Protein AF-A0AAE1QP20-F1 (afdb_monomer)

Sequence (617 aa):
MSCEDEMICDEDNNTLKDSKKNTVIKNDLEDFFNDSDGADDPTGLEGAAFQSRLPYDKMTPLEVQYFPDLGAVVVTGLGGNPMTVIAKQINMQLNKIKAKCPLYESTGHTVPKEKDEMVEREFNRLLEATSYLSTAIDFLDKEGQSVSLGQALEWVIQLQEKNVKEKQIQHLKAIIDLQEKLKENQTKLGQMKIKIEEISLHHKELSEMKNRDVNNEFTFRLKTKELLNACKQWDDLNEQQKEIEEKLENLEINPPNDVYLSSRDRQILDWHFANLEFANSTPLQNLSLKHWDQDDDFEFTGSHLTVGNGYSCVPIAMMETLPSDTVILNRAVKEIKVNPNGVEVVCYDPRQQSSENGNSNSNNNKHNQIYQADAVLCTLPLGVLKQSVKTTEEIPMNIIEFNPPLPEWKTQVIQRLGFGNLNKVILCFDRVFWDSDSNLFGHIGATTGSRGELFLFFNIYKSPVLMALVAGEAATIMENVSDDVIVGRCITVLKNIFGASNVLTPKETLVTRWKTDPWSKGAFSYVGTAASGNDYDVMAIPLNYAAFTNCTTNGSETTSNGNNTSSSTNQQRKLVSRLFFAGEHTIRNYPATVHGALLSGLREASKIADQFIGSPV

Nearest PDB structures (foldseek):
  5l3b-assembly1_A  TM=9.681E-01  e=3.023E-72  Homo sapiens
  6kgq-assembly1_A  TM=9.436E-01  e=3.468E-73  Homo sapiens
  7xw8-assembly1_A  TM=9.573E-01  e=1.206E-70  Homo sapiens
  6w4k-assembly1_A  TM=9.691E-01  e=1.493E-69  Homo sapiens
  6nr5-assembly1_A  TM=9.670E-01  e=1.328E-69  Homo sapiens

Secondary structure (DSSP, 8-state):
----------------------------SS-------------SSTTSTTTTSS--TT--HHHHHH-S-SS--EE--SBS-THHHHHHHTT--EEEPP----EE-TTSPBPPHHHHHHHHHHHHHHHHHHHHHHHHS----TTSPPPBHHHHHHHHHHHHHHHHHHHHHHHHHHHHHHHHHHHHHHHHHHHHHHHHHHHHHHHHHHHT-SS--HHHHHHHHHHHHHHHHHHHHHHHHHHHHHHHHHHHHHHHHSPPPS-SS-HHHHHHHHHHHHHHHHHTTS-GGGBBTTTTTTTGGGPPBS--EEETT-TTHHHHHHHHTS-TTS---S-EEEEEEEETTEEEEEEE-GGGGGG--S--SS-TTSS-EEEEES-EEE---HHHHHHHTS--SS--TT--EEESPPPHHHHHHHHHSEE---EEEEEE-SS--S-TT-SEEEE--SSGGGTTTT-EEE--SSSSEEEEEE-HHHHHHHTTS-HHHHHHHHHHHHHHHH-TTTPPPPSEEEE--TTT-TTTSSS-EE-BTT--HHHHHHHT--EEHHHHHS--------------------------EEEEE-SGGG-TTSTTSHHHHHHHHHHHHHHHHHHHT----

Mean predicted aligned error: 11.77 Å

Structure (mmCIF, N/CA/C/O backbone):
data_AF-A0AAE1QP20-F1
#
_entry.id   AF-A0AAE1QP20-F1
#
loop_
_atom_site.group_PDB
_atom_site.id
_atom_site.type_symbol
_atom_site.label_atom_id
_atom_site.label_alt_id
_atom_site.label_comp_id
_atom_site.label_asym_id
_atom_site.label_entity_id
_atom_site.label_seq_id
_atom_site.pdbx_PDB_ins_code
_atom_site.Cartn_x
_atom_site.Cartn_y
_atom_site.Cartn_z
_atom_site.occupancy
_atom_site.B_iso_or_equiv
_atom_site.auth_seq_id
_atom_site.auth_comp_id
_atom_site.auth_asym_id
_atom_site.auth_atom_id
_atom_site.pdbx_PDB_model_num
ATOM 1 N N . MET A 1 1 ? -38.155 26.315 28.832 1.00 27.88 1 MET A N 1
ATOM 2 C CA . MET A 1 1 ? -38.879 27.533 29.257 1.00 27.88 1 MET A CA 1
ATOM 3 C C . MET A 1 1 ? -38.136 28.702 28.648 1.00 27.88 1 MET A C 1
ATOM 5 O O . MET A 1 1 ? -37.025 28.966 29.078 1.00 27.88 1 MET A O 1
ATOM 9 N N . SER A 1 2 ? -38.549 29.107 27.444 1.00 26.34 2 SER A N 1
ATOM 10 C CA . SER A 1 2 ? -39.407 30.287 27.151 1.00 26.34 2 SER A CA 1
ATOM 11 C C . SER A 1 2 ? -38.480 31.380 26.604 1.00 26.34 2 SER A C 1
ATOM 13 O O . SER A 1 2 ? -37.497 31.673 27.274 1.00 26.34 2 SER A O 1
ATOM 15 N N . CYS A 1 3 ? -38.623 31.977 25.426 1.00 25.08 3 CYS A N 1
ATOM 16 C CA . CYS A 1 3 ? -39.737 32.245 24.503 1.00 25.08 3 CYS A CA 1
ATOM 17 C C . CYS A 1 3 ? -39.076 32.574 23.128 1.00 25.08 3 CYS A C 1
ATOM 19 O O . CYS A 1 3 ? -37.922 33.004 23.136 1.00 25.08 3 CYS A O 1
ATOM 21 N N . GLU A 1 4 ? -39.598 32.149 21.965 1.00 28.03 4 GLU A N 1
ATOM 22 C CA . GLU A 1 4 ? -40.584 32.885 21.117 1.00 28.03 4 GLU A CA 1
ATOM 23 C C . GLU A 1 4 ? -40.020 34.272 20.684 1.00 28.03 4 GLU A C 1
ATOM 25 O O . GLU A 1 4 ? -39.548 35.017 21.535 1.00 28.03 4 GLU A O 1
ATOM 30 N N . ASP A 1 5 ? -39.894 34.675 19.409 1.00 28.08 5 ASP A N 1
ATOM 31 C CA . ASP A 1 5 ? -40.870 34.620 18.311 1.00 28.08 5 ASP A CA 1
ATOM 32 C C . ASP A 1 5 ? -40.291 35.024 16.925 1.00 28.08 5 ASP A C 1
ATOM 34 O O . ASP A 1 5 ? -39.310 35.762 16.838 1.00 28.08 5 ASP A O 1
ATOM 38 N N . GLU A 1 6 ? -40.992 34.540 15.884 1.00 27.22 6 GLU A N 1
ATOM 39 C CA . GLU A 1 6 ? -41.348 35.156 14.575 1.00 27.22 6 GLU A CA 1
ATOM 40 C C . GLU A 1 6 ? -40.236 35.613 13.593 1.00 27.22 6 GLU A C 1
ATOM 42 O O . GLU A 1 6 ? -39.423 36.481 13.878 1.00 27.22 6 GLU A O 1
ATOM 47 N N . MET A 1 7 ? -40.055 35.011 12.406 1.00 26.02 7 MET A N 1
ATOM 48 C CA . MET A 1 7 ? -40.925 34.915 11.209 1.00 26.02 7 MET A CA 1
ATOM 49 C C . MET A 1 7 ? -41.205 36.266 10.515 1.00 26.02 7 MET A C 1
ATOM 51 O O . MET A 1 7 ? -42.151 36.933 10.898 1.00 26.02 7 MET A O 1
ATOM 55 N N . ILE A 1 8 ? -40.465 36.607 9.443 1.00 27.36 8 ILE A N 1
ATOM 56 C CA . ILE A 1 8 ? -40.961 37.395 8.287 1.00 27.36 8 ILE A CA 1
ATOM 57 C C . ILE A 1 8 ? -40.227 36.934 7.014 1.00 27.36 8 ILE A C 1
ATOM 59 O O . ILE A 1 8 ? -39.000 36.999 6.925 1.00 27.36 8 ILE A O 1
ATOM 63 N N . CYS A 1 9 ? -41.009 36.471 6.040 1.00 25.44 9 CYS A N 1
ATOM 64 C CA . CYS A 1 9 ? -40.646 36.329 4.632 1.00 25.44 9 CYS A CA 1
ATOM 65 C C . CYS A 1 9 ? -40.953 37.649 3.913 1.00 25.44 9 CYS A C 1
ATOM 67 O O . CYS A 1 9 ? -41.985 38.234 4.214 1.00 25.44 9 CYS A O 1
ATOM 69 N N . ASP A 1 10 ? -40.155 38.038 2.919 1.00 26.62 10 ASP A N 1
ATOM 70 C CA . ASP A 1 10 ? -40.639 38.865 1.807 1.00 26.62 10 ASP A CA 1
ATOM 71 C C . ASP A 1 10 ? -39.919 38.448 0.516 1.00 26.62 10 ASP A C 1
ATOM 73 O O . ASP A 1 10 ? -38.702 38.579 0.366 1.00 26.62 10 ASP A O 1
ATOM 77 N N . GLU A 1 11 ? -40.708 37.885 -0.397 1.00 29.86 11 GLU A N 1
ATOM 78 C CA . GLU A 1 11 ? -40.436 37.852 -1.829 1.00 29.86 11 GLU A CA 1
ATOM 79 C C . GLU A 1 11 ? -40.696 39.251 -2.393 1.00 29.86 11 GLU A C 1
ATOM 81 O O . GLU A 1 11 ? -41.707 39.859 -2.054 1.00 29.86 11 GLU A O 1
ATOM 86 N N . ASP A 1 12 ? -39.878 39.715 -3.341 1.00 28.59 12 ASP A N 1
ATOM 87 C CA . ASP A 1 12 ? -40.446 40.534 -4.407 1.00 28.59 12 ASP A CA 1
ATOM 88 C C . ASP A 1 12 ? -39.714 40.385 -5.743 1.00 28.59 12 ASP A C 1
ATOM 90 O O . ASP A 1 12 ? -38.486 40.406 -5.862 1.00 28.59 12 ASP A O 1
ATOM 94 N N . ASN A 1 13 ? -40.554 40.195 -6.753 1.00 27.28 13 ASN A N 1
ATOM 95 C CA . ASN A 1 13 ? -40.270 39.929 -8.151 1.00 27.28 13 ASN A CA 1
ATOM 96 C C . ASN A 1 13 ? -39.870 41.202 -8.912 1.00 27.28 13 ASN A C 1
ATOM 98 O O . ASN A 1 13 ? -40.509 42.240 -8.756 1.00 27.28 13 ASN A O 1
ATOM 102 N N . ASN A 1 14 ? -38.971 41.078 -9.900 1.00 26.94 14 ASN A N 1
ATOM 103 C CA . ASN A 1 14 ? -39.272 41.609 -11.239 1.00 26.94 14 ASN A CA 1
ATOM 104 C C . ASN A 1 14 ? -38.397 41.016 -12.367 1.00 26.94 14 ASN A C 1
ATOM 106 O O . ASN A 1 14 ? -37.270 41.431 -12.622 1.00 26.94 14 ASN A O 1
ATOM 110 N N . THR A 1 15 ? -38.974 40.026 -13.052 1.00 28.33 15 THR A N 1
ATOM 111 C CA . THR A 1 15 ? -39.244 39.954 -14.509 1.00 28.33 15 THR A CA 1
ATOM 112 C C . THR A 1 15 ? -38.917 41.208 -15.363 1.00 28.33 15 THR A C 1
ATOM 114 O O . THR A 1 15 ? -39.088 42.322 -14.893 1.00 28.33 15 THR A O 1
ATOM 117 N N . LEU A 1 16 ? -38.578 41.194 -16.665 1.00 28.31 16 LEU A N 1
ATOM 118 C CA . LEU A 1 16 ? -38.695 40.227 -17.772 1.00 28.31 16 LEU A CA 1
ATOM 119 C C . LEU A 1 16 ? -38.063 40.839 -19.060 1.00 28.31 16 LEU A C 1
ATOM 121 O O . LEU A 1 16 ? -38.012 42.062 -19.189 1.00 28.31 16 LEU A O 1
ATOM 125 N N . LYS A 1 17 ? -37.801 39.964 -20.050 1.00 27.02 17 LYS A N 1
ATOM 126 C CA . LYS A 1 17 ? -37.722 40.126 -21.534 1.00 27.02 17 LYS A CA 1
ATOM 127 C C . LYS A 1 17 ? -36.329 39.947 -22.153 1.00 27.02 17 LYS A C 1
ATOM 129 O O . LYS A 1 17 ? -35.487 40.829 -22.095 1.00 27.02 17 LYS A O 1
ATOM 134 N N . ASP A 1 18 ? -36.006 38.744 -22.632 1.00 29.39 18 ASP A N 1
ATOM 135 C CA . ASP A 1 18 ? -36.400 38.101 -23.911 1.00 29.39 18 ASP A CA 1
ATOM 136 C C . ASP A 1 18 ? -35.713 38.676 -25.161 1.00 29.39 18 ASP A C 1
ATOM 138 O O . ASP A 1 18 ? -36.083 39.734 -25.662 1.00 29.39 18 ASP A O 1
ATOM 142 N N . SER A 1 19 ? -34.849 37.867 -25.786 1.00 28.00 19 SER A N 1
ATOM 143 C CA . SER A 1 19 ? -35.087 37.460 -27.177 1.00 28.00 19 SER A CA 1
ATOM 144 C C . SER A 1 19 ? -34.389 36.133 -27.510 1.00 28.00 19 SER A C 1
ATOM 146 O O . SER A 1 19 ? -33.190 35.945 -27.334 1.00 28.00 19 SER A O 1
ATOM 148 N N . LYS A 1 20 ? -35.216 35.196 -27.979 1.00 30.52 20 LYS A N 1
ATOM 149 C CA . LYS A 1 20 ? -34.902 33.854 -28.474 1.00 30.52 20 LYS A CA 1
ATOM 150 C C . LYS A 1 20 ? -34.123 33.894 -29.794 1.00 30.52 20 LYS A C 1
ATOM 152 O O . LYS A 1 20 ? -34.479 34.674 -30.676 1.00 30.52 20 LYS A O 1
ATOM 157 N N . LYS A 1 21 ? -33.272 32.885 -30.018 1.00 27.06 21 LYS A N 1
ATOM 158 C CA . LYS A 1 21 ? -33.364 32.018 -31.212 1.00 27.06 21 LYS A CA 1
ATOM 159 C C . LYS A 1 21 ? -32.703 30.648 -30.980 1.00 27.06 21 LYS A C 1
ATOM 161 O O . LYS A 1 21 ? -31.527 30.560 -30.659 1.00 27.06 21 LYS A O 1
ATOM 166 N N . ASN A 1 22 ? -33.535 29.618 -31.156 1.00 27.62 22 ASN A N 1
ATOM 167 C CA . ASN A 1 22 ? -33.268 28.175 -31.253 1.00 27.62 22 ASN A CA 1
ATOM 168 C C . ASN A 1 22 ? -32.115 27.854 -32.235 1.00 27.62 22 ASN A C 1
ATOM 170 O O . ASN A 1 22 ? -31.873 28.633 -33.155 1.00 27.62 22 ASN A O 1
ATOM 174 N N . THR A 1 23 ? -31.425 26.705 -32.161 1.00 26.78 23 THR A N 1
ATOM 175 C CA . THR A 1 23 ? -31.911 25.411 -32.699 1.00 26.78 23 THR A CA 1
ATOM 176 C C . THR A 1 23 ? -31.031 24.226 -32.239 1.00 26.78 23 THR A C 1
ATOM 178 O O . THR A 1 23 ? -29.823 24.268 -32.433 1.00 26.78 23 THR A O 1
ATOM 181 N N . VAL A 1 24 ? -31.672 23.227 -31.599 1.00 30.86 24 VAL A N 1
ATOM 182 C CA . VAL A 1 24 ? -31.610 21.740 -31.762 1.00 30.86 24 VAL A CA 1
ATOM 183 C C . VAL A 1 24 ? -30.348 21.194 -32.459 1.00 30.86 24 VAL A C 1
ATOM 185 O O . VAL A 1 24 ? -30.069 21.649 -33.557 1.00 30.86 24 VAL A O 1
ATOM 188 N N . ILE A 1 25 ? -29.570 20.255 -31.883 1.00 29.08 25 ILE A N 1
ATOM 189 C CA . ILE A 1 25 ? -29.768 18.784 -31.978 1.00 29.08 25 ILE A CA 1
ATOM 190 C C . ILE A 1 25 ? -29.301 18.045 -30.701 1.00 29.08 25 ILE A C 1
ATOM 192 O O . ILE A 1 25 ? -28.198 18.258 -30.205 1.00 29.08 25 ILE A O 1
ATOM 196 N N . LYS A 1 26 ? -30.174 17.160 -30.199 1.00 29.75 26 LYS A N 1
ATOM 197 C CA . LYS A 1 26 ? -29.919 16.065 -29.249 1.00 29.75 26 LYS A CA 1
ATOM 198 C C . LYS A 1 26 ? -29.779 14.757 -30.045 1.00 29.75 26 LYS A C 1
ATOM 200 O O . LYS A 1 26 ? -30.463 14.631 -31.059 1.00 29.75 26 LYS A O 1
ATOM 205 N N . ASN A 1 27 ? -29.051 13.806 -29.454 1.00 29.41 27 ASN A N 1
ATOM 206 C CA . ASN A 1 27 ? -28.884 12.380 -29.793 1.00 29.41 27 ASN A CA 1
ATOM 207 C C . ASN A 1 27 ? -27.607 12.081 -30.584 1.00 29.41 27 ASN A C 1
ATOM 209 O O . ASN A 1 27 ? -27.470 12.587 -31.685 1.00 29.41 27 ASN A O 1
ATOM 213 N N . ASP A 1 28 ? -26.698 11.322 -29.953 1.00 28.78 28 ASP A N 1
ATOM 214 C CA . ASP A 1 28 ? -25.798 10.305 -30.543 1.00 28.78 28 ASP A CA 1
ATOM 215 C C . ASP A 1 28 ? -24.800 9.828 -29.464 1.00 28.78 28 ASP A C 1
ATOM 217 O O . ASP A 1 28 ? -23.612 10.142 -29.495 1.00 28.78 28 ASP A O 1
ATOM 221 N N . LEU A 1 29 ? -25.292 9.122 -28.437 1.00 30.83 29 LEU A N 1
ATOM 222 C CA . LEU A 1 29 ? -24.448 8.505 -27.393 1.00 30.83 29 LEU A CA 1
ATOM 223 C C . LEU A 1 29 ? -24.922 7.098 -26.972 1.00 30.83 29 LEU A C 1
ATOM 225 O O . LEU A 1 29 ? -24.463 6.586 -25.956 1.00 30.83 29 LEU A O 1
ATOM 229 N N . GLU A 1 30 ? -25.799 6.452 -27.748 1.00 28.45 30 GLU A N 1
ATOM 230 C CA . GLU A 1 30 ? -26.380 5.141 -27.390 1.00 28.45 30 GLU A CA 1
ATOM 231 C C . GLU A 1 30 ? -26.102 3.984 -28.371 1.00 28.45 30 GLU A C 1
ATOM 233 O O . GLU A 1 30 ? -26.537 2.872 -28.103 1.00 28.45 30 GLU A O 1
ATOM 238 N N . ASP A 1 31 ? -25.276 4.161 -29.408 1.00 27.08 31 ASP A N 1
ATOM 239 C CA . ASP A 1 31 ? -24.991 3.098 -30.398 1.00 27.08 31 ASP A CA 1
ATOM 240 C C . ASP A 1 31 ? -23.555 2.530 -30.319 1.00 27.08 31 ASP A C 1
ATOM 242 O O . ASP A 1 31 ? -22.857 2.429 -31.325 1.00 27.08 31 ASP A O 1
ATOM 246 N N . PHE A 1 32 ? -23.083 2.138 -29.128 1.00 29.97 32 PHE A N 1
ATOM 247 C CA . PHE A 1 32 ? -21.778 1.451 -28.977 1.00 29.97 32 PHE A CA 1
ATOM 248 C C . PHE A 1 32 ? -21.853 -0.007 -28.496 1.00 29.97 32 PHE A C 1
ATOM 250 O O . PHE A 1 32 ? -20.819 -0.621 -28.240 1.00 29.97 32 PHE A O 1
ATOM 257 N N . PHE A 1 33 ? -23.047 -0.598 -28.436 1.00 29.47 33 PHE A N 1
ATOM 258 C CA . PHE A 1 33 ? -23.215 -2.025 -28.158 1.00 29.47 33 PHE A CA 1
ATOM 259 C C . PHE A 1 33 ? -23.972 -2.697 -29.301 1.00 29.47 33 PHE A C 1
ATOM 261 O O . PHE A 1 33 ? -25.196 -2.649 -29.325 1.00 29.47 33 PHE A O 1
ATOM 268 N N . ASN A 1 34 ? -23.245 -3.301 -30.246 1.00 26.03 34 ASN A N 1
ATOM 269 C CA . ASN A 1 34 ? -23.668 -4.519 -30.943 1.00 26.03 34 ASN A CA 1
ATOM 270 C C . ASN A 1 34 ? -22.492 -5.179 -31.685 1.00 26.03 34 ASN A C 1
ATOM 272 O O . ASN A 1 34 ? -21.609 -4.510 -32.218 1.00 26.03 34 ASN A O 1
ATOM 276 N N . ASP A 1 35 ? -22.521 -6.509 -31.649 1.00 29.25 35 ASP A N 1
ATOM 277 C CA . ASP A 1 35 ? -21.485 -7.489 -31.977 1.00 29.25 35 ASP A CA 1
ATOM 278 C C . ASP A 1 35 ? -20.904 -7.446 -33.400 1.00 29.25 35 ASP A C 1
ATOM 280 O O . ASP A 1 35 ? -21.587 -7.121 -34.370 1.00 29.25 35 ASP A O 1
ATOM 284 N N . SER A 1 36 ? -19.680 -7.971 -33.543 1.00 27.86 36 SER A N 1
ATOM 285 C CA . SER A 1 36 ? -19.425 -9.016 -34.548 1.00 27.86 36 SER A CA 1
ATOM 286 C C . SER A 1 36 ? -18.202 -9.870 -34.196 1.00 27.86 36 SER A C 1
ATOM 288 O O . SER A 1 36 ? -17.108 -9.363 -33.952 1.00 27.86 36 SER A O 1
ATOM 290 N N . ASP A 1 37 ? -18.438 -11.182 -34.177 1.00 31.25 37 ASP A N 1
ATOM 291 C CA . ASP A 1 37 ? -17.445 -12.250 -34.192 1.00 31.25 37 ASP A CA 1
ATOM 292 C C . ASP A 1 37 ? -16.593 -12.191 -35.467 1.00 31.25 37 ASP A C 1
ATOM 294 O O . ASP A 1 37 ? -17.114 -12.116 -36.583 1.00 31.25 37 ASP A O 1
ATOM 298 N N . GLY A 1 38 ? -15.281 -12.319 -35.297 1.00 25.95 38 GLY A N 1
ATOM 299 C CA . GLY A 1 38 ? -14.317 -12.540 -36.368 1.00 25.95 38 GLY A CA 1
ATOM 300 C C . GLY A 1 38 ? -13.139 -13.321 -35.808 1.00 25.95 38 GLY A C 1
ATOM 301 O O . GLY A 1 38 ? -12.283 -12.763 -35.130 1.00 25.95 38 GLY A O 1
ATOM 302 N N . ALA A 1 39 ? -13.145 -14.633 -36.029 1.00 32.56 39 ALA A N 1
ATOM 303 C CA . ALA A 1 39 ? -12.024 -15.504 -35.724 1.00 32.56 39 ALA A CA 1
ATOM 304 C C . ALA A 1 39 ? -10.944 -15.309 -36.794 1.00 32.56 39 ALA A C 1
ATOM 306 O O . ALA A 1 39 ? -11.147 -15.741 -37.926 1.00 32.56 39 ALA A O 1
ATOM 307 N N . ASP A 1 40 ? -9.819 -14.700 -36.423 1.00 28.89 40 ASP A N 1
ATOM 308 C CA . ASP A 1 40 ? -8.597 -14.704 -37.225 1.00 28.89 40 ASP A CA 1
ATOM 309 C C . ASP A 1 40 ? -7.457 -15.376 -36.444 1.00 28.89 40 ASP A C 1
ATOM 311 O O . ASP A 1 40 ? -7.208 -15.117 -35.266 1.00 28.89 40 ASP A O 1
ATOM 315 N N . ASP A 1 41 ? -6.829 -16.316 -37.140 1.00 27.84 41 ASP A N 1
ATOM 316 C CA . ASP A 1 41 ? -5.768 -17.239 -36.745 1.00 27.84 41 ASP A CA 1
ATOM 317 C C . ASP A 1 41 ? -4.418 -16.516 -36.520 1.00 27.84 41 ASP A C 1
ATOM 319 O O . ASP A 1 41 ? -3.912 -15.891 -37.457 1.00 27.84 41 ASP A O 1
ATOM 323 N N . PRO A 1 42 ? -3.782 -16.582 -35.329 1.00 30.36 42 PRO A N 1
ATOM 324 C CA . PRO A 1 42 ? -2.509 -15.921 -35.085 1.00 30.36 42 PRO A CA 1
ATOM 325 C C . PRO A 1 42 ? -1.344 -16.893 -35.314 1.00 30.36 42 PRO A C 1
ATOM 327 O O . PRO A 1 42 ? -0.734 -17.412 -34.378 1.00 30.36 42 PRO A O 1
ATOM 330 N N . THR A 1 43 ? -0.962 -17.107 -36.572 1.00 34.53 43 THR A N 1
ATOM 331 C CA . THR A 1 43 ? 0.388 -17.599 -36.891 1.00 34.53 43 THR A CA 1
ATOM 332 C C . THR A 1 43 ? 1.157 -16.534 -37.658 1.00 34.53 43 THR A C 1
ATOM 334 O O . THR A 1 43 ? 1.192 -16.529 -38.887 1.00 34.53 43 THR A O 1
ATOM 337 N N . GLY A 1 44 ? 1.794 -15.620 -36.926 1.00 25.47 44 GLY A N 1
ATOM 338 C CA . GLY A 1 44 ? 2.667 -14.613 -37.520 1.00 25.47 44 GLY A CA 1
ATOM 339 C C . GLY A 1 44 ? 3.372 -13.731 -36.494 1.00 25.47 44 GLY A C 1
ATOM 340 O O . GLY A 1 44 ? 2.792 -12.791 -35.981 1.00 25.47 44 GLY A O 1
ATOM 341 N N . LEU A 1 45 ? 4.658 -14.003 -36.256 1.00 27.69 45 LEU A N 1
ATOM 342 C CA . LEU A 1 45 ? 5.676 -13.038 -35.795 1.00 27.69 45 LEU A CA 1
ATOM 343 C C . LEU A 1 45 ? 5.571 -12.360 -34.407 1.00 27.69 45 LEU A C 1
ATOM 345 O O . LEU A 1 45 ? 6.506 -11.646 -34.053 1.00 27.69 45 LEU A O 1
ATOM 349 N N . GLU A 1 46 ? 4.592 -12.659 -33.552 1.00 31.33 46 GLU A N 1
ATOM 350 C CA . GLU A 1 46 ? 4.497 -12.064 -32.194 1.00 31.33 46 GLU A CA 1
ATOM 351 C C . GLU A 1 46 ? 5.520 -12.585 -31.150 1.00 31.33 46 GLU A C 1
ATOM 353 O O . GLU A 1 46 ? 5.564 -12.129 -30.010 1.00 31.33 46 GLU A O 1
ATOM 358 N N . GLY A 1 47 ? 6.402 -13.521 -31.503 1.00 29.25 47 GLY A N 1
ATOM 359 C CA . GLY A 1 47 ? 7.210 -14.253 -30.515 1.00 29.25 47 GLY A CA 1
ATOM 360 C C . GLY A 1 47 ? 8.619 -13.730 -30.208 1.00 29.25 47 GLY A C 1
ATOM 361 O O . GLY A 1 47 ? 9.274 -14.301 -29.339 1.00 29.25 47 GLY A O 1
ATOM 362 N N . ALA A 1 48 ? 9.149 -12.726 -30.916 1.00 26.61 48 ALA A N 1
ATOM 363 C CA . ALA A 1 48 ? 10.589 -12.408 -30.852 1.00 26.61 48 ALA A CA 1
ATOM 364 C C . ALA A 1 48 ? 10.949 -11.246 -29.907 1.00 26.61 48 ALA A C 1
ATOM 366 O O . ALA A 1 48 ? 12.038 -11.231 -29.333 1.00 26.61 48 ALA A O 1
ATOM 367 N N . ALA A 1 49 ? 10.033 -10.297 -29.699 1.00 25.94 49 ALA A N 1
ATOM 368 C CA . ALA A 1 49 ? 10.299 -9.054 -28.970 1.00 25.94 49 ALA A CA 1
ATOM 369 C C . ALA A 1 49 ? 10.189 -9.169 -27.431 1.00 25.94 49 ALA A C 1
ATOM 371 O O . ALA A 1 49 ? 10.530 -8.236 -26.703 1.00 25.94 49 ALA A O 1
ATOM 372 N N . PHE A 1 50 ? 9.737 -10.318 -26.918 1.00 35.38 50 PHE A N 1
ATOM 373 C CA . PHE A 1 50 ? 9.486 -10.533 -25.485 1.00 35.38 50 PHE A CA 1
ATOM 374 C C . PHE A 1 50 ? 10.334 -11.646 -24.849 1.00 35.38 50 PHE A C 1
ATOM 376 O O . PHE A 1 50 ? 10.213 -11.918 -23.657 1.00 35.38 50 PHE A O 1
ATOM 383 N N . GLN A 1 51 ? 11.277 -12.220 -25.602 1.00 33.62 51 GLN A N 1
ATOM 384 C CA . GLN A 1 51 ? 12.174 -13.301 -25.163 1.00 33.62 51 GLN A CA 1
ATOM 385 C C . GLN A 1 51 ? 13.279 -12.857 -24.175 1.00 33.62 51 GLN A C 1
ATOM 387 O O . GLN A 1 51 ? 14.337 -13.482 -24.128 1.00 33.62 51 GLN A O 1
ATOM 392 N N . SER A 1 52 ? 13.111 -11.759 -23.422 1.00 29.64 52 SER A N 1
ATOM 393 C CA . SER A 1 52 ? 14.163 -11.274 -22.506 1.00 29.64 52 SER A CA 1
ATOM 394 C C . SER A 1 52 ? 13.690 -10.655 -21.185 1.00 29.64 52 SER A C 1
ATOM 396 O O . SER A 1 52 ? 14.420 -9.850 -20.604 1.00 29.64 52 SER A O 1
ATOM 398 N N . ARG A 1 53 ? 12.493 -10.983 -20.689 1.00 35.62 53 ARG A N 1
ATOM 399 C CA . ARG A 1 53 ? 12.023 -10.511 -19.373 1.00 35.62 53 ARG A CA 1
ATOM 400 C C . ARG A 1 53 ? 11.726 -11.712 -18.479 1.00 35.62 53 ARG A C 1
ATOM 402 O O . ARG A 1 53 ? 10.820 -12.473 -18.798 1.00 35.62 53 ARG A O 1
ATOM 409 N N . LEU A 1 54 ? 12.484 -11.843 -17.377 1.00 35.25 54 LEU A N 1
ATOM 410 C CA . LEU A 1 54 ? 12.435 -12.957 -16.407 1.00 35.25 54 LEU A CA 1
ATOM 411 C C . LEU A 1 54 ? 12.779 -14.327 -17.039 1.00 35.25 54 LEU A C 1
ATOM 413 O O . LEU A 1 54 ? 12.882 -14.392 -18.261 1.00 35.25 54 LEU A O 1
ATOM 417 N N . PRO A 1 55 ? 13.099 -15.404 -16.284 1.00 35.06 55 PRO A N 1
ATOM 418 C CA . PRO A 1 55 ? 13.534 -16.660 -16.896 1.00 35.06 55 PRO A CA 1
ATOM 419 C C . PRO A 1 55 ? 12.366 -17.264 -17.684 1.00 35.06 55 PRO A C 1
ATOM 421 O O . PRO A 1 55 ? 11.537 -17.991 -17.146 1.00 35.06 55 PRO A O 1
ATOM 424 N N . TYR A 1 56 ? 12.306 -16.929 -18.972 1.00 37.31 56 TYR A N 1
ATOM 425 C CA . TYR A 1 56 ? 11.301 -17.363 -19.939 1.00 37.31 56 TYR A CA 1
ATOM 426 C C . TYR A 1 56 ? 11.439 -18.853 -20.288 1.00 37.31 56 TYR A C 1
ATOM 428 O O . TYR A 1 56 ? 10.722 -19.368 -21.135 1.00 37.31 56 TYR A O 1
ATOM 436 N N . ASP A 1 57 ? 12.271 -19.605 -19.569 1.00 41.81 57 ASP A N 1
ATOM 437 C CA . ASP A 1 57 ? 12.317 -21.064 -19.671 1.00 41.81 57 ASP A CA 1
ATOM 438 C C . ASP A 1 57 ? 11.023 -21.747 -19.164 1.00 41.81 57 ASP A C 1
ATOM 440 O O . ASP A 1 57 ? 10.993 -22.970 -19.037 1.00 41.81 57 ASP A O 1
ATOM 444 N N . LYS A 1 58 ? 9.953 -20.994 -18.846 1.00 43.94 58 LYS A N 1
ATOM 445 C CA . LYS A 1 58 ? 8.738 -21.527 -18.208 1.00 43.94 58 LYS A CA 1
ATOM 446 C C . LYS A 1 58 ? 7.378 -21.113 -18.783 1.00 43.94 58 LYS A C 1
ATOM 448 O O . LYS A 1 58 ? 6.418 -21.732 -18.360 1.00 43.94 58 LYS A O 1
ATOM 453 N N . MET A 1 59 ? 7.253 -20.137 -19.691 1.00 45.59 59 MET A N 1
ATOM 454 C CA . MET A 1 59 ? 5.929 -19.745 -20.217 1.00 45.59 59 MET A CA 1
ATOM 455 C C . MET A 1 59 ? 5.668 -20.275 -21.627 1.00 45.59 59 MET A C 1
ATOM 457 O O . MET A 1 59 ? 6.342 -19.921 -22.595 1.00 45.59 59 MET A O 1
ATOM 461 N N . THR A 1 60 ? 4.631 -21.085 -21.748 1.00 56.16 60 THR A N 1
ATOM 462 C CA . THR A 1 60 ? 4.036 -21.537 -22.999 1.00 56.16 60 THR A CA 1
ATOM 463 C C . THR A 1 60 ? 3.204 -20.417 -23.652 1.00 56.16 60 THR A C 1
ATOM 465 O O . THR A 1 60 ? 2.718 -19.512 -22.973 1.00 56.16 60 THR A O 1
ATOM 468 N N . PRO A 1 61 ? 2.976 -20.455 -24.978 1.00 53.84 61 PRO A N 1
ATOM 469 C CA . PRO A 1 61 ? 2.099 -19.495 -25.663 1.00 53.84 61 PRO A CA 1
ATOM 470 C C . PRO A 1 61 ? 0.677 -19.433 -25.084 1.00 53.84 61 PRO A C 1
ATOM 472 O O . PRO A 1 61 ? 0.042 -18.382 -25.085 1.00 53.84 61 PRO A O 1
ATOM 475 N N . LEU A 1 62 ? 0.198 -20.560 -24.552 1.00 57.12 62 LEU A N 1
ATOM 476 C CA . LEU A 1 62 ? -1.097 -20.670 -23.892 1.00 57.12 62 LEU A CA 1
ATOM 477 C C . LEU A 1 62 ? -1.125 -19.871 -22.579 1.00 57.12 62 LEU A C 1
ATOM 479 O O . LEU A 1 62 ? -2.085 -19.162 -22.294 1.00 57.12 62 LEU A O 1
ATOM 483 N N . GLU A 1 63 ? -0.043 -19.931 -21.808 1.00 60.62 63 GLU A N 1
ATOM 484 C CA . GLU A 1 63 ? 0.124 -19.153 -20.584 1.00 60.62 63 GLU A CA 1
ATOM 485 C C . GLU A 1 63 ? 0.175 -17.648 -20.871 1.00 60.62 63 GLU A C 1
ATOM 487 O O . GLU A 1 63 ? -0.490 -16.884 -20.184 1.00 60.62 63 GLU A O 1
ATOM 492 N N . VAL A 1 64 ? 0.843 -17.199 -21.938 1.00 60.19 64 VAL A N 1
ATOM 493 C CA . VAL A 1 64 ? 0.838 -15.773 -22.337 1.00 60.19 64 VAL A CA 1
ATOM 494 C C . VAL A 1 64 ? -0.577 -15.279 -22.670 1.00 60.19 64 VAL A C 1
ATOM 496 O O . VAL A 1 64 ? -0.944 -14.162 -22.306 1.00 60.19 64 VAL A O 1
ATOM 499 N N . GLN A 1 65 ? -1.399 -16.125 -23.297 1.00 60.03 65 GLN A N 1
ATOM 500 C CA . GLN A 1 65 ? -2.799 -15.813 -23.598 1.00 60.03 65 GLN A CA 1
ATOM 501 C C . GLN A 1 65 ? -3.675 -15.731 -22.332 1.00 60.03 65 GLN A C 1
ATOM 503 O O . GLN A 1 65 ? -4.645 -14.971 -22.297 1.00 60.03 65 GLN A O 1
ATOM 508 N N . TYR A 1 66 ? -3.341 -16.490 -21.283 1.00 62.47 66 TYR A N 1
ATOM 509 C CA . TYR A 1 66 ? -4.051 -16.470 -20.000 1.00 62.47 66 TYR A CA 1
ATOM 510 C C . TYR A 1 66 ? -3.498 -15.450 -18.991 1.00 62.47 66 TYR A C 1
ATOM 512 O O . TYR A 1 66 ? -4.230 -15.044 -18.084 1.00 62.47 66 TYR A O 1
ATOM 520 N N . PHE A 1 67 ? -2.242 -15.020 -19.141 1.00 66.06 67 PHE A N 1
ATOM 521 C CA . PHE A 1 67 ? -1.498 -14.197 -18.182 1.00 66.06 67 PHE A CA 1
ATOM 522 C C . PHE A 1 67 ? -1.024 -12.881 -18.792 1.00 66.06 67 PHE A C 1
ATOM 524 O O . PHE A 1 67 ? 0.181 -12.616 -18.861 1.00 66.06 67 PHE A O 1
ATOM 531 N N . PRO A 1 68 ? -1.943 -12.009 -19.216 1.00 61.28 68 PRO A N 1
ATOM 532 C CA . PRO A 1 68 ? -1.524 -10.843 -19.962 1.00 61.28 68 PRO A CA 1
ATOM 533 C C . PRO A 1 68 ? -0.764 -9.825 -19.081 1.00 61.28 68 PRO A C 1
ATOM 535 O O . PRO A 1 68 ? 0.020 -9.048 -19.623 1.00 61.28 68 PRO A O 1
ATOM 538 N N . ASP A 1 69 ? -0.908 -9.878 -17.739 1.00 70.44 69 ASP A N 1
ATOM 539 C CA . ASP A 1 69 ? -0.258 -8.948 -16.801 1.00 70.44 69 ASP A CA 1
ATOM 540 C C . ASP A 1 69 ? 0.263 -9.563 -15.492 1.00 70.44 69 ASP A C 1
ATOM 542 O O . ASP A 1 69 ? -0.482 -9.826 -14.545 1.00 70.44 69 ASP A O 1
ATOM 546 N N . LEU A 1 70 ? 1.589 -9.655 -15.371 1.00 80.06 70 LEU A N 1
ATOM 547 C CA . LEU A 1 70 ? 2.265 -10.012 -14.115 1.00 80.06 70 LEU A CA 1
ATOM 548 C C . LEU A 1 70 ? 2.723 -8.797 -13.293 1.00 80.06 70 LEU A C 1
ATOM 550 O O . LEU A 1 70 ? 2.909 -8.899 -12.082 1.00 80.06 70 LEU A O 1
ATOM 554 N N . GLY A 1 71 ? 2.900 -7.645 -13.945 1.00 85.88 71 GLY A N 1
ATOM 555 C CA . GLY A 1 71 ? 3.384 -6.394 -13.352 1.00 85.88 71 GLY A CA 1
ATOM 556 C C . GLY A 1 71 ? 2.255 -5.396 -13.099 1.00 85.88 71 GLY A C 1
ATOM 557 O O . GLY A 1 71 ? 1.348 -5.658 -12.311 1.00 85.88 71 GLY A O 1
ATOM 558 N N . ALA A 1 72 ? 2.291 -4.240 -13.759 1.00 86.38 72 ALA A N 1
ATOM 559 C CA . ALA A 1 72 ? 1.206 -3.263 -13.682 1.00 86.38 72 ALA A CA 1
ATOM 560 C C . ALA A 1 72 ? -0.104 -3.836 -14.251 1.00 86.38 72 ALA A C 1
ATOM 562 O O . ALA A 1 72 ? -0.090 -4.525 -15.263 1.00 86.38 72 ALA A O 1
ATOM 563 N N . VAL A 1 73 ? -1.229 -3.547 -13.592 1.00 87.56 73 VAL A N 1
ATOM 564 C CA . VAL A 1 73 ? -2.578 -4.010 -13.995 1.00 87.56 73 VAL A CA 1
ATOM 565 C C . VAL A 1 73 ? -3.598 -2.872 -14.012 1.00 87.56 73 VAL A C 1
ATOM 567 O O . VAL A 1 73 ? -4.582 -2.935 -14.746 1.00 87.56 73 VAL A O 1
ATOM 570 N N . VAL A 1 74 ? -3.372 -1.830 -13.208 1.00 92.62 74 VAL A N 1
ATOM 571 C CA . VAL A 1 74 ? -4.343 -0.761 -12.963 1.00 92.62 74 VAL A CA 1
ATOM 572 C C . VAL A 1 74 ? -3.923 0.528 -13.669 1.00 92.62 74 VAL A C 1
ATOM 574 O O . VAL A 1 74 ? -2.767 0.947 -13.597 1.00 92.62 74 VAL A O 1
ATOM 577 N N . VAL A 1 75 ? -4.879 1.174 -14.331 1.00 95.56 75 VAL A N 1
ATOM 578 C CA . VAL A 1 75 ? -4.814 2.567 -14.783 1.00 95.56 75 VAL A CA 1
ATOM 579 C C . VAL A 1 75 ? -5.565 3.418 -13.760 1.00 95.56 75 VAL A C 1
ATOM 581 O O . VAL A 1 75 ? -6.758 3.208 -13.531 1.00 95.56 75 VAL A O 1
ATOM 584 N N . THR A 1 76 ? -4.868 4.350 -13.110 1.00 93.69 76 THR A N 1
ATOM 585 C CA . THR A 1 76 ? -5.422 5.186 -12.038 1.00 93.69 76 THR A CA 1
ATOM 586 C C . THR A 1 76 ? -6.063 6.449 -12.599 1.00 93.69 76 THR A C 1
ATOM 588 O O . THR A 1 76 ? -5.361 7.383 -12.972 1.00 93.69 76 THR A O 1
ATOM 591 N N . GLY A 1 77 ? -7.394 6.454 -12.714 1.00 94.12 77 GLY A N 1
ATOM 592 C CA . GLY A 1 77 ? -8.141 7.568 -13.299 1.00 94.12 77 GLY A CA 1
ATOM 593 C C . GLY A 1 77 ? -7.796 7.837 -14.773 1.00 94.12 77 GLY A C 1
ATOM 594 O O . GLY A 1 77 ? -6.774 7.405 -15.307 1.00 94.12 77 GLY A O 1
ATOM 595 N N . LEU A 1 78 ? -8.670 8.562 -15.470 1.00 95.06 78 LEU A N 1
ATOM 596 C CA . LEU A 1 78 ? -8.425 8.977 -16.863 1.00 95.06 78 LEU A CA 1
ATOM 597 C C . LEU A 1 78 ? -8.328 10.496 -17.014 1.00 95.06 78 LEU A C 1
ATOM 599 O O . LEU A 1 78 ? -7.742 10.980 -17.986 1.00 95.06 78 LEU A O 1
ATOM 603 N N . GLY A 1 79 ? -8.883 11.261 -16.073 1.00 96.00 79 GLY A N 1
ATOM 604 C CA . GLY A 1 79 ? -8.842 12.716 -16.115 1.00 96.00 79 GLY A CA 1
ATOM 605 C C . GLY A 1 79 ? -7.455 13.234 -15.750 1.00 96.00 79 GLY A C 1
ATOM 606 O O . GLY A 1 79 ? -7.067 13.184 -14.589 1.00 96.00 79 GLY A O 1
ATOM 607 N N . GLY A 1 80 ? -6.722 13.729 -16.751 1.00 95.44 80 GLY A N 1
ATOM 608 C CA . GLY A 1 80 ? -5.337 14.203 -16.618 1.00 95.44 80 GLY A CA 1
ATOM 609 C C . GLY A 1 80 ? -4.272 13.129 -16.875 1.00 95.44 80 GLY A C 1
ATOM 610 O O . GLY A 1 80 ? -3.109 13.469 -17.078 1.00 95.44 80 GLY A O 1
ATOM 611 N N . ASN A 1 81 ? -4.661 11.852 -16.947 1.00 97.81 81 ASN A N 1
ATOM 612 C CA . ASN A 1 81 ? -3.728 10.739 -17.101 1.00 97.81 81 ASN A CA 1
ATOM 613 C C . ASN A 1 81 ? -3.231 10.605 -18.560 1.00 97.81 81 ASN A C 1
ATOM 615 O O . ASN A 1 81 ? -4.058 10.436 -19.465 1.00 97.81 81 ASN A O 1
ATOM 619 N N . PRO A 1 82 ? -1.909 10.607 -18.837 1.00 97.75 82 PRO A N 1
ATOM 620 C CA . PRO A 1 82 ? -1.385 10.427 -20.196 1.00 97.75 82 PRO A CA 1
ATOM 621 C C . PRO A 1 82 ? -1.711 9.049 -20.791 1.00 97.75 82 PRO A C 1
ATOM 623 O O . PRO A 1 82 ? -1.773 8.909 -22.015 1.00 97.75 82 PRO A O 1
ATOM 626 N N . MET A 1 83 ? -2.004 8.044 -19.957 1.00 97.19 83 MET A N 1
ATOM 627 C CA . MET A 1 83 ? -2.459 6.735 -20.430 1.00 97.19 83 MET A CA 1
ATOM 628 C C . MET A 1 83 ? -3.783 6.815 -21.188 1.00 97.19 83 MET A C 1
ATOM 630 O O . MET A 1 83 ? -4.026 5.978 -22.048 1.00 97.19 83 MET A O 1
ATOM 634 N N . THR A 1 84 ? -4.603 7.844 -20.958 1.00 97.38 84 THR A N 1
ATOM 635 C CA . THR A 1 84 ? -5.823 8.096 -21.738 1.00 97.38 84 THR A CA 1
ATOM 636 C C . THR A 1 84 ? -5.515 8.341 -23.216 1.00 97.38 84 THR A C 1
ATOM 638 O O . THR A 1 84 ? -6.283 7.931 -24.086 1.00 97.38 84 THR A O 1
ATOM 641 N N . VAL A 1 85 ? -4.396 9.006 -23.521 1.00 97.44 85 VAL A N 1
ATOM 642 C CA . VAL A 1 85 ? -3.965 9.253 -24.904 1.00 97.44 85 VAL A CA 1
ATOM 643 C C . VAL A 1 85 ? -3.459 7.958 -25.530 1.00 97.44 85 VAL A C 1
ATOM 645 O O . VAL A 1 85 ? -3.915 7.592 -26.611 1.00 97.44 85 VAL A O 1
ATOM 648 N N . ILE A 1 86 ? -2.591 7.233 -24.819 1.00 96.19 86 ILE A N 1
ATOM 649 C CA . ILE A 1 86 ? -2.053 5.944 -25.274 1.00 96.19 86 ILE A CA 1
ATOM 650 C C . ILE A 1 86 ? -3.180 4.940 -25.527 1.00 96.19 86 ILE A C 1
ATOM 652 O O . ILE A 1 86 ? -3.224 4.319 -26.584 1.00 96.19 86 ILE A O 1
ATOM 656 N N . ALA A 1 87 ? -4.142 4.838 -24.607 1.00 95.81 87 ALA A N 1
ATOM 657 C CA . ALA A 1 87 ? -5.264 3.916 -24.719 1.00 95.81 87 ALA A CA 1
ATOM 658 C C . ALA A 1 87 ? -6.078 4.136 -26.002 1.00 95.81 87 ALA A C 1
ATOM 660 O O . ALA A 1 87 ? -6.483 3.170 -26.645 1.00 95.81 87 ALA A O 1
ATOM 661 N N . LYS A 1 88 ? -6.262 5.399 -26.412 1.00 96.06 88 LYS A N 1
ATOM 662 C CA . LYS A 1 88 ? -6.925 5.748 -27.678 1.00 96.06 88 LYS A CA 1
ATOM 663 C C . LYS A 1 88 ? -6.081 5.400 -28.902 1.00 96.06 88 LYS A C 1
ATOM 665 O O . LYS A 1 88 ? -6.642 4.997 -29.912 1.00 96.06 88 LYS A O 1
ATOM 670 N N . GLN A 1 89 ? -4.762 5.571 -28.827 1.00 96.31 89 GLN A N 1
ATOM 671 C CA . GLN A 1 89 ? -3.855 5.301 -29.948 1.00 96.31 89 GLN A CA 1
ATOM 672 C C . GLN A 1 89 ? -3.772 3.810 -30.286 1.00 96.31 89 GLN A C 1
ATOM 674 O O . GLN A 1 89 ? -3.682 3.468 -31.460 1.00 96.31 89 GLN A O 1
ATOM 679 N N . ILE A 1 90 ? -3.822 2.941 -29.272 1.00 94.81 90 ILE A N 1
ATOM 680 C CA . ILE A 1 90 ? -3.603 1.493 -29.435 1.00 94.81 90 ILE A CA 1
ATOM 681 C C . ILE A 1 90 ? -4.878 0.657 -29.259 1.00 94.81 90 ILE A C 1
ATOM 683 O O . ILE A 1 90 ? -4.805 -0.566 -29.205 1.00 94.81 90 ILE A O 1
ATOM 687 N N . ASN A 1 91 ? -6.042 1.304 -29.133 1.00 92.44 91 ASN A N 1
ATOM 688 C CA . ASN A 1 91 ? -7.326 0.652 -28.848 1.00 92.44 91 ASN A CA 1
ATOM 689 C C . ASN A 1 91 ? -7.275 -0.277 -27.612 1.00 92.44 91 ASN A C 1
ATOM 691 O O . ASN A 1 91 ? -7.698 -1.433 -27.637 1.00 92.44 91 ASN A O 1
ATOM 695 N N . MET A 1 92 ? -6.712 0.239 -26.520 1.00 93.00 92 MET A N 1
ATOM 696 C CA . MET A 1 92 ? -6.528 -0.488 -25.263 1.00 93.00 92 MET A CA 1
ATOM 697 C C . MET A 1 92 ? -7.879 -0.777 -24.593 1.00 93.00 92 MET A C 1
ATOM 699 O O . MET A 1 92 ? -8.682 0.137 -24.388 1.00 93.00 92 MET A O 1
ATOM 703 N N . GLN A 1 93 ? -8.130 -2.031 -24.202 1.00 92.19 93 GLN A N 1
ATOM 704 C CA . GLN A 1 93 ? -9.394 -2.414 -23.566 1.00 92.19 93 GLN A CA 1
ATOM 705 C C . GLN A 1 93 ? -9.371 -2.057 -22.080 1.00 92.19 93 GLN A C 1
ATOM 707 O O . GLN A 1 93 ? -8.742 -2.750 -21.283 1.00 92.19 93 GLN A O 1
ATOM 712 N N . LEU A 1 94 ? -10.070 -0.990 -21.696 1.00 93.69 94 LEU A N 1
ATOM 713 C CA . LEU A 1 94 ? -10.135 -0.534 -20.309 1.00 93.69 94 LEU A CA 1
ATOM 714 C C . LEU A 1 94 ? -11.463 -0.914 -19.648 1.00 93.69 94 LEU A C 1
ATOM 716 O O . LEU A 1 94 ? -12.530 -0.507 -20.105 1.00 93.69 94 LEU A O 1
ATOM 720 N N . ASN A 1 95 ? -11.393 -1.633 -18.527 1.00 93.06 95 ASN A N 1
ATOM 721 C CA . ASN A 1 95 ? -12.560 -2.068 -17.760 1.00 93.06 95 ASN A CA 1
ATOM 722 C C . ASN A 1 95 ? -12.584 -1.384 -16.394 1.00 93.06 95 ASN A C 1
ATOM 724 O O . ASN A 1 95 ? -11.606 -1.450 -15.655 1.00 93.06 95 ASN A O 1
ATOM 728 N N . LYS A 1 96 ? -13.696 -0.741 -16.026 1.00 94.38 96 LYS A N 1
ATOM 729 C CA . LYS A 1 96 ? -13.835 -0.125 -14.696 1.00 94.38 96 LYS A CA 1
ATOM 730 C C . LYS A 1 96 ? -13.788 -1.187 -13.599 1.00 94.38 96 LYS A C 1
ATOM 732 O O . LYS A 1 96 ? -14.455 -2.214 -13.709 1.00 94.38 96 LYS A O 1
ATOM 737 N N . ILE A 1 97 ? -13.074 -0.889 -12.518 1.00 91.38 97 ILE A N 1
ATOM 738 C CA . ILE A 1 97 ? -13.063 -1.724 -11.315 1.00 91.38 97 ILE A CA 1
ATOM 739 C C . ILE A 1 97 ? -14.266 -1.343 -10.450 1.00 91.38 97 ILE A C 1
ATOM 741 O O . ILE A 1 97 ? -14.411 -0.191 -10.039 1.00 91.38 97 ILE A O 1
ATOM 745 N N . LYS A 1 98 ? -15.150 -2.303 -10.175 1.00 90.62 98 LYS A N 1
ATOM 746 C CA . LYS A 1 98 ? -16.251 -2.129 -9.221 1.00 90.62 98 LYS A CA 1
ATOM 747 C C . LYS A 1 98 ? -15.685 -2.050 -7.800 1.00 90.62 98 LYS A C 1
ATOM 749 O O . LYS A 1 98 ? -14.895 -2.899 -7.407 1.00 90.62 98 LYS A O 1
ATOM 754 N N . ALA A 1 99 ? -16.150 -1.077 -7.015 1.00 82.00 99 ALA A N 1
ATOM 755 C CA . ALA A 1 99 ? -15.656 -0.833 -5.655 1.00 82.00 99 ALA A CA 1
ATOM 756 C C . ALA A 1 99 ? -16.070 -1.901 -4.621 1.00 82.00 99 ALA A C 1
ATOM 758 O O . ALA A 1 99 ? -15.498 -1.965 -3.540 1.00 82.00 99 ALA A O 1
ATOM 759 N N . LYS A 1 100 ? -17.072 -2.738 -4.925 1.00 90.12 100 LYS A N 1
ATOM 760 C CA . LYS A 1 100 ? -17.549 -3.777 -4.002 1.00 90.12 100 LYS A CA 1
ATOM 761 C C . LYS A 1 100 ? -16.432 -4.799 -3.734 1.00 90.12 100 LYS A C 1
ATOM 763 O O . LYS A 1 100 ? -16.034 -5.513 -4.650 1.00 90.12 100 LYS A O 1
ATOM 768 N N . CYS A 1 101 ? -16.009 -4.903 -2.473 1.00 94.62 101 CYS A N 1
ATOM 769 C CA . CYS A 1 101 ? -15.022 -5.864 -1.980 1.00 94.62 101 CYS A CA 1
ATOM 770 C C . CYS A 1 101 ? -15.587 -6.620 -0.767 1.00 94.62 101 CYS A C 1
ATOM 772 O O . CYS A 1 101 ? -15.476 -6.130 0.352 1.00 94.62 101 CYS A O 1
ATOM 774 N N . PRO A 1 102 ? -16.228 -7.788 -0.931 1.00 95.94 102 PRO A N 1
ATOM 775 C CA . PRO A 1 102 ? -16.606 -8.586 0.227 1.00 95.94 102 PRO A CA 1
ATOM 776 C C . PRO A 1 102 ? -15.353 -9.125 0.930 1.00 95.94 102 PRO A C 1
ATOM 778 O O . PRO A 1 102 ? -14.467 -9.686 0.278 1.00 95.94 102 PRO A O 1
ATOM 781 N N . LEU A 1 103 ? -15.304 -8.988 2.255 1.00 97.62 103 LEU A N 1
ATOM 782 C CA . LEU A 1 103 ? -14.251 -9.555 3.094 1.00 97.62 103 LEU A CA 1
ATOM 783 C C . LEU A 1 103 ? -14.676 -10.909 3.661 1.00 97.62 103 LEU A C 1
ATOM 785 O O . LEU A 1 103 ? -15.787 -11.055 4.177 1.00 97.62 103 LEU A O 1
ATOM 789 N N . TYR A 1 104 ? -13.774 -11.884 3.600 1.00 97.62 104 TYR A N 1
ATOM 790 C CA . TYR A 1 104 ? -13.964 -13.224 4.138 1.00 97.62 104 TYR A CA 1
ATOM 791 C C . TYR A 1 104 ? -12.979 -13.502 5.266 1.00 97.62 104 TYR A C 1
ATOM 793 O O . TYR A 1 104 ? -11.777 -13.267 5.146 1.00 97.62 104 TYR A O 1
ATOM 801 N N . GLU A 1 105 ? -13.487 -14.057 6.357 1.00 93.88 105 GLU A N 1
ATOM 802 C CA . GLU A 1 105 ? -12.664 -14.552 7.454 1.00 93.88 105 GLU A CA 1
ATOM 803 C C . GLU A 1 105 ? -11.961 -15.856 7.078 1.00 93.88 105 GLU A C 1
ATOM 805 O O . GLU A 1 105 ? -12.352 -16.556 6.144 1.00 93.88 105 GLU A O 1
ATOM 810 N N . SER A 1 106 ? -10.972 -16.253 7.878 1.00 86.12 106 SER A N 1
ATOM 811 C CA . SER A 1 106 ? -10.270 -17.536 7.725 1.00 86.12 106 SER A CA 1
ATOM 812 C C . SER A 1 106 ? -11.200 -18.760 7.759 1.00 86.12 106 SER A C 1
ATOM 814 O O . SER A 1 106 ? -10.874 -19.805 7.192 1.00 86.12 106 SER A O 1
ATOM 816 N N . THR A 1 107 ? -12.379 -18.625 8.380 1.00 87.19 107 THR A N 1
ATOM 817 C CA . THR A 1 107 ? -13.435 -19.651 8.419 1.00 87.19 107 THR A CA 1
ATOM 818 C C . THR A 1 107 ? -14.271 -19.731 7.137 1.00 87.19 107 THR A C 1
ATOM 820 O O . THR A 1 107 ? -15.072 -20.653 7.011 1.00 87.19 107 THR A O 1
ATOM 823 N N . GLY A 1 108 ? -14.110 -18.785 6.205 1.00 88.44 108 GLY A N 1
ATOM 824 C CA . GLY A 1 108 ? -14.887 -18.685 4.967 1.00 88.44 108 GLY A CA 1
ATOM 825 C C . GLY A 1 108 ? -16.173 -17.863 5.072 1.00 88.44 108 GLY A C 1
ATOM 826 O O . GLY A 1 108 ? -16.832 -17.641 4.060 1.00 88.44 108 GLY A O 1
ATOM 827 N N . HIS A 1 109 ? -16.542 -17.381 6.263 1.00 93.81 109 HIS A N 1
ATOM 828 C CA . HIS A 1 109 ? -17.715 -16.522 6.434 1.00 93.81 109 HIS A CA 1
ATOM 829 C C . HIS A 1 109 ? -17.423 -15.081 6.011 1.00 93.81 109 HIS A C 1
ATOM 831 O O . HIS A 1 109 ? -16.336 -14.557 6.253 1.00 93.81 109 HIS A O 1
ATOM 837 N N . THR A 1 110 ? -18.421 -14.423 5.423 1.00 96.38 110 THR A N 1
ATOM 838 C CA . THR A 1 110 ? -18.351 -12.999 5.080 1.00 96.38 110 THR A CA 1
ATOM 839 C C . THR A 1 110 ? -18.416 -12.123 6.327 1.00 96.38 110 THR A C 1
ATOM 841 O O . THR A 1 110 ? -19.244 -12.365 7.214 1.00 96.38 110 THR A O 1
ATOM 844 N N . VAL A 1 111 ? -17.624 -11.054 6.362 1.00 97.25 111 VAL A N 1
ATOM 845 C CA . VA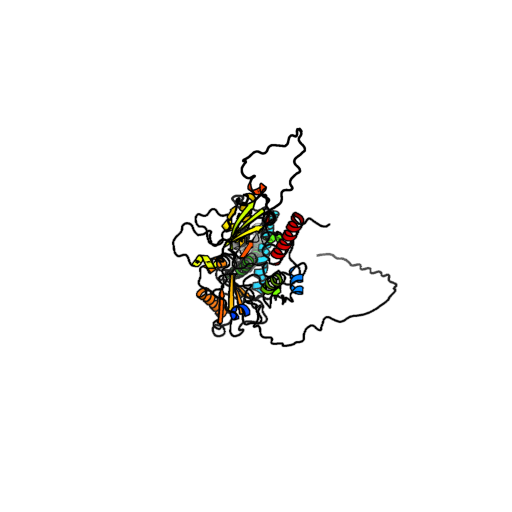L A 1 111 ? -17.747 -10.005 7.379 1.00 97.25 111 VAL A CA 1
ATOM 846 C C . VAL A 1 111 ? -19.089 -9.279 7.206 1.00 97.25 111 VAL A C 1
ATOM 848 O O . VAL A 1 111 ? -19.441 -8.901 6.086 1.00 97.25 111 VAL A O 1
ATOM 851 N N . PRO A 1 112 ? -19.874 -9.079 8.283 1.00 97.00 112 PRO A N 1
ATOM 852 C CA . PRO A 1 112 ? -21.098 -8.291 8.210 1.00 97.00 112 PRO A CA 1
ATOM 853 C C . PRO A 1 112 ? -20.813 -6.857 7.759 1.00 97.00 112 PRO A C 1
ATOM 855 O O . PRO A 1 112 ? -19.897 -6.221 8.274 1.00 97.00 112 PRO A O 1
ATOM 858 N N . LYS A 1 113 ? -21.651 -6.320 6.869 1.00 94.62 113 LYS A N 1
ATOM 859 C CA . LYS A 1 113 ? -21.479 -4.977 6.294 1.00 94.62 113 LYS A CA 1
ATOM 860 C C . LYS A 1 113 ? -21.282 -3.876 7.347 1.00 94.62 113 LYS A C 1
ATOM 862 O O . LYS A 1 113 ? -20.401 -3.045 7.203 1.00 94.62 113 LYS A O 1
ATOM 867 N N . GLU A 1 114 ? -22.055 -3.900 8.432 1.00 96.44 114 GLU A N 1
ATOM 868 C CA . GLU A 1 114 ? -21.927 -2.914 9.518 1.00 96.44 114 GLU A CA 1
ATOM 869 C C . GLU A 1 114 ? -20.555 -2.965 10.206 1.00 96.44 114 GLU A C 1
ATOM 871 O O . GLU A 1 114 ? -20.038 -1.939 10.642 1.00 96.44 114 GLU A O 1
ATOM 876 N N . LYS A 1 115 ? -19.959 -4.161 10.309 1.00 96.62 115 LYS A N 1
ATOM 877 C CA . LYS A 1 115 ? -18.625 -4.354 10.887 1.00 96.62 115 LYS A CA 1
ATOM 878 C C . LYS A 1 115 ? -17.530 -3.894 9.934 1.00 96.62 115 LYS A C 1
ATOM 880 O O . LYS A 1 115 ? -16.603 -3.240 10.397 1.00 96.62 115 LYS A O 1
ATOM 885 N N . ASP A 1 116 ? -17.674 -4.197 8.650 1.00 95.06 116 ASP A N 1
ATOM 886 C CA . ASP A 1 116 ? -16.787 -3.720 7.585 1.00 95.06 116 ASP A CA 1
ATOM 887 C C . ASP A 1 116 ? -16.722 -2.179 7.590 1.00 95.06 116 ASP A C 1
ATOM 889 O O . ASP A 1 116 ? -15.682 -1.593 7.880 1.00 95.06 116 ASP A O 1
ATOM 893 N N . GLU A 1 117 ? -17.878 -1.511 7.493 1.00 95.88 117 GLU A N 1
ATOM 894 C CA . GLU A 1 117 ? -17.983 -0.042 7.515 1.00 95.88 117 GLU A CA 1
ATOM 895 C C . GLU A 1 117 ? -17.533 0.590 8.848 1.00 95.88 117 GLU A C 1
ATOM 897 O O . GLU A 1 117 ? -17.079 1.737 8.895 1.00 95.88 117 GLU A O 1
ATOM 902 N N . MET A 1 118 ? -17.701 -0.105 9.977 1.00 97.88 118 MET A N 1
ATOM 903 C CA . MET A 1 118 ? -17.215 0.370 11.276 1.00 97.88 118 MET A CA 1
ATOM 904 C C . MET A 1 118 ? -15.684 0.362 11.328 1.00 97.88 118 MET A C 1
ATOM 906 O O . MET A 1 118 ? -15.093 1.352 11.759 1.00 97.88 118 MET A O 1
ATOM 910 N N . VAL A 1 119 ? -15.051 -0.737 10.911 1.00 98.06 119 VAL A N 1
ATOM 911 C CA . VAL A 1 119 ? -13.591 -0.876 10.957 1.00 98.06 119 VAL A CA 1
ATOM 912 C C . VAL A 1 119 ? -12.923 -0.009 9.895 1.00 98.06 119 VAL A C 1
ATOM 914 O O . VAL A 1 119 ? -11.912 0.616 10.201 1.00 98.06 119 VAL A O 1
ATOM 917 N N . GLU A 1 120 ? -13.509 0.122 8.706 1.00 96.88 120 GLU A N 1
ATOM 918 C CA . GLU A 1 120 ? -13.016 1.031 7.666 1.00 96.88 120 GLU A CA 1
ATOM 919 C C . GLU A 1 120 ? -13.024 2.494 8.141 1.00 96.88 120 GLU A C 1
ATOM 921 O O . GLU A 1 120 ? -12.038 3.216 7.984 1.00 96.88 120 GLU A O 1
ATOM 926 N N . ARG A 1 121 ? -14.104 2.940 8.801 1.00 98.00 121 ARG A N 1
ATOM 927 C CA . ARG A 1 121 ? -14.147 4.286 9.399 1.00 98.00 121 ARG A CA 1
ATOM 928 C C . ARG A 1 121 ? -13.077 4.480 10.465 1.00 98.00 121 ARG A C 1
ATOM 930 O O . ARG A 1 121 ? -12.492 5.557 10.545 1.00 98.00 121 ARG A O 1
ATOM 937 N N . GLU A 1 122 ? -12.820 3.462 11.280 1.00 98.12 122 GLU A N 1
ATOM 938 C CA . GLU A 1 122 ? -11.770 3.533 12.292 1.00 98.12 122 GLU A CA 1
ATOM 939 C C . GLU A 1 122 ? -10.370 3.540 11.662 1.00 98.12 122 GLU A C 1
ATOM 941 O O . GLU A 1 122 ? -9.529 4.334 12.066 1.00 98.12 122 GLU A O 1
ATOM 946 N N . PHE A 1 123 ? -10.132 2.748 10.616 1.00 98.44 123 PHE A N 1
ATOM 947 C CA . PHE A 1 123 ? -8.903 2.796 9.822 1.00 98.44 123 PHE A CA 1
ATOM 948 C C . PHE A 1 123 ? -8.626 4.212 9.288 1.00 98.44 123 PHE A C 1
ATOM 950 O O . PHE A 1 123 ? -7.536 4.745 9.504 1.00 98.44 123 PHE A O 1
ATOM 957 N N . ASN A 1 124 ? -9.626 4.858 8.683 1.00 96.44 124 ASN A N 1
ATOM 958 C CA . ASN A 1 124 ? -9.491 6.228 8.178 1.00 96.44 124 ASN A CA 1
ATOM 959 C C . ASN A 1 124 ? -9.236 7.235 9.312 1.00 96.44 124 ASN A C 1
ATOM 961 O O . ASN A 1 124 ? -8.351 8.081 9.201 1.00 96.44 124 ASN A O 1
ATOM 965 N N . ARG A 1 125 ? -9.927 7.096 10.452 1.00 97.94 125 ARG A N 1
ATOM 966 C CA . ARG A 1 125 ? -9.705 7.946 11.634 1.00 97.94 125 ARG A CA 1
ATOM 967 C C . ARG A 1 125 ? -8.291 7.796 12.206 1.00 97.94 125 ARG A C 1
ATOM 969 O O . ARG A 1 125 ? -7.716 8.771 12.692 1.00 97.94 125 ARG A O 1
ATOM 976 N N . LEU A 1 126 ? -7.720 6.589 12.167 1.00 98.06 126 LEU A N 1
ATOM 977 C CA . LEU A 1 126 ? -6.331 6.351 12.562 1.00 98.06 126 LEU A CA 1
ATOM 978 C C . LEU A 1 126 ? -5.356 7.066 11.618 1.00 98.06 126 LEU A C 1
ATOM 980 O O . LEU A 1 126 ? -4.424 7.705 12.107 1.00 98.06 126 LEU A O 1
ATOM 984 N N . LEU A 1 127 ? -5.587 7.022 10.302 1.00 95.25 127 LEU A N 1
ATOM 985 C CA . LEU A 1 127 ? -4.763 7.747 9.328 1.00 95.25 127 LEU A CA 1
ATOM 986 C C . LEU A 1 127 ? -4.835 9.268 9.532 1.00 95.25 127 LEU A C 1
ATOM 988 O O . LEU A 1 127 ? -3.793 9.917 9.639 1.00 95.25 127 LEU A O 1
ATOM 992 N N . GLU A 1 128 ? -6.034 9.829 9.706 1.00 94.69 128 GLU A N 1
ATOM 993 C CA . GLU A 1 128 ? -6.224 11.253 10.025 1.00 94.69 128 GLU A CA 1
ATOM 994 C C . GLU A 1 128 ? -5.472 11.659 11.303 1.00 94.69 128 GLU A C 1
ATOM 996 O O . GLU A 1 128 ? -4.791 12.687 11.342 1.00 94.69 128 GLU A O 1
ATOM 1001 N N . ALA A 1 129 ? -5.530 10.825 12.346 1.00 95.56 129 ALA A N 1
ATOM 1002 C CA . ALA A 1 129 ? -4.795 11.065 13.582 1.00 95.56 129 ALA A CA 1
ATOM 1003 C C . ALA A 1 129 ? -3.272 11.047 13.363 1.00 95.56 129 ALA A C 1
ATOM 1005 O O . ALA A 1 129 ? -2.568 11.884 13.929 1.00 95.56 129 ALA A O 1
ATOM 1006 N N . THR A 1 130 ? -2.748 10.141 12.531 1.00 94.06 130 THR A N 1
ATOM 1007 C CA . THR A 1 130 ? -1.315 10.133 12.189 1.00 94.06 130 THR A CA 1
ATOM 1008 C C . THR A 1 130 ? -0.897 11.345 11.355 1.00 94.06 130 THR A C 1
ATOM 1010 O O . THR A 1 130 ? 0.162 11.916 11.615 1.00 94.06 130 THR A O 1
ATOM 1013 N N . SER A 1 131 ? -1.754 11.817 10.446 1.00 90.88 131 SER A N 1
ATOM 1014 C CA . SER A 1 131 ? -1.530 13.061 9.701 1.00 90.88 131 SER A CA 1
ATOM 1015 C C . SER A 1 131 ? -1.480 14.273 10.640 1.00 90.88 131 SER A C 1
ATOM 1017 O O . SER A 1 131 ? -0.570 15.105 10.551 1.00 90.88 131 SER A O 1
ATOM 1019 N N . TYR A 1 132 ? -2.372 14.328 11.637 1.00 90.69 132 TYR A N 1
ATOM 1020 C CA . TYR A 1 132 ? -2.327 15.344 12.691 1.00 90.69 132 TYR A CA 1
ATOM 1021 C C . TYR A 1 132 ? -1.025 15.279 13.509 1.00 90.69 132 TYR A C 1
ATOM 1023 O O . TYR A 1 132 ? -0.397 16.313 13.740 1.00 90.69 132 TYR A O 1
ATOM 1031 N N . LEU A 1 133 ? -0.575 14.081 13.911 1.00 88.00 133 LEU A N 1
ATOM 1032 C CA . LEU A 1 133 ? 0.710 13.911 14.608 1.00 88.00 133 LEU A CA 1
ATOM 1033 C C . LEU A 1 133 ? 1.884 14.449 13.776 1.00 88.00 133 LEU A C 1
ATOM 1035 O O . LEU A 1 133 ? 2.763 15.122 14.313 1.00 88.00 133 LEU A O 1
ATOM 1039 N N . SER A 1 134 ? 1.882 14.188 12.469 1.00 87.06 134 SER A N 1
ATOM 1040 C CA . SER A 1 134 ? 2.949 14.631 11.574 1.00 87.06 134 SER A CA 1
ATOM 1041 C C . SER A 1 134 ? 2.970 16.148 11.369 1.00 87.06 134 SER A C 1
ATOM 1043 O O . SER A 1 134 ? 4.036 16.760 11.371 1.00 87.06 134 SER A O 1
ATOM 1045 N N . THR A 1 135 ? 1.806 16.763 11.156 1.00 83.44 135 THR A N 1
ATOM 1046 C CA . THR A 1 135 ? 1.702 18.164 10.712 1.00 83.44 135 THR A CA 1
ATOM 1047 C C . THR A 1 135 ? 1.632 19.161 11.865 1.00 83.44 135 THR A C 1
ATOM 1049 O O . THR A 1 135 ? 2.232 20.230 11.780 1.00 83.44 135 THR A O 1
ATOM 1052 N N . ALA A 1 136 ? 0.928 18.826 12.949 1.00 78.75 136 ALA A N 1
ATOM 1053 C CA . ALA A 1 136 ? 0.693 19.752 14.056 1.00 78.75 136 ALA A CA 1
ATOM 1054 C C . ALA A 1 136 ? 1.773 19.688 15.146 1.00 78.75 136 ALA A C 1
ATOM 1056 O O . ALA A 1 136 ? 1.990 20.677 15.845 1.00 78.75 136 ALA A O 1
ATOM 1057 N N . ILE A 1 137 ? 2.425 18.532 15.319 1.00 75.19 137 ILE A N 1
ATOM 1058 C CA . ILE A 1 137 ? 3.347 18.280 16.441 1.00 75.19 137 ILE A CA 1
ATOM 1059 C C . ILE A 1 137 ? 4.813 18.161 15.973 1.00 75.19 137 ILE A C 1
ATOM 1061 O O . ILE A 1 137 ? 5.708 18.257 16.808 1.00 75.19 137 ILE A O 1
ATOM 1065 N N . ASP A 1 138 ? 5.065 18.009 14.662 1.00 75.69 138 ASP A N 1
ATOM 1066 C CA . ASP A 1 138 ? 6.376 17.652 14.071 1.00 75.69 138 ASP A CA 1
ATOM 1067 C C . ASP A 1 138 ? 7.003 16.467 14.823 1.00 75.69 138 ASP A C 1
ATOM 1069 O O . ASP A 1 138 ? 8.106 16.518 15.366 1.00 75.69 138 ASP A O 1
ATOM 1073 N N . PHE A 1 139 ? 6.199 15.409 14.948 1.00 76.81 139 PHE A N 1
ATOM 1074 C CA . PHE A 1 139 ? 6.465 14.296 15.842 1.00 76.81 139 PHE A CA 1
ATOM 1075 C C . PHE A 1 139 ? 7.706 13.497 15.396 1.00 76.81 139 PHE A C 1
ATOM 1077 O O . PHE A 1 139 ? 7.691 12.822 14.366 1.00 76.81 139 PHE A O 1
ATOM 1084 N N . LEU A 1 140 ? 8.761 13.538 16.213 1.00 79.69 140 LEU A N 1
ATOM 1085 C CA . LEU A 1 140 ? 9.965 12.711 16.088 1.00 79.69 140 LEU A CA 1
ATOM 1086 C C . LEU A 1 140 ? 9.943 11.578 17.116 1.00 79.69 140 LEU A C 1
ATOM 1088 O O . LEU A 1 140 ? 9.236 11.646 18.126 1.00 79.69 140 LEU A O 1
ATOM 1092 N N . ASP A 1 141 ? 10.729 10.529 16.882 1.00 76.38 141 ASP A N 1
ATOM 1093 C CA . ASP A 1 141 ? 10.883 9.479 17.883 1.00 76.38 141 ASP A CA 1
ATOM 1094 C C . ASP A 1 141 ? 11.695 9.961 19.105 1.00 76.38 141 ASP A C 1
ATOM 1096 O O . ASP A 1 141 ? 12.158 11.102 19.193 1.00 76.38 141 ASP A O 1
ATOM 1100 N N . LYS A 1 142 ? 11.878 9.070 20.086 1.00 70.38 142 LYS A N 1
ATOM 1101 C CA . LYS A 1 142 ? 12.600 9.380 21.333 1.00 70.38 142 LYS A CA 1
ATOM 1102 C C . LYS A 1 142 ? 14.075 9.745 21.115 1.00 70.38 142 LYS A C 1
ATOM 1104 O O . LYS A 1 142 ? 14.683 10.313 22.018 1.00 70.38 142 LYS A O 1
ATOM 1109 N N . GLU A 1 143 ? 14.637 9.404 19.960 1.00 78.06 143 GLU A N 1
ATOM 1110 C CA . GLU A 1 143 ? 16.026 9.643 19.566 1.00 78.06 143 GLU A CA 1
ATOM 1111 C C . GLU A 1 143 ? 16.148 10.824 18.583 1.00 78.06 143 GLU A C 1
ATOM 1113 O O . GLU A 1 143 ? 17.243 11.125 18.106 1.00 78.06 143 GLU A O 1
ATOM 1118 N N . GLY A 1 144 ? 15.039 11.521 18.299 1.00 76.75 144 GLY A N 1
ATOM 1119 C CA . GLY A 1 144 ? 14.984 12.635 17.354 1.00 76.75 144 GLY A CA 1
ATOM 1120 C C . GLY A 1 144 ? 15.019 12.202 15.886 1.00 76.75 144 GLY A C 1
ATOM 1121 O O . GLY A 1 144 ? 15.332 13.022 15.024 1.00 76.75 144 GLY A O 1
ATOM 1122 N N . GLN A 1 145 ? 14.735 10.932 15.590 1.00 81.50 145 GLN A N 1
ATOM 1123 C CA . GLN A 1 145 ? 14.703 10.390 14.235 1.00 81.50 145 GLN A CA 1
ATOM 1124 C C . GLN A 1 145 ? 13.309 10.493 13.612 1.00 81.50 145 GLN A C 1
ATOM 1126 O O . GLN A 1 145 ? 12.287 10.645 14.290 1.00 81.50 145 GLN A O 1
ATOM 1131 N N . SER A 1 146 ? 13.285 10.402 12.281 1.00 86.62 146 SER A N 1
ATOM 1132 C CA . SER A 1 146 ? 12.047 10.362 11.503 1.00 86.62 146 SER A CA 1
ATOM 1133 C C . SER A 1 146 ? 11.235 9.110 11.831 1.00 86.62 146 SER A C 1
ATOM 1135 O O . SER A 1 146 ? 11.759 7.997 11.844 1.00 86.62 146 SER A O 1
ATOM 1137 N N . VAL A 1 147 ? 9.941 9.307 12.070 1.00 92.94 147 VAL A N 1
ATOM 1138 C CA . VAL A 1 147 ? 8.995 8.259 12.464 1.00 92.94 147 VAL A CA 1
ATOM 1139 C C . VAL A 1 147 ? 8.381 7.599 11.236 1.00 92.94 147 VAL A C 1
ATOM 1141 O O . VAL A 1 147 ? 8.121 8.259 10.226 1.00 92.94 147 VAL A O 1
ATOM 1144 N N . SER A 1 148 ? 8.118 6.294 11.325 1.00 96.19 148 SER A N 1
ATOM 1145 C CA . SER A 1 148 ? 7.357 5.596 10.292 1.00 96.19 148 SER A CA 1
ATOM 1146 C C . SER A 1 148 ? 5.848 5.665 10.497 1.00 96.19 148 SER A C 1
ATOM 1148 O O . SER A 1 148 ? 5.358 5.740 11.626 1.00 96.19 148 SER A O 1
ATOM 1150 N N . LEU A 1 149 ? 5.089 5.559 9.404 1.00 97.06 149 LEU A N 1
ATOM 1151 C CA . LEU A 1 149 ? 3.627 5.487 9.465 1.00 97.06 149 LEU A CA 1
ATOM 1152 C C . LEU A 1 149 ? 3.157 4.344 10.381 1.00 97.06 149 LEU A C 1
ATOM 1154 O O . LEU A 1 149 ? 2.279 4.534 11.221 1.00 97.06 149 LEU A O 1
ATOM 1158 N N . GLY A 1 150 ? 3.794 3.172 10.286 1.00 97.12 150 GLY A N 1
ATOM 1159 C CA . GLY A 1 150 ? 3.486 2.022 11.137 1.00 97.12 150 GLY A CA 1
ATOM 1160 C C . GLY A 1 150 ? 3.714 2.282 12.632 1.00 97.12 150 GLY A C 1
ATOM 1161 O O . GLY A 1 150 ? 2.895 1.871 13.451 1.00 97.12 150 GLY A O 1
ATOM 1162 N N . GLN A 1 151 ? 4.788 2.988 13.003 1.00 95.31 151 GLN A N 1
ATOM 1163 C CA . GLN A 1 151 ? 5.035 3.371 14.401 1.00 95.31 151 GLN A CA 1
ATOM 1164 C C . GLN A 1 151 ? 3.968 4.340 14.918 1.00 95.31 151 GLN A C 1
ATOM 1166 O O . GLN A 1 151 ? 3.450 4.152 16.019 1.00 95.31 151 GLN A O 1
ATOM 1171 N N . ALA A 1 152 ? 3.615 5.347 14.116 1.00 95.94 152 ALA A N 1
ATOM 1172 C CA . ALA A 1 152 ? 2.598 6.323 14.481 1.00 95.94 152 ALA A CA 1
ATOM 1173 C C . ALA A 1 152 ? 1.223 5.668 14.677 1.00 95.94 152 ALA A C 1
ATOM 1175 O O . ALA A 1 152 ? 0.562 5.932 15.680 1.00 95.94 152 ALA A O 1
ATOM 1176 N N . LEU A 1 153 ? 0.822 4.766 13.773 1.00 97.62 153 LEU A N 1
ATOM 1177 C CA . LEU A 1 153 ? -0.431 4.013 13.879 1.00 97.62 153 LEU A CA 1
ATOM 1178 C C . LEU A 1 153 ? -0.503 3.201 15.178 1.00 97.62 153 LEU A C 1
ATOM 1180 O O . LEU A 1 153 ? -1.498 3.287 15.897 1.00 97.62 153 LEU A O 1
ATOM 1184 N N . GLU A 1 154 ? 0.556 2.466 15.524 1.00 96.44 154 GLU A N 1
ATOM 1185 C CA . GLU A 1 154 ? 0.593 1.685 16.767 1.00 96.44 154 GLU A CA 1
ATOM 1186 C C . GLU A 1 154 ? 0.523 2.584 18.014 1.00 96.44 154 GLU A C 1
ATOM 1188 O O . GLU A 1 154 ? -0.180 2.259 18.972 1.00 96.44 154 GLU A O 1
ATOM 1193 N N . TRP A 1 155 ? 1.167 3.756 18.012 1.00 94.94 155 TRP A N 1
ATOM 1194 C CA . TRP A 1 155 ? 1.023 4.711 19.116 1.00 94.94 155 TRP A CA 1
ATOM 1195 C C . TRP A 1 155 ? -0.389 5.281 19.229 1.00 94.94 155 TRP A C 1
ATOM 1197 O O . TRP A 1 155 ? -0.915 5.368 20.339 1.00 94.94 155 TRP A O 1
ATOM 1207 N N . VAL A 1 156 ? -1.028 5.645 18.113 1.00 96.56 156 VAL A N 1
ATOM 1208 C CA . VAL A 1 156 ? -2.417 6.125 18.129 1.00 96.56 156 VAL A CA 1
ATOM 1209 C C . VAL A 1 156 ? -3.344 5.037 18.674 1.00 96.56 156 VAL A C 1
ATOM 1211 O O . VAL A 1 156 ? -4.163 5.334 19.542 1.00 96.56 156 VAL A O 1
ATOM 1214 N N . ILE A 1 157 ? -3.182 3.780 18.247 1.00 97.94 157 ILE A N 1
ATOM 1215 C CA . ILE A 1 157 ? -3.957 2.640 18.765 1.00 97.94 157 ILE A CA 1
ATOM 1216 C C . ILE A 1 157 ? -3.753 2.490 20.279 1.00 97.94 157 ILE A C 1
ATOM 1218 O O . ILE A 1 157 ? -4.733 2.437 21.024 1.00 97.94 157 ILE A O 1
ATOM 1222 N N . GLN A 1 158 ? -2.507 2.517 20.761 1.00 97.31 158 GLN A N 1
ATOM 1223 C CA . GLN A 1 158 ? -2.202 2.441 22.197 1.00 97.31 158 GLN A CA 1
ATOM 1224 C C . GLN A 1 158 ? -2.826 3.596 22.996 1.00 97.31 158 GLN A C 1
ATOM 1226 O O . GLN A 1 158 ? -3.280 3.399 24.126 1.00 97.31 158 GLN A O 1
ATOM 1231 N N . LEU A 1 159 ? -2.888 4.803 22.425 1.00 96.25 159 LEU A N 1
ATOM 1232 C CA . LEU A 1 159 ? -3.568 5.942 23.044 1.00 96.25 159 LEU A CA 1
ATOM 1233 C C . LEU A 1 159 ? -5.086 5.731 23.126 1.00 96.25 159 LEU A C 1
ATOM 1235 O O . LEU A 1 159 ? -5.687 6.088 24.141 1.00 96.25 159 LEU A O 1
ATOM 1239 N N . GLN A 1 160 ? -5.709 5.117 22.116 1.00 97.62 160 GLN A N 1
ATOM 1240 C CA . GLN A 1 160 ? -7.135 4.777 22.171 1.00 97.62 160 GLN A CA 1
ATOM 1241 C C . GLN A 1 160 ? -7.423 3.682 23.205 1.00 97.62 160 GLN A C 1
ATOM 1243 O O . GLN A 1 160 ? -8.350 3.820 24.004 1.00 97.62 160 GLN A O 1
ATOM 1248 N N . GLU A 1 161 ? -6.594 2.638 23.271 1.00 97.12 161 GLU A N 1
ATOM 1249 C CA . GLU A 1 161 ? -6.695 1.600 24.305 1.00 97.12 161 GLU A CA 1
ATOM 1250 C C . GLU A 1 161 ? -6.545 2.182 25.714 1.00 97.12 161 GLU A C 1
ATOM 1252 O O . GLU A 1 161 ? -7.303 1.841 26.628 1.00 97.12 161 GLU A O 1
ATOM 1257 N N . LYS A 1 162 ? -5.594 3.106 25.894 1.00 97.56 162 LYS A N 1
ATOM 1258 C CA . LYS A 1 162 ? -5.419 3.840 27.147 1.00 97.56 162 LYS A CA 1
ATOM 1259 C C . LYS A 1 162 ? -6.672 4.649 27.499 1.00 97.56 162 LYS A C 1
ATOM 1261 O O . LYS A 1 162 ? -7.127 4.564 28.637 1.00 97.56 162 LYS A O 1
ATOM 1266 N N . ASN A 1 163 ? -7.248 5.383 26.548 1.00 97.19 163 ASN A N 1
ATOM 1267 C CA . ASN A 1 163 ? -8.459 6.184 26.758 1.00 97.19 163 ASN A CA 1
ATOM 1268 C C . ASN A 1 163 ? -9.659 5.318 27.191 1.00 97.19 163 ASN A C 1
ATOM 1270 O O . ASN A 1 163 ? -10.414 5.703 28.083 1.00 97.19 163 ASN A O 1
ATOM 1274 N N . VAL A 1 164 ? -9.815 4.116 26.623 1.00 97.62 164 VAL A N 1
ATOM 1275 C CA . VAL A 1 164 ? -10.844 3.154 27.065 1.00 97.62 164 VAL A CA 1
ATOM 1276 C C . VAL A 1 164 ? -10.639 2.770 28.533 1.00 97.62 164 VAL A C 1
ATOM 1278 O O . VAL A 1 164 ? -11.575 2.866 29.329 1.00 97.62 164 VAL A O 1
ATOM 1281 N N . LYS A 1 165 ? -9.406 2.428 28.930 1.00 97.06 165 LYS A N 1
ATOM 1282 C CA . LYS A 1 165 ? -9.088 2.104 30.332 1.00 97.06 165 LYS A CA 1
ATOM 1283 C C . LYS A 1 165 ? -9.301 3.289 31.273 1.00 97.06 165 LYS A C 1
ATOM 1285 O O . LYS A 1 165 ? -9.787 3.109 32.386 1.00 97.06 165 LYS A O 1
ATOM 1290 N N . GLU A 1 166 ? -8.969 4.504 30.848 1.00 98.06 166 GLU A N 1
ATOM 1291 C CA . GLU A 1 166 ? -9.204 5.712 31.646 1.00 98.06 166 GLU A CA 1
ATOM 1292 C C . GLU A 1 166 ? -10.699 5.946 31.891 1.00 98.06 166 GLU A C 1
ATOM 1294 O O . GLU A 1 166 ? -11.086 6.222 33.028 1.00 98.06 166 GLU A O 1
ATOM 1299 N N . LYS A 1 167 ? -11.551 5.748 30.876 1.00 97.75 167 LYS A N 1
ATOM 1300 C CA . LYS A 1 167 ? -13.014 5.823 31.025 1.00 97.75 167 LYS A CA 1
ATOM 1301 C C . LYS A 1 167 ? -13.559 4.749 31.967 1.00 97.75 167 LYS A C 1
ATOM 1303 O O . LYS A 1 167 ? -14.399 5.059 32.806 1.00 97.75 167 LYS A O 1
ATOM 1308 N N . GLN A 1 168 ? -13.053 3.517 31.886 1.00 97.44 168 GLN A N 1
ATOM 1309 C CA . GLN A 1 168 ? -13.408 2.443 32.825 1.00 97.44 168 GLN A CA 1
ATOM 1310 C C . GLN A 1 168 ? -13.035 2.802 34.267 1.00 97.44 168 GLN A C 1
ATOM 1312 O O . GLN A 1 168 ? -13.851 2.664 35.175 1.00 97.44 168 GLN A O 1
ATOM 1317 N N . ILE A 1 169 ? -11.826 3.328 34.483 1.00 97.62 169 ILE A N 1
ATOM 1318 C CA . ILE A 1 169 ? -11.379 3.773 35.809 1.00 97.62 169 ILE A CA 1
ATOM 1319 C C . ILE A 1 169 ? -12.269 4.909 36.327 1.00 97.62 169 ILE A C 1
ATOM 1321 O O . ILE A 1 169 ? -12.649 4.894 37.495 1.00 97.62 169 ILE A O 1
ATOM 1325 N N . GLN A 1 170 ? -12.601 5.894 35.489 1.00 97.62 170 GLN A N 1
ATOM 1326 C CA . GLN A 1 170 ? -13.489 6.998 35.867 1.00 97.62 170 GLN A CA 1
ATOM 1327 C C . GLN A 1 170 ? -14.892 6.501 36.234 1.00 97.62 170 GLN A C 1
ATOM 1329 O O . GLN A 1 170 ? -15.446 6.935 37.241 1.00 97.62 170 GLN A O 1
ATOM 1334 N N . HIS A 1 171 ? -15.432 5.555 35.466 1.00 97.50 171 HIS A N 1
ATOM 1335 C CA . HIS A 1 171 ? -16.729 4.942 35.725 1.00 97.50 171 HIS A CA 1
ATOM 1336 C C . HIS A 1 171 ? -16.755 4.179 37.059 1.00 97.50 171 HIS A C 1
ATOM 1338 O O . HIS A 1 171 ? -17.620 4.424 37.897 1.00 97.50 171 HIS A O 1
ATOM 1344 N N . LEU A 1 172 ? -15.758 3.323 37.309 1.00 97.31 172 LEU A N 1
ATOM 1345 C CA . LEU A 1 172 ? -15.648 2.581 38.569 1.00 97.31 172 LEU A CA 1
ATOM 1346 C C . LEU A 1 172 ? -15.449 3.509 39.772 1.00 97.31 172 LEU A C 1
ATOM 1348 O O . LEU A 1 172 ? -16.018 3.264 40.831 1.00 97.31 172 LEU A O 1
ATOM 1352 N N . LYS A 1 173 ? -14.684 4.596 39.616 1.00 97.88 173 LYS A N 1
ATOM 1353 C CA . LYS A 1 173 ? -14.555 5.622 40.661 1.00 97.88 173 LYS A CA 1
ATOM 1354 C C . LYS A 1 173 ? -15.897 6.276 40.980 1.00 97.88 173 LYS A C 1
ATOM 1356 O O . LYS A 1 173 ? -16.224 6.400 42.151 1.00 97.88 173 LYS A O 1
ATOM 1361 N N . ALA A 1 174 ? -16.696 6.619 39.969 1.00 97.75 174 ALA A N 1
ATOM 1362 C CA . ALA A 1 174 ? -18.024 7.195 40.186 1.00 97.75 174 ALA A CA 1
ATOM 1363 C C . ALA A 1 174 ? -18.965 6.235 40.940 1.00 97.75 174 ALA A C 1
ATOM 1365 O O . ALA A 1 174 ? -19.711 6.671 41.818 1.00 97.75 174 ALA A O 1
ATOM 1366 N N . ILE A 1 175 ? -18.895 4.932 40.641 1.00 97.62 175 ILE A N 1
ATOM 1367 C CA . ILE A 1 175 ? -19.618 3.885 41.380 1.00 97.62 175 ILE A CA 1
ATOM 1368 C C . ILE A 1 175 ? -19.154 3.832 42.840 1.00 97.62 175 ILE A C 1
ATOM 1370 O O . ILE A 1 175 ? -19.990 3.884 43.740 1.00 97.62 175 ILE A O 1
ATOM 1374 N N . ILE A 1 176 ? -17.840 3.777 43.087 1.00 97.94 176 ILE A N 1
ATOM 1375 C CA . ILE A 1 176 ? -17.275 3.749 44.447 1.00 97.94 176 ILE A CA 1
ATOM 1376 C C . ILE A 1 176 ? -17.710 4.990 45.234 1.00 97.94 176 ILE A C 1
ATOM 1378 O O . ILE A 1 176 ? -18.200 4.854 46.351 1.00 97.94 176 ILE A O 1
ATOM 1382 N N . ASP A 1 177 ? -17.621 6.180 44.638 1.00 97.88 177 ASP A N 1
ATOM 1383 C CA . ASP A 1 177 ? -18.020 7.437 45.277 1.00 97.88 177 ASP A CA 1
ATOM 1384 C C . ASP A 1 177 ? -19.509 7.430 45.680 1.00 97.88 177 ASP A C 1
ATOM 1386 O O . ASP A 1 177 ? -19.882 7.943 46.739 1.00 97.88 177 ASP A O 1
ATOM 1390 N N . LEU A 1 178 ? -20.389 6.853 44.852 1.00 97.75 178 LEU A N 1
ATOM 1391 C CA . LEU A 1 178 ? -21.811 6.700 45.180 1.00 97.75 178 LEU A CA 1
ATOM 1392 C C . LEU A 1 178 ? -22.050 5.626 46.244 1.00 97.75 178 LEU A C 1
ATOM 1394 O O . LEU A 1 178 ? -22.853 5.848 47.147 1.00 97.75 178 LEU A O 1
ATOM 1398 N N . GLN A 1 179 ? -21.338 4.500 46.190 1.00 97.75 179 GLN A N 1
ATOM 1399 C CA . GLN A 1 179 ? -21.420 3.448 47.206 1.00 97.75 179 GLN A CA 1
ATOM 1400 C C . GLN A 1 179 ? -20.924 3.937 48.575 1.00 97.75 179 GLN A C 1
ATOM 1402 O O . GLN A 1 179 ? -21.518 3.604 49.603 1.00 97.75 179 GLN A O 1
ATOM 1407 N N . GLU A 1 180 ? -19.884 4.772 48.616 1.00 98.06 180 GLU A N 1
ATOM 1408 C CA . GLU A 1 180 ? -19.414 5.417 49.844 1.00 98.06 180 GLU A CA 1
ATOM 1409 C C . GLU A 1 180 ? -20.464 6.379 50.411 1.00 98.06 180 GLU A C 1
ATOM 1411 O O . GLU A 1 180 ? -20.774 6.308 51.605 1.00 98.06 180 GLU A O 1
ATOM 1416 N N . LYS A 1 181 ? -21.088 7.208 49.561 1.00 97.62 181 LYS A N 1
ATOM 1417 C CA . LYS A 1 181 ? -22.215 8.070 49.962 1.00 97.62 181 LYS A CA 1
ATOM 1418 C C . LYS A 1 181 ? -23.403 7.259 50.476 1.00 97.62 181 LYS A C 1
ATOM 1420 O O . LYS A 1 181 ? -23.993 7.625 51.491 1.00 97.62 181 LYS A O 1
ATOM 1425 N N . LEU A 1 182 ? -23.734 6.147 49.817 1.00 97.88 182 LEU A N 1
ATOM 1426 C CA . LEU A 1 182 ? -24.809 5.248 50.234 1.00 97.88 182 LEU A CA 1
ATOM 1427 C C . LEU A 1 182 ? -24.521 4.656 51.615 1.00 97.88 182 LEU A C 1
ATOM 1429 O O . LEU A 1 182 ? -25.376 4.688 52.497 1.00 97.88 182 LEU A O 1
ATOM 1433 N N . LYS A 1 183 ? -23.294 4.173 51.830 1.00 97.81 183 LYS A N 1
ATOM 1434 C CA . LYS A 1 183 ? -22.841 3.634 53.115 1.00 97.81 183 LYS A CA 1
ATOM 1435 C C . LYS A 1 183 ? -22.906 4.682 54.228 1.00 97.81 183 LYS A C 1
ATOM 1437 O O . LYS A 1 183 ? -23.354 4.374 55.336 1.00 97.81 183 LYS A O 1
ATOM 1442 N N . GLU A 1 184 ? -22.474 5.913 53.960 1.00 97.88 184 GLU A N 1
ATOM 1443 C CA . GLU A 1 184 ? -22.583 7.016 54.920 1.00 97.88 184 GLU A CA 1
ATOM 1444 C C . GLU A 1 184 ? -24.054 7.317 55.247 1.00 97.88 184 GLU A C 1
ATOM 1446 O O . GLU A 1 184 ? -24.418 7.445 56.419 1.00 97.88 184 GLU A O 1
ATOM 1451 N N . ASN A 1 185 ? -24.918 7.359 54.230 1.00 97.75 185 ASN A N 1
ATOM 1452 C CA . ASN A 1 185 ? -26.350 7.592 54.392 1.00 97.75 185 ASN A CA 1
ATOM 1453 C C . ASN A 1 185 ? -27.032 6.487 55.218 1.00 97.75 185 ASN A C 1
ATOM 1455 O O . ASN A 1 185 ? -27.739 6.775 56.182 1.00 97.75 185 ASN A O 1
ATOM 1459 N N . GLN A 1 186 ? -26.741 5.218 54.923 1.00 97.06 186 GLN A N 1
ATOM 1460 C CA . GLN A 1 186 ? -27.234 4.065 55.685 1.00 97.06 186 GLN A CA 1
ATOM 1461 C C . GLN A 1 186 ? -26.739 4.075 57.138 1.00 97.06 186 GLN A C 1
ATOM 1463 O O . GLN A 1 186 ? -27.478 3.708 58.053 1.00 97.06 186 GLN A O 1
ATOM 1468 N N . THR A 1 187 ? -25.514 4.553 57.376 1.00 97.62 187 THR A N 1
ATOM 1469 C CA . THR A 1 187 ? -24.984 4.745 58.735 1.00 97.62 187 THR A CA 1
ATOM 1470 C C . THR A 1 187 ? -25.790 5.808 59.492 1.00 97.62 187 THR A C 1
ATOM 1472 O O . THR A 1 187 ? -26.172 5.582 60.644 1.00 97.62 187 THR A O 1
ATOM 1475 N N . LYS A 1 188 ? -26.104 6.943 58.848 1.00 97.06 188 LYS A N 1
ATOM 1476 C CA . LYS A 1 188 ? -26.948 8.009 59.422 1.00 97.06 188 LYS A CA 1
ATOM 1477 C C . LYS A 1 188 ? -28.372 7.529 59.691 1.00 97.06 188 LYS A C 1
ATOM 1479 O O . LYS A 1 188 ? -28.903 7.818 60.762 1.00 97.06 188 LYS A O 1
ATOM 1484 N N . LEU A 1 189 ? -28.963 6.756 58.776 1.00 96.81 189 LEU A N 1
ATOM 1485 C CA . LEU A 1 189 ? -30.251 6.096 58.997 1.00 96.81 189 LEU A CA 1
ATOM 1486 C C . LEU A 1 189 ? -30.176 5.207 60.239 1.00 96.81 189 LEU A C 1
ATOM 1488 O O . LEU A 1 189 ? -30.929 5.423 61.181 1.00 96.81 189 LEU A O 1
ATOM 1492 N N . GLY A 1 190 ? -29.208 4.290 60.324 1.00 95.62 190 GLY A N 1
ATOM 1493 C CA . GLY A 1 190 ? -29.027 3.430 61.499 1.00 95.62 190 GLY A CA 1
ATOM 1494 C C . GLY A 1 190 ? -28.989 4.203 62.827 1.00 95.62 190 GLY A C 1
ATOM 1495 O O . GLY A 1 190 ? -29.693 3.842 63.770 1.00 95.62 190 GLY A O 1
ATOM 1496 N N . GLN A 1 191 ? -28.245 5.312 62.884 1.00 96.19 191 GLN A N 1
ATOM 1497 C CA . GLN A 1 191 ? -28.198 6.198 64.058 1.00 96.19 191 GLN A CA 1
ATOM 1498 C C . GLN A 1 191 ? -29.542 6.887 64.339 1.00 96.19 191 GLN A C 1
ATOM 1500 O O . GLN A 1 191 ? -29.970 6.973 65.492 1.00 96.19 191 GLN A O 1
ATOM 1505 N N . MET A 1 192 ? -30.226 7.370 63.300 1.00 95.62 192 MET A N 1
ATOM 1506 C CA . MET A 1 192 ? -31.523 8.031 63.432 1.00 95.62 192 MET A CA 1
ATOM 1507 C C . MET A 1 192 ? -32.607 7.067 63.922 1.00 95.62 192 MET A C 1
ATOM 1509 O O . MET A 1 192 ? -33.432 7.454 64.747 1.00 95.62 192 MET A O 1
ATOM 1513 N N . LYS A 1 193 ? -32.568 5.801 63.491 1.00 95.75 193 LYS A N 1
ATOM 1514 C CA . LYS A 1 193 ? -33.480 4.753 63.966 1.00 95.75 193 LYS A CA 1
ATOM 1515 C C . LYS A 1 193 ? -33.396 4.584 65.480 1.00 95.75 193 LYS A C 1
ATOM 1517 O O . LYS A 1 193 ? -34.419 4.656 66.154 1.00 95.75 193 LYS A O 1
ATOM 1522 N N . ILE A 1 194 ? -32.176 4.428 66.001 1.00 95.88 194 ILE A N 1
ATOM 1523 C CA . ILE A 1 194 ? -31.918 4.286 67.441 1.00 95.88 194 ILE A CA 1
ATOM 1524 C C . ILE A 1 194 ? -32.467 5.507 68.191 1.00 95.88 194 ILE A C 1
ATOM 1526 O O . ILE A 1 194 ? -33.201 5.370 69.166 1.00 95.88 194 ILE A O 1
ATOM 1530 N N . LYS A 1 195 ? -32.199 6.716 67.685 1.00 94.69 195 LYS A N 1
ATOM 1531 C CA . LYS A 1 195 ? -32.691 7.967 68.279 1.00 94.69 195 LYS A CA 1
ATOM 1532 C C . LYS A 1 195 ? -34.224 8.065 68.290 1.00 94.69 195 LYS A C 1
ATOM 1534 O O . LYS A 1 195 ? -34.802 8.523 69.274 1.00 94.69 195 LYS A O 1
ATOM 1539 N N . ILE A 1 196 ? -34.890 7.661 67.207 1.00 94.81 196 ILE A N 1
ATOM 1540 C CA . ILE A 1 196 ? -36.359 7.630 67.123 1.00 94.81 196 ILE A CA 1
ATOM 1541 C C . ILE A 1 196 ? -36.926 6.635 68.140 1.00 94.81 196 ILE A C 1
ATOM 1543 O O . ILE A 1 196 ? -37.885 6.971 68.833 1.00 94.81 196 ILE A O 1
ATOM 1547 N N . GLU A 1 197 ? -36.330 5.447 68.268 1.00 94.50 197 GLU A N 1
ATOM 1548 C CA . GLU A 1 197 ? -36.737 4.429 69.246 1.00 94.50 197 GLU A CA 1
ATOM 1549 C C . GLU A 1 197 ? -36.626 4.954 70.690 1.00 94.50 197 GLU A C 1
ATOM 1551 O O . GLU A 1 197 ? -37.585 4.845 71.458 1.00 94.50 197 GLU A O 1
ATOM 1556 N N . GLU A 1 198 ? -35.517 5.617 71.039 1.00 94.31 198 GLU A N 1
ATOM 1557 C CA . GLU A 1 198 ? -35.303 6.227 72.360 1.00 94.31 198 GLU A CA 1
ATOM 1558 C C . GLU A 1 198 ? -36.315 7.342 72.680 1.00 94.31 198 GLU A C 1
ATOM 1560 O O . GLU A 1 198 ? -36.891 7.373 73.775 1.00 94.31 198 GLU A O 1
ATOM 1565 N N . ILE A 1 199 ? -36.555 8.265 71.737 1.00 93.69 199 ILE A N 1
ATOM 1566 C CA . ILE A 1 199 ? -37.516 9.369 71.912 1.00 93.69 199 ILE A CA 1
ATOM 1567 C C . ILE A 1 199 ? -38.947 8.825 71.992 1.00 93.69 199 ILE A C 1
ATOM 1569 O O . ILE A 1 199 ? -39.731 9.290 72.821 1.00 93.69 199 ILE A O 1
ATOM 1573 N N . SER A 1 200 ? -39.287 7.840 71.156 1.00 93.62 200 SER A N 1
ATOM 1574 C CA . SER A 1 200 ? -40.601 7.189 71.121 1.00 93.62 200 SER A CA 1
ATOM 1575 C C . SER A 1 200 ? -40.931 6.508 72.449 1.00 93.62 200 SER A C 1
ATOM 1577 O O . SER A 1 200 ? -42.043 6.671 72.954 1.00 93.62 200 SER A O 1
ATOM 1579 N N . LEU A 1 201 ? -39.958 5.822 73.063 1.00 93.62 201 LEU A N 1
ATOM 1580 C CA . LEU A 1 201 ? -40.125 5.194 74.374 1.00 93.62 201 LEU A CA 1
ATOM 1581 C C . LEU A 1 201 ? -40.492 6.229 75.451 1.00 93.62 201 LEU A C 1
ATOM 1583 O O . LEU A 1 201 ? -41.534 6.101 76.092 1.00 93.62 201 LEU A O 1
ATOM 1587 N N . HIS A 1 202 ? -39.706 7.304 75.572 1.00 89.38 202 HIS A N 1
ATOM 1588 C CA . HIS A 1 202 ? -39.966 8.382 76.538 1.00 89.38 202 HIS A CA 1
ATOM 1589 C C . HIS A 1 202 ? -41.291 9.104 76.263 1.00 89.38 202 HIS A C 1
ATOM 1591 O O . HIS A 1 202 ? -42.036 9.449 77.180 1.00 89.38 202 HIS A O 1
ATOM 1597 N N . HIS A 1 203 ? -41.607 9.343 74.988 1.00 92.50 203 HIS A N 1
ATOM 1598 C CA . HIS A 1 203 ? -42.877 9.941 74.591 1.00 92.50 203 HIS A CA 1
ATOM 1599 C C . HIS A 1 203 ? -44.061 9.052 74.995 1.00 92.50 203 HIS A C 1
ATOM 1601 O O . HIS A 1 203 ? -45.067 9.565 75.487 1.00 92.50 203 HIS A O 1
ATOM 1607 N N . LYS A 1 204 ? -43.945 7.729 74.825 1.00 91.38 204 LYS A N 1
ATOM 1608 C CA . LYS A 1 204 ? -44.977 6.758 75.204 1.00 91.38 204 LYS A CA 1
ATOM 1609 C C . LYS A 1 204 ? -45.199 6.731 76.715 1.00 91.38 204 LYS A C 1
ATOM 1611 O O . LYS A 1 204 ? -46.348 6.855 77.139 1.00 91.38 204 LYS A O 1
ATOM 1616 N N . GLU A 1 205 ? -44.130 6.665 77.506 1.00 90.00 205 GLU A N 1
ATOM 1617 C CA . GLU A 1 205 ? -44.194 6.722 78.975 1.00 90.00 205 GLU A CA 1
ATOM 1618 C C . GLU A 1 205 ? -44.919 7.986 79.466 1.00 90.00 205 GLU A C 1
ATOM 1620 O O . GLU A 1 205 ? -45.826 7.909 80.294 1.00 90.00 205 GLU A O 1
ATOM 1625 N N . LEU A 1 206 ? -44.587 9.151 78.896 1.00 87.00 206 LEU A N 1
ATOM 1626 C CA . LEU A 1 206 ? -45.259 10.421 79.200 1.00 87.00 206 LEU A CA 1
ATOM 1627 C C . LEU A 1 206 ? -46.715 10.452 78.702 1.00 87.00 206 LEU A C 1
ATOM 1629 O O . LEU A 1 206 ? -47.568 11.101 79.315 1.00 87.00 206 LEU A O 1
ATOM 1633 N N . SER A 1 207 ? -47.022 9.750 77.606 1.00 87.69 207 SER A N 1
ATOM 1634 C CA . SER A 1 207 ? -48.370 9.704 77.035 1.00 87.69 207 SER A CA 1
ATOM 1635 C C . SER A 1 207 ? -49.372 8.986 77.947 1.00 87.69 207 SER A C 1
ATOM 1637 O O . SER A 1 207 ? -50.506 9.448 78.085 1.00 87.69 207 SER A O 1
ATOM 1639 N N . GLU A 1 208 ? -48.930 7.917 78.617 1.00 88.81 208 GLU A N 1
ATOM 1640 C CA . GLU A 1 208 ? -49.750 7.020 79.443 1.00 88.81 208 GLU A CA 1
ATOM 1641 C C . GLU A 1 208 ? -49.999 7.559 80.871 1.00 88.81 208 GLU A C 1
ATOM 1643 O O . GLU A 1 208 ? -50.816 7.014 81.621 1.00 88.81 208 GLU A O 1
ATOM 1648 N N . MET A 1 209 ? -49.352 8.666 81.257 1.00 85.69 209 MET A N 1
ATOM 1649 C CA . MET A 1 209 ? -49.566 9.321 82.552 1.00 85.69 209 MET A CA 1
ATOM 1650 C C . MET A 1 209 ? -50.968 9.949 82.662 1.00 85.69 209 MET A C 1
ATOM 1652 O O . MET A 1 209 ? -51.309 10.872 81.923 1.00 85.69 209 MET A O 1
ATOM 1656 N N . LYS A 1 210 ? -51.764 9.500 83.649 1.00 75.81 210 LYS A N 1
ATOM 1657 C CA . LYS A 1 210 ? -53.157 9.947 83.880 1.00 75.81 210 LYS A CA 1
ATOM 1658 C C . LYS A 1 210 ? -53.310 11.386 84.399 1.00 75.81 210 LYS A C 1
ATOM 1660 O O . LYS A 1 210 ? -54.334 11.996 84.126 1.00 75.81 210 LYS A O 1
ATOM 1665 N N . ASN A 1 211 ? -52.329 11.916 85.136 1.00 76.81 211 ASN A N 1
ATOM 1666 C CA . ASN A 1 211 ? -52.321 13.286 85.667 1.00 76.81 211 ASN A CA 1
ATOM 1667 C C . ASN A 1 211 ? -50.951 13.916 85.391 1.00 76.81 211 ASN A C 1
ATOM 1669 O O . ASN A 1 211 ? -49.968 13.534 86.024 1.00 76.81 211 ASN A O 1
ATOM 1673 N N . ARG A 1 212 ? -50.879 14.867 84.454 1.00 76.00 212 ARG A N 1
ATOM 1674 C CA . ARG A 1 212 ? -49.640 15.591 84.132 1.00 76.00 212 ARG A CA 1
ATOM 1675 C C . ARG A 1 212 ? -49.639 16.951 84.816 1.00 76.00 212 ARG A C 1
ATOM 1677 O O . ARG A 1 212 ? -50.612 17.694 84.713 1.00 76.00 212 ARG A O 1
ATOM 1684 N N . ASP A 1 213 ? -48.548 17.274 85.501 1.00 84.50 213 ASP A N 1
ATOM 1685 C CA . ASP A 1 213 ? -48.269 18.650 85.903 1.00 84.50 213 ASP A CA 1
ATOM 1686 C C . ASP A 1 213 ? -47.771 19.473 84.696 1.00 84.50 213 ASP A C 1
ATOM 1688 O O . ASP A 1 213 ? -47.583 18.953 83.591 1.00 84.50 213 ASP A O 1
ATOM 1692 N N . VAL A 1 214 ? -47.569 20.778 84.892 1.00 85.06 214 VAL A N 1
ATOM 1693 C CA . VAL A 1 214 ? -47.149 21.698 83.820 1.00 85.06 214 VAL A CA 1
ATOM 1694 C C . VAL A 1 214 ? -45.805 21.285 83.198 1.00 85.06 214 VAL A C 1
ATOM 1696 O O . VAL A 1 214 ? -45.628 21.420 81.987 1.00 85.06 214 VAL A O 1
ATOM 1699 N N . ASN A 1 215 ? -44.877 20.739 83.990 1.00 86.44 215 ASN A N 1
ATOM 1700 C CA . ASN A 1 215 ? -43.565 20.301 83.506 1.00 86.44 215 ASN A CA 1
ATOM 1701 C C . ASN A 1 215 ? -43.659 19.025 82.661 1.00 86.44 215 ASN A C 1
ATOM 1703 O O . ASN A 1 215 ? -43.015 18.931 81.612 1.00 86.44 215 ASN A O 1
ATOM 1707 N N . ASN A 1 216 ? -44.475 18.060 83.079 1.00 85.31 216 ASN A N 1
ATOM 1708 C CA . ASN A 1 216 ? -44.697 16.814 82.351 1.00 85.31 216 ASN A CA 1
ATOM 1709 C C . ASN A 1 216 ? -45.446 17.065 81.036 1.00 85.31 216 ASN A C 1
ATOM 1711 O O . ASN A 1 216 ? -45.103 16.472 80.015 1.00 85.31 216 ASN A O 1
ATOM 1715 N N . GLU A 1 217 ? -46.409 17.991 81.022 1.00 86.56 217 GLU A N 1
ATOM 1716 C CA . GLU A 1 217 ? -47.096 18.403 79.792 1.00 86.56 217 GLU A CA 1
ATOM 1717 C C . GLU A 1 217 ? -46.160 19.155 78.828 1.00 86.56 217 GLU A C 1
ATOM 1719 O O . GLU A 1 217 ? -46.177 18.897 77.623 1.00 86.56 217 GLU A O 1
ATOM 1724 N N . PHE A 1 218 ? -45.286 20.033 79.335 1.00 90.31 218 PHE A N 1
ATOM 1725 C CA . PHE A 1 218 ? -44.254 20.679 78.515 1.00 90.31 218 PHE A CA 1
ATOM 1726 C C . PHE A 1 218 ? -43.281 19.656 77.911 1.00 90.31 218 PHE A C 1
ATOM 1728 O O . PHE A 1 218 ? -43.022 19.683 76.707 1.00 90.31 218 PHE A O 1
ATOM 1735 N N . THR A 1 219 ? -42.783 18.723 78.727 1.00 89.62 219 THR A N 1
ATOM 1736 C CA . THR A 1 219 ? -41.838 17.680 78.297 1.00 89.62 219 THR A CA 1
ATOM 1737 C C . THR A 1 219 ? -42.469 16.747 77.268 1.00 89.62 219 THR A C 1
ATOM 1739 O O . THR A 1 219 ? -41.827 16.416 76.272 1.00 89.62 219 THR A O 1
ATOM 1742 N N . PHE A 1 220 ? -43.741 16.383 77.449 1.00 89.88 220 PHE A N 1
ATOM 1743 C CA . PHE A 1 220 ? -44.497 15.614 76.465 1.00 89.88 220 PHE A CA 1
ATOM 1744 C C . PHE A 1 220 ? -44.537 16.332 75.111 1.00 89.88 220 PHE A C 1
ATOM 1746 O O . PHE A 1 220 ? -44.102 15.765 74.111 1.00 89.88 220 PHE A O 1
ATOM 1753 N N . ARG A 1 221 ? -44.956 17.607 75.076 1.00 90.44 221 ARG A N 1
ATOM 1754 C CA . ARG A 1 221 ? -45.015 18.396 73.830 1.00 90.44 221 ARG A CA 1
ATOM 1755 C C . ARG A 1 221 ? -43.647 18.589 73.181 1.00 90.44 221 ARG A C 1
ATOM 1757 O O . ARG A 1 221 ? -43.544 18.561 71.953 1.00 90.44 221 ARG A O 1
ATOM 1764 N N . LEU A 1 222 ? -42.601 18.775 73.986 1.00 92.56 222 LEU A N 1
ATOM 1765 C CA . LEU A 1 222 ? -41.226 18.846 73.500 1.00 92.56 222 LEU A CA 1
ATOM 1766 C C . LEU A 1 222 ? -40.825 17.531 72.821 1.00 92.56 222 LEU A C 1
ATOM 1768 O O . LEU A 1 222 ? -40.363 17.563 71.682 1.00 92.56 222 LEU A O 1
ATOM 1772 N N . LYS A 1 223 ? -41.068 16.383 73.466 1.00 91.81 223 LYS A N 1
ATOM 1773 C CA . LYS A 1 223 ? -40.770 15.059 72.901 1.00 91.81 223 LYS A CA 1
ATOM 1774 C C . LYS A 1 223 ? -41.595 14.758 71.654 1.00 91.81 223 LYS A C 1
ATOM 1776 O O . LYS A 1 223 ? -41.051 14.198 70.711 1.00 91.81 223 LYS A O 1
ATOM 1781 N N . THR A 1 224 ? -42.854 15.194 71.584 1.00 92.56 224 THR A N 1
ATOM 1782 C CA . THR A 1 224 ? -43.663 15.107 70.357 1.00 92.56 224 THR A CA 1
ATOM 1783 C C . THR A 1 224 ? -43.008 15.874 69.204 1.00 92.56 224 THR A C 1
ATOM 1785 O O . THR A 1 224 ? -42.904 15.355 68.094 1.00 92.56 224 THR A O 1
ATOM 1788 N N . LYS A 1 225 ? -42.520 17.097 69.455 1.00 94.19 225 LYS A N 1
ATOM 1789 C CA . LYS A 1 225 ? -41.814 17.901 68.444 1.00 94.19 225 LYS A CA 1
ATOM 1790 C C . LYS A 1 225 ? -40.477 17.274 68.036 1.00 94.19 225 LYS A C 1
ATOM 1792 O O . LYS A 1 225 ? -40.155 17.252 66.851 1.00 94.19 225 LYS A O 1
ATOM 1797 N N . GLU A 1 226 ? -39.698 16.777 68.994 1.00 94.56 226 GLU A N 1
ATOM 1798 C CA . GLU A 1 226 ? -38.431 16.084 68.724 1.00 94.56 226 GLU A CA 1
ATOM 1799 C C . GLU A 1 226 ? -38.643 14.820 67.887 1.00 94.56 226 GLU A C 1
ATOM 1801 O O . GLU A 1 226 ? -37.894 14.597 66.938 1.00 94.56 226 GLU A O 1
ATOM 1806 N N . LEU A 1 227 ? -39.690 14.044 68.190 1.00 93.62 227 LEU A N 1
ATOM 1807 C CA . LEU A 1 227 ? -40.062 12.851 67.436 1.00 93.62 227 LEU A CA 1
ATOM 1808 C C . LEU A 1 227 ? -40.446 13.201 65.995 1.00 93.62 227 LEU A C 1
ATOM 1810 O O . LEU A 1 227 ? -39.914 12.603 65.068 1.00 93.62 227 LEU A O 1
ATOM 1814 N N . LEU A 1 228 ? -41.301 14.211 65.793 1.00 94.38 228 LEU A N 1
ATOM 1815 C CA . LEU A 1 228 ? -41.679 14.684 64.454 1.00 94.38 228 LEU A CA 1
ATOM 1816 C C . LEU A 1 228 ? -40.464 15.137 63.634 1.00 94.38 228 LEU A C 1
ATOM 1818 O O . LEU A 1 228 ? -40.344 14.787 62.463 1.00 94.38 228 LEU A O 1
ATOM 1822 N N . ASN A 1 229 ? -39.546 15.887 64.248 1.00 95.25 229 ASN A N 1
ATOM 1823 C CA . ASN A 1 229 ? -38.325 16.330 63.578 1.00 95.25 229 ASN A CA 1
ATOM 1824 C C . ASN A 1 229 ? -37.404 15.155 63.216 1.00 95.25 229 ASN A C 1
ATOM 1826 O O . ASN A 1 229 ? -36.818 15.163 62.136 1.00 95.25 229 ASN A O 1
ATOM 1830 N N . ALA A 1 230 ? -37.272 14.160 64.098 1.00 94.31 230 ALA A N 1
ATOM 1831 C CA . ALA A 1 230 ? -36.468 12.969 63.836 1.00 94.31 230 ALA A CA 1
ATOM 1832 C C . ALA A 1 230 ? -37.076 12.108 62.715 1.00 94.31 230 ALA A C 1
ATOM 1834 O O . ALA A 1 230 ? -36.346 11.687 61.823 1.00 94.31 230 ALA A O 1
ATOM 1835 N N . CYS A 1 231 ? -38.402 11.922 62.703 1.00 94.44 231 CYS A N 1
ATOM 1836 C CA . CYS A 1 231 ? -39.102 11.243 61.609 1.00 94.44 231 CYS A CA 1
ATOM 1837 C C . CYS A 1 231 ? -38.919 11.977 60.275 1.00 94.44 231 CYS A C 1
ATOM 1839 O O . CYS A 1 231 ? -38.611 11.341 59.277 1.00 94.44 231 CYS A O 1
ATOM 1841 N N . LYS A 1 232 ? -39.005 13.315 60.259 1.00 96.06 232 LYS A N 1
ATOM 1842 C CA . LYS A 1 232 ? -38.738 14.086 59.038 1.00 96.06 232 LYS A CA 1
ATOM 1843 C C . LYS A 1 232 ? -37.309 13.869 58.521 1.00 96.06 232 LYS A C 1
ATOM 1845 O O . LYS A 1 232 ? -37.121 13.622 57.341 1.00 96.06 232 LYS A O 1
ATOM 1850 N N . GLN A 1 233 ? -36.307 13.923 59.402 1.00 95.62 233 GLN A N 1
ATOM 1851 C CA . GLN A 1 233 ? -34.914 13.659 59.013 1.00 95.62 233 GLN A CA 1
ATOM 1852 C C . GLN A 1 233 ? -34.714 12.230 58.493 1.00 95.62 233 GLN A C 1
ATOM 1854 O O . GLN A 1 233 ? -33.905 12.012 57.599 1.00 95.62 233 GLN A O 1
ATOM 1859 N N . TRP A 1 234 ? -35.435 11.257 59.051 1.00 96.75 234 TRP A N 1
ATOM 1860 C CA . TRP A 1 234 ? -35.451 9.883 58.554 1.00 96.75 234 TRP A CA 1
ATOM 1861 C C . TRP A 1 234 ? -36.045 9.785 57.144 1.00 96.75 234 TRP A C 1
ATOM 1863 O O . TRP A 1 234 ? -35.476 9.102 56.294 1.00 96.75 234 TRP A O 1
ATOM 1873 N N . ASP A 1 235 ? -37.148 10.486 56.881 1.00 96.50 235 ASP A N 1
ATOM 1874 C CA . ASP A 1 235 ? -37.770 10.534 55.556 1.00 96.50 235 ASP A CA 1
ATOM 1875 C C . ASP A 1 235 ? -36.835 11.187 54.524 1.00 96.50 235 ASP A C 1
ATOM 1877 O O . ASP A 1 235 ? -36.606 10.597 53.468 1.00 96.50 235 ASP A O 1
ATOM 1881 N N . ASP A 1 236 ? -36.204 12.318 54.871 1.00 97.00 236 ASP A N 1
ATOM 1882 C CA . ASP A 1 236 ? -35.215 13.000 54.021 1.00 97.00 236 ASP A CA 1
ATOM 1883 C C . ASP A 1 236 ? -34.025 12.066 53.683 1.00 97.00 236 ASP A C 1
ATOM 1885 O O . ASP A 1 236 ? -33.569 12.001 52.541 1.00 97.00 236 ASP A O 1
ATOM 1889 N N . LEU A 1 237 ? -33.520 11.300 54.663 1.00 97.62 237 LEU A N 1
ATOM 1890 C CA . LEU A 1 237 ? -32.431 10.332 54.451 1.00 97.62 237 LEU A CA 1
ATOM 1891 C C . LEU A 1 237 ? -32.862 9.133 53.586 1.00 97.62 237 LEU A C 1
ATOM 1893 O O . LEU A 1 237 ? -32.049 8.615 52.819 1.00 97.62 237 LEU A O 1
ATOM 1897 N N . ASN A 1 238 ? -34.115 8.678 53.684 1.00 97.56 238 ASN A N 1
ATOM 1898 C CA . ASN A 1 238 ? -34.641 7.623 52.810 1.00 97.56 238 ASN A CA 1
ATOM 1899 C C . ASN A 1 238 ? -34.826 8.106 51.370 1.00 97.56 238 ASN A C 1
ATOM 1901 O O . ASN A 1 238 ? -34.610 7.334 50.438 1.00 97.56 238 ASN A O 1
ATOM 1905 N N . GLU A 1 239 ? -35.230 9.361 51.170 1.00 97.44 239 GLU A N 1
ATOM 1906 C CA . GLU A 1 239 ? -35.302 9.964 49.837 1.00 97.44 239 GLU A CA 1
ATOM 1907 C C . GLU A 1 239 ? -33.902 10.059 49.216 1.00 97.44 239 GLU A C 1
ATOM 1909 O O . GLU A 1 239 ? -33.688 9.565 48.110 1.00 97.44 239 GLU A O 1
ATOM 1914 N N . GLN A 1 240 ? -32.914 10.539 49.981 1.00 96.88 240 GLN A N 1
ATOM 1915 C CA . GLN A 1 240 ? -31.507 10.527 49.561 1.00 96.88 240 GLN A CA 1
ATOM 1916 C C . GLN A 1 240 ? -30.996 9.115 49.251 1.00 96.88 240 GLN A C 1
ATOM 1918 O O . GLN A 1 240 ? -30.243 8.937 48.295 1.00 96.88 240 GLN A O 1
ATOM 1923 N N . GLN A 1 241 ? -31.401 8.104 50.031 1.00 97.62 241 GLN A N 1
ATOM 1924 C CA . GLN A 1 241 ? -31.035 6.714 49.756 1.00 97.62 241 GLN A CA 1
ATOM 1925 C C . GLN A 1 241 ? -31.527 6.283 48.373 1.00 97.62 241 GLN A C 1
ATOM 1927 O O . GLN A 1 241 ? -30.729 5.785 47.583 1.00 97.62 241 GLN A O 1
ATOM 1932 N N . LYS A 1 242 ? -32.808 6.529 48.071 1.00 97.56 242 LYS A N 1
ATOM 1933 C CA . LYS A 1 242 ? -33.407 6.183 46.777 1.00 97.56 242 LYS A CA 1
ATOM 1934 C C . LYS A 1 242 ? -32.707 6.883 45.618 1.00 97.56 242 LYS A C 1
ATOM 1936 O O . LYS A 1 242 ? -32.406 6.235 44.625 1.00 97.56 242 LYS A O 1
ATOM 1941 N N . GLU A 1 243 ? -32.397 8.173 45.752 1.00 97.69 243 GLU A N 1
ATOM 1942 C CA . GLU A 1 243 ? -31.676 8.907 44.705 1.00 97.69 243 GLU A CA 1
ATOM 1943 C C . GLU A 1 243 ? -30.277 8.336 44.436 1.00 97.69 243 GLU A C 1
ATOM 1945 O O . GLU A 1 243 ? -29.811 8.326 43.295 1.00 97.69 243 GLU A O 1
ATOM 1950 N N . ILE A 1 244 ? -29.563 7.915 45.486 1.00 97.56 244 ILE A N 1
ATOM 1951 C CA . ILE A 1 244 ? -28.233 7.317 45.337 1.00 97.56 244 ILE A CA 1
ATOM 1952 C C . ILE A 1 244 ? -28.348 5.937 44.682 1.00 97.56 244 ILE A C 1
ATOM 1954 O O . ILE A 1 244 ? -27.572 5.647 43.774 1.00 97.56 244 ILE A O 1
ATOM 1958 N N . GLU A 1 245 ? -29.311 5.117 45.107 1.00 97.56 245 GLU A N 1
ATOM 1959 C CA . GLU A 1 245 ? -29.580 3.792 44.533 1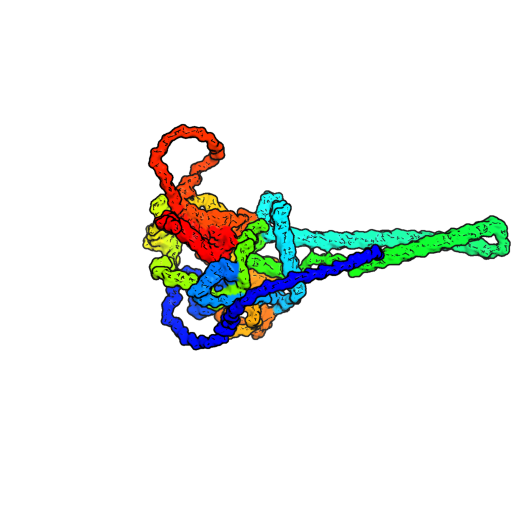.00 97.56 245 GLU A CA 1
ATOM 1960 C C . GLU A 1 245 ? -29.959 3.886 43.046 1.00 97.56 245 GLU A C 1
ATOM 1962 O O . GLU A 1 245 ? -29.383 3.171 42.232 1.00 97.56 245 GLU A O 1
ATOM 1967 N N . GLU A 1 246 ? -30.821 4.833 42.662 1.00 97.75 246 GLU A N 1
ATOM 1968 C CA . GLU A 1 246 ? -31.198 5.064 41.260 1.00 97.75 246 GLU A CA 1
ATOM 1969 C C . GLU A 1 246 ? -29.997 5.513 40.409 1.00 97.75 246 GLU A C 1
ATOM 1971 O O . GLU A 1 246 ? -29.806 5.060 39.279 1.00 97.75 246 GLU A O 1
ATOM 1976 N N . LYS A 1 247 ? -29.137 6.393 40.938 1.00 97.44 247 LYS A N 1
ATOM 1977 C CA . LYS A 1 247 ? -27.900 6.796 40.244 1.00 97.44 247 LYS A CA 1
ATOM 1978 C C . LYS A 1 247 ? -26.928 5.629 40.089 1.00 97.44 247 LYS A C 1
ATOM 1980 O O . LYS A 1 247 ? -26.249 5.550 39.068 1.00 97.44 247 LYS A O 1
ATOM 1985 N N . LEU A 1 248 ? -26.853 4.751 41.086 1.00 97.12 248 LEU A N 1
ATOM 1986 C CA . LEU A 1 248 ? -25.997 3.572 41.055 1.00 97.12 248 LEU A CA 1
ATOM 1987 C C . LEU A 1 248 ? -26.483 2.572 39.998 1.00 97.12 248 LEU A C 1
ATOM 1989 O O . LEU A 1 248 ? -25.692 2.173 39.149 1.00 97.12 248 LEU A O 1
ATOM 1993 N N . GLU A 1 249 ? -27.782 2.264 39.979 1.00 96.94 249 GLU A N 1
ATOM 1994 C CA . GLU A 1 249 ? -28.404 1.384 38.981 1.00 96.94 249 GLU A CA 1
ATOM 1995 C C . GLU A 1 249 ? -28.187 1.912 37.553 1.00 96.94 249 GLU A C 1
ATOM 1997 O O . GLU A 1 249 ? -27.786 1.171 36.654 1.00 96.94 249 GLU A O 1
ATOM 2002 N N . ASN A 1 250 ? -28.351 3.223 37.350 1.00 96.44 250 ASN A N 1
ATOM 2003 C CA . ASN A 1 250 ? -28.095 3.857 36.057 1.00 96.44 250 ASN A CA 1
ATOM 2004 C C . ASN A 1 250 ? -26.638 3.713 35.589 1.00 96.44 250 ASN A C 1
ATOM 2006 O O . ASN A 1 250 ? -26.402 3.560 34.387 1.00 96.44 250 ASN A O 1
ATOM 2010 N N . LEU A 1 251 ? -25.660 3.772 36.500 1.00 95.88 251 LEU A N 1
ATOM 2011 C CA . LEU A 1 251 ? -24.259 3.530 36.149 1.00 95.88 251 LEU A CA 1
ATOM 2012 C C . LEU A 1 251 ? -24.012 2.049 35.847 1.00 95.88 251 LEU A C 1
ATOM 2014 O O . LEU A 1 251 ? -23.380 1.745 34.843 1.00 95.88 251 LEU A O 1
ATOM 2018 N N . GLU A 1 252 ? -24.547 1.130 36.648 1.00 93.56 252 GLU A N 1
ATOM 2019 C CA . GLU A 1 252 ? -24.345 -0.314 36.461 1.00 93.56 252 GLU A CA 1
ATOM 2020 C C . GLU A 1 252 ? -24.897 -0.832 35.121 1.00 93.56 252 GLU A C 1
ATOM 2022 O O . GLU A 1 252 ? -24.309 -1.732 34.521 1.00 93.56 252 GLU A O 1
ATOM 2027 N N . ILE A 1 253 ? -25.984 -0.241 34.613 1.00 96.00 253 ILE A N 1
ATOM 2028 C CA . ILE A 1 253 ? -26.591 -0.616 33.323 1.00 96.00 253 ILE A CA 1
ATOM 2029 C C . ILE A 1 253 ? -25.835 -0.018 32.122 1.00 96.00 253 ILE A C 1
ATOM 2031 O O . ILE A 1 253 ? -25.930 -0.545 31.014 1.00 96.00 253 ILE A O 1
ATOM 2035 N N . ASN A 1 254 ? -25.059 1.055 32.321 1.00 94.88 254 ASN A N 1
ATOM 2036 C CA . ASN A 1 254 ? -24.371 1.782 31.248 1.00 94.88 254 ASN A CA 1
ATOM 2037 C C . ASN A 1 254 ? -22.841 1.798 31.437 1.00 94.88 254 ASN A C 1
ATOM 2039 O O . ASN A 1 254 ? -22.251 2.874 31.617 1.00 94.88 254 ASN A O 1
ATOM 2043 N N . PRO A 1 255 ? -22.169 0.632 31.389 1.00 95.19 255 PRO A N 1
ATOM 2044 C CA . PRO A 1 255 ? -20.719 0.585 31.445 1.00 95.19 255 PRO A CA 1
ATOM 2045 C C . PRO A 1 255 ? -20.096 1.183 30.168 1.00 95.19 255 PRO A C 1
ATOM 2047 O O . PRO A 1 255 ? -20.678 1.103 29.081 1.00 95.19 255 PRO A O 1
ATOM 2050 N N . PRO A 1 256 ? -18.894 1.779 30.260 1.00 95.38 256 PRO A N 1
ATOM 2051 C CA . PRO A 1 256 ? -18.116 2.133 29.078 1.00 95.38 256 PRO A CA 1
ATOM 2052 C C . PRO A 1 256 ? -17.666 0.872 28.321 1.00 95.38 256 PRO A C 1
ATOM 2054 O O . PRO A 1 256 ? -17.694 -0.229 28.860 1.00 95.38 256 PRO A O 1
ATOM 2057 N N . ASN A 1 257 ? -17.189 1.045 27.085 1.00 92.88 257 ASN A N 1
ATOM 2058 C CA . ASN A 1 257 ? -16.672 -0.061 26.272 1.00 92.88 257 ASN A CA 1
ATOM 2059 C C . ASN A 1 257 ? -15.597 -0.878 27.012 1.00 92.88 257 ASN A C 1
ATOM 2061 O O . ASN A 1 257 ? -14.703 -0.309 27.642 1.00 92.88 257 ASN A O 1
ATOM 2065 N N . ASP A 1 258 ? -15.639 -2.203 26.858 1.00 93.06 258 ASP A N 1
ATOM 2066 C CA . ASP A 1 258 ? -14.672 -3.128 27.468 1.00 93.06 258 ASP A CA 1
ATOM 2067 C C . ASP A 1 258 ? -13.289 -3.058 26.812 1.00 93.06 258 ASP A C 1
ATOM 2069 O O . ASP A 1 258 ? -12.251 -3.102 27.476 1.00 93.06 258 ASP A O 1
ATOM 2073 N N . VAL A 1 259 ? -13.280 -2.945 25.486 1.00 96.75 259 VAL A N 1
ATOM 2074 C CA . VAL A 1 259 ? -12.076 -2.901 24.658 1.00 96.75 259 VAL A CA 1
ATOM 2075 C C . VAL A 1 259 ? -12.220 -1.830 23.590 1.00 96.75 259 VAL A C 1
ATOM 2077 O O . VAL A 1 259 ? -13.329 -1.453 23.211 1.00 96.75 259 VAL A O 1
ATOM 2080 N N . TYR A 1 260 ? -11.085 -1.343 23.098 1.00 97.44 260 TYR A N 1
ATOM 2081 C CA . TYR A 1 260 ? -11.065 -0.455 21.943 1.00 97.44 260 TYR A CA 1
ATOM 2082 C C . TYR A 1 260 ? -11.410 -1.216 20.655 1.00 97.44 260 TYR A C 1
ATOM 2084 O O . TYR A 1 260 ? -12.361 -0.864 19.965 1.00 97.44 260 TYR A O 1
ATOM 2092 N N . LEU A 1 261 ? -10.682 -2.303 20.385 1.00 97.06 261 LEU A N 1
ATOM 2093 C CA . LEU A 1 261 ? -10.934 -3.232 19.286 1.00 97.06 261 LEU A CA 1
ATOM 2094 C C . LEU A 1 261 ? -10.955 -4.654 19.843 1.00 97.06 261 LEU A C 1
ATOM 2096 O O . LEU A 1 261 ? -10.070 -5.037 20.612 1.00 97.06 261 LEU A O 1
ATOM 2100 N N . SER A 1 262 ? -11.947 -5.456 19.454 1.00 96.94 262 SER A N 1
ATOM 2101 C CA . SER A 1 262 ? -11.882 -6.897 19.708 1.00 96.94 262 SER A CA 1
ATOM 2102 C C . SER A 1 262 ? -10.813 -7.549 18.823 1.00 96.94 262 SER A C 1
ATOM 2104 O O . SER A 1 262 ? -10.368 -6.968 17.832 1.00 96.94 262 SER A O 1
ATOM 2106 N N . SER A 1 263 ? -10.429 -8.795 19.118 1.00 95.94 263 SER A N 1
ATOM 2107 C CA . SER A 1 263 ? -9.483 -9.539 18.270 1.00 95.94 263 SER A CA 1
ATOM 2108 C C . SER A 1 263 ? -9.962 -9.659 16.819 1.00 95.94 263 SER A C 1
ATOM 2110 O O . SER A 1 263 ? -9.152 -9.582 15.901 1.00 95.94 263 SER A O 1
ATOM 2112 N N . ARG A 1 264 ? -11.279 -9.791 16.612 1.00 95.62 264 ARG A N 1
ATOM 2113 C CA . ARG A 1 264 ? -11.896 -9.840 15.281 1.00 95.62 264 ARG A CA 1
ATOM 2114 C C . ARG A 1 264 ? -11.832 -8.482 14.580 1.00 95.62 264 ARG A C 1
ATOM 2116 O O . ARG A 1 264 ? -11.475 -8.427 13.410 1.00 95.62 264 ARG A O 1
ATOM 2123 N N . ASP A 1 265 ? -12.115 -7.392 15.298 1.00 97.44 265 ASP A N 1
ATOM 2124 C CA . ASP A 1 265 ? -12.019 -6.039 14.729 1.00 97.44 265 ASP A CA 1
ATOM 2125 C C . ASP A 1 265 ? -10.562 -5.706 14.352 1.00 97.44 265 ASP A C 1
ATOM 2127 O O . ASP A 1 265 ? -10.316 -5.146 13.287 1.00 97.44 265 ASP A O 1
ATOM 2131 N N . ARG A 1 266 ? -9.579 -6.126 15.167 1.00 97.81 266 ARG A N 1
ATOM 2132 C CA . ARG A 1 266 ? -8.145 -5.970 14.862 1.00 97.81 266 ARG A CA 1
ATOM 2133 C C . ARG A 1 266 ? -7.726 -6.731 13.602 1.00 97.81 266 ARG A C 1
ATOM 2135 O O . ARG A 1 266 ? -6.933 -6.203 12.833 1.00 97.81 266 ARG A O 1
ATOM 2142 N N . GLN A 1 267 ? -8.249 -7.934 13.372 1.00 97.62 267 GLN A N 1
ATOM 2143 C CA . GLN A 1 267 ? -7.953 -8.707 12.159 1.00 97.62 267 GLN A CA 1
ATOM 2144 C C . GLN A 1 267 ? -8.507 -8.035 10.895 1.00 97.62 267 GLN A C 1
ATOM 2146 O O . GLN A 1 267 ? -7.806 -7.961 9.888 1.00 97.62 267 GLN A O 1
ATOM 2151 N N . ILE A 1 268 ? -9.731 -7.495 10.952 1.00 98.25 268 ILE A N 1
ATOM 2152 C CA . ILE A 1 268 ? -10.306 -6.712 9.845 1.00 98.25 268 ILE A CA 1
ATOM 2153 C C . ILE A 1 268 ? -9.470 -5.441 9.619 1.00 98.25 268 ILE A C 1
ATOM 2155 O O . ILE A 1 268 ? -9.127 -5.119 8.486 1.00 98.25 268 ILE A O 1
ATOM 2159 N N . LEU A 1 269 ? -9.057 -4.758 10.691 1.00 98.62 269 LEU A N 1
ATOM 2160 C CA . LEU A 1 269 ? -8.195 -3.578 10.593 1.00 98.62 269 LEU A CA 1
ATOM 2161 C C . LEU A 1 269 ? -6.837 -3.915 9.956 1.00 98.62 269 LEU A C 1
ATOM 2163 O O . LEU A 1 269 ? -6.344 -3.173 9.109 1.00 98.62 269 LEU A O 1
ATOM 2167 N N . ASP A 1 270 ? -6.248 -5.057 10.314 1.00 98.62 270 ASP A N 1
ATOM 2168 C CA . ASP A 1 270 ? -5.010 -5.541 9.704 1.00 98.62 270 ASP A CA 1
ATOM 2169 C C . ASP A 1 270 ? -5.177 -5.841 8.204 1.00 98.62 270 ASP A C 1
ATOM 2171 O O . ASP A 1 270 ? -4.216 -5.668 7.458 1.00 98.62 270 ASP A O 1
ATOM 2175 N N . TRP A 1 271 ? -6.370 -6.212 7.726 1.00 98.62 271 TRP A N 1
ATOM 2176 C CA . TRP A 1 271 ? -6.634 -6.320 6.286 1.00 98.62 271 TRP A CA 1
ATOM 2177 C C . TRP A 1 271 ? -6.557 -4.953 5.585 1.00 98.62 271 TRP A C 1
ATOM 2179 O O . TRP A 1 271 ? -5.925 -4.845 4.534 1.00 98.62 271 TRP A O 1
ATOM 2189 N N . HIS A 1 272 ? -7.102 -3.885 6.182 1.00 98.69 272 HIS A N 1
ATOM 2190 C CA . HIS A 1 272 ? -6.951 -2.529 5.633 1.00 98.69 272 HIS A CA 1
ATOM 2191 C C . HIS A 1 272 ? -5.491 -2.061 5.656 1.00 98.69 272 HIS A C 1
ATOM 2193 O O . HIS A 1 272 ? -5.017 -1.469 4.686 1.00 98.69 272 HIS A O 1
ATOM 2199 N N . PHE A 1 273 ? -4.737 -2.388 6.712 1.00 98.69 273 PHE A N 1
ATOM 2200 C CA . PHE A 1 273 ? -3.297 -2.134 6.728 1.00 98.69 273 PHE A CA 1
ATOM 2201 C C . PHE A 1 273 ? -2.555 -2.923 5.646 1.00 98.69 273 PHE A C 1
ATOM 2203 O O . PHE A 1 273 ? -1.696 -2.352 4.985 1.00 98.69 273 PHE A O 1
ATOM 2210 N N . ALA A 1 274 ? -2.906 -4.189 5.405 1.00 98.56 274 ALA A N 1
ATOM 2211 C CA . ALA A 1 274 ? -2.349 -4.972 4.302 1.00 98.56 274 ALA A CA 1
ATOM 2212 C C . ALA A 1 274 ? -2.659 -4.341 2.935 1.00 98.56 274 ALA A C 1
ATOM 2214 O O . ALA A 1 274 ? -1.802 -4.320 2.053 1.00 98.56 274 ALA A O 1
ATOM 2215 N N . ASN A 1 275 ? -3.861 -3.782 2.769 1.00 98.06 275 ASN A N 1
ATOM 2216 C CA . ASN A 1 275 ? -4.248 -3.064 1.559 1.00 98.06 275 ASN A CA 1
ATOM 2217 C C . ASN A 1 275 ? -3.418 -1.782 1.356 1.00 98.06 275 ASN A C 1
ATOM 2219 O O . ASN A 1 275 ? -3.002 -1.481 0.237 1.00 98.06 275 ASN A O 1
ATOM 2223 N N . LEU A 1 276 ? -3.100 -1.068 2.439 1.00 98.19 276 LEU A N 1
ATOM 2224 C CA . LEU A 1 276 ? -2.200 0.086 2.403 1.00 98.19 276 LEU A CA 1
ATOM 2225 C C . LEU A 1 276 ? -0.744 -0.319 2.095 1.00 98.19 276 LEU A C 1
ATOM 2227 O O . LEU A 1 276 ? -0.060 0.356 1.324 1.00 98.19 276 LEU A O 1
ATOM 2231 N N . GLU A 1 277 ? -0.281 -1.451 2.635 1.00 98.56 277 GLU A N 1
ATOM 2232 C CA . GLU A 1 277 ? 1.024 -2.045 2.306 1.00 98.56 277 GLU A CA 1
ATOM 2233 C C . GLU A 1 277 ? 1.098 -2.523 0.853 1.00 98.56 277 GLU A C 1
ATOM 2235 O O . GLU A 1 277 ? 2.166 -2.475 0.247 1.00 98.56 277 GLU A O 1
ATOM 2240 N N . PHE A 1 278 ? -0.020 -2.977 0.280 1.00 97.06 278 PHE A N 1
ATOM 2241 C CA . PHE A 1 278 ? -0.139 -3.308 -1.139 1.00 97.06 278 PHE A CA 1
ATOM 2242 C C . PHE A 1 278 ? 0.033 -2.064 -2.012 1.00 97.06 278 PHE A C 1
ATOM 2244 O O . PHE A 1 278 ? 0.867 -2.087 -2.918 1.00 97.06 278 PHE A O 1
ATOM 2251 N N . ALA A 1 279 ? -0.701 -0.987 -1.715 1.00 94.38 279 ALA A N 1
ATOM 2252 C CA . ALA A 1 279 ? -0.635 0.260 -2.476 1.00 94.38 279 ALA A CA 1
ATOM 2253 C C . ALA A 1 279 ? 0.787 0.848 -2.497 1.00 94.38 279 ALA A C 1
ATOM 2255 O O . 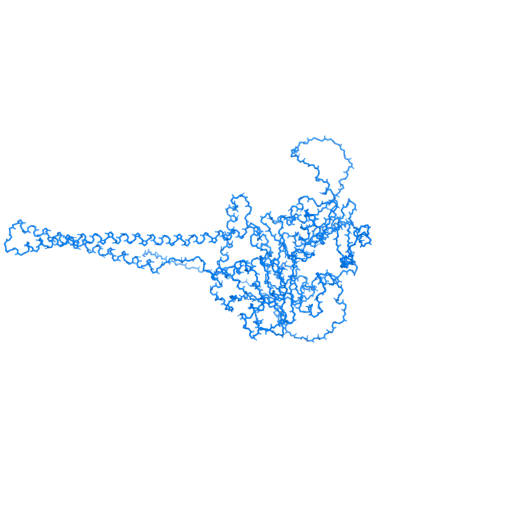ALA A 1 279 ? 1.252 1.319 -3.530 1.00 94.38 279 ALA A O 1
ATOM 2256 N N . ASN A 1 280 ? 1.507 0.728 -1.379 1.00 96.69 280 ASN A N 1
ATOM 2257 C CA . ASN A 1 280 ? 2.864 1.250 -1.214 1.00 96.69 280 ASN A CA 1
ATOM 2258 C C . ASN A 1 280 ? 3.982 0.217 -1.467 1.00 96.69 280 ASN A C 1
ATOM 2260 O O . ASN A 1 280 ? 5.166 0.545 -1.382 1.00 96.69 280 ASN A O 1
ATOM 2264 N N . SER A 1 281 ? 3.632 -1.046 -1.735 1.00 96.88 281 SER A N 1
ATOM 2265 C CA . SER A 1 281 ? 4.570 -2.164 -1.928 1.00 96.88 281 SER A CA 1
ATOM 2266 C C . SER A 1 281 ? 5.590 -2.344 -0.794 1.00 96.88 281 SER A C 1
ATOM 2268 O O . SER A 1 281 ? 6.721 -2.777 -1.004 1.00 96.88 281 SER A O 1
ATOM 2270 N N . THR A 1 282 ? 5.249 -1.989 0.443 1.00 98.44 282 THR A N 1
ATOM 2271 C CA . THR A 1 282 ? 6.192 -2.055 1.569 1.00 98.44 282 THR A CA 1
ATOM 2272 C C . THR A 1 282 ? 5.459 -2.164 2.903 1.00 98.44 282 THR A C 1
ATOM 2274 O O . THR A 1 282 ? 4.344 -1.653 3.016 1.00 98.44 282 THR A O 1
ATOM 2277 N N . PRO A 1 283 ? 6.057 -2.798 3.930 1.00 98.56 283 PRO A N 1
ATOM 2278 C CA . PRO A 1 283 ? 5.550 -2.719 5.294 1.00 98.56 283 PRO A CA 1
ATOM 2279 C C . PRO A 1 283 ? 5.391 -1.275 5.776 1.00 98.56 283 PRO A C 1
ATOM 2281 O O . PRO A 1 283 ? 6.257 -0.431 5.522 1.00 98.56 283 PRO A O 1
ATOM 2284 N N . LEU A 1 284 ? 4.341 -1.003 6.554 1.00 98.31 284 LEU A N 1
ATOM 2285 C CA . LEU A 1 284 ? 4.067 0.352 7.064 1.00 98.31 284 LEU A CA 1
ATOM 2286 C C . LEU A 1 284 ? 5.210 0.907 7.931 1.00 98.31 284 LEU A C 1
ATOM 2288 O O . LEU A 1 284 ? 5.381 2.119 8.039 1.00 98.31 284 LEU A O 1
ATOM 2292 N N . GLN A 1 285 ? 6.023 0.031 8.527 1.00 97.38 285 GLN A N 1
ATOM 2293 C CA . GLN A 1 285 ? 7.198 0.393 9.325 1.00 97.38 285 GLN A CA 1
ATOM 2294 C C . GLN A 1 285 ? 8.309 1.062 8.504 1.00 97.38 285 GLN A C 1
ATOM 2296 O O . GLN A 1 285 ? 9.188 1.692 9.088 1.00 97.38 285 GLN A O 1
ATOM 2301 N N . ASN A 1 286 ? 8.273 0.950 7.175 1.00 97.69 286 ASN A N 1
ATOM 2302 C CA . ASN A 1 286 ? 9.273 1.538 6.288 1.00 97.69 286 ASN A CA 1
ATOM 2303 C C . ASN A 1 286 ? 8.837 2.880 5.685 1.00 97.69 286 ASN A C 1
ATOM 2305 O O . ASN A 1 286 ? 9.686 3.588 5.144 1.00 97.69 286 ASN A O 1
ATOM 2309 N N . LEU A 1 287 ? 7.545 3.213 5.740 1.00 97.44 287 LEU A N 1
ATOM 2310 C CA . LEU A 1 287 ? 6.989 4.426 5.138 1.00 97.44 287 LEU A CA 1
ATOM 2311 C C . LEU A 1 287 ? 7.259 5.651 5.999 1.00 97.44 287 LEU A C 1
ATOM 2313 O O . LEU A 1 287 ? 7.052 5.606 7.208 1.00 97.44 287 LEU A O 1
ATOM 2317 N N . SER A 1 288 ? 7.673 6.752 5.375 1.00 96.81 288 SER A N 1
ATOM 2318 C CA . SER A 1 288 ? 7.798 8.047 6.046 1.00 96.81 288 SER A CA 1
ATOM 2319 C C . SER A 1 288 ? 6.445 8.543 6.534 1.00 96.81 288 SER A C 1
ATOM 2321 O O . SER A 1 288 ? 5.562 8.785 5.720 1.00 96.81 288 SER A O 1
ATOM 2323 N N . LEU A 1 289 ? 6.291 8.783 7.839 1.00 95.81 289 LEU A N 1
ATOM 2324 C CA . LEU A 1 289 ? 5.062 9.373 8.379 1.00 95.81 289 LEU A CA 1
ATOM 2325 C C . LEU A 1 289 ? 4.703 10.701 7.687 1.00 95.81 289 LEU A C 1
ATOM 2327 O O . LEU A 1 289 ? 3.532 10.985 7.473 1.00 95.81 289 LEU A O 1
ATOM 2331 N N . LYS A 1 290 ? 5.715 11.501 7.334 1.00 93.81 290 LYS A N 1
ATOM 2332 C CA . LYS A 1 290 ? 5.543 12.872 6.835 1.00 93.81 290 LYS A CA 1
ATOM 2333 C C . LYS A 1 290 ? 5.333 12.970 5.327 1.00 93.81 290 LYS A C 1
ATOM 2335 O O . LYS A 1 290 ? 4.930 14.024 4.841 1.00 93.81 290 LYS A O 1
ATOM 2340 N N . HIS A 1 291 ? 5.733 11.944 4.582 1.00 95.50 291 HIS A N 1
ATOM 2341 C CA . HIS A 1 291 ? 5.916 12.057 3.135 1.00 95.50 291 HIS A CA 1
ATOM 2342 C C . HIS A 1 291 ? 5.412 10.848 2.342 1.00 95.50 291 HIS A C 1
ATOM 2344 O O . HIS A 1 291 ? 5.659 10.803 1.139 1.00 95.50 291 HIS A O 1
ATOM 2350 N N . TRP A 1 292 ? 4.786 9.853 2.978 1.00 96.75 292 TRP A N 1
ATOM 2351 C CA . TRP A 1 292 ? 4.303 8.662 2.271 1.00 96.75 292 TRP A CA 1
ATOM 2352 C C . TRP A 1 292 ? 3.183 8.976 1.268 1.00 96.75 292 TRP A C 1
ATOM 2354 O O . TRP A 1 292 ? 3.112 8.306 0.249 1.00 96.75 292 TRP A O 1
ATOM 2364 N N . ASP A 1 293 ? 2.383 10.005 1.545 1.00 95.25 293 ASP A N 1
ATOM 2365 C CA . ASP A 1 293 ? 1.214 10.493 0.800 1.00 95.25 293 ASP A CA 1
ATOM 2366 C C . ASP A 1 293 ? 1.500 11.800 0.028 1.00 95.25 293 ASP A C 1
ATOM 2368 O O . ASP A 1 293 ? 0.602 12.555 -0.332 1.00 95.25 293 ASP A O 1
ATOM 2372 N N . GLN A 1 294 ? 2.775 12.118 -0.226 1.00 95.50 294 GLN A N 1
ATOM 2373 C CA . GLN A 1 294 ? 3.180 13.403 -0.821 1.00 95.50 294 GLN A CA 1
ATOM 2374 C C . GLN A 1 294 ? 2.683 13.642 -2.260 1.00 95.50 294 GLN A C 1
ATOM 2376 O O . GLN A 1 294 ? 2.758 14.773 -2.743 1.00 95.50 294 GLN A O 1
ATOM 2381 N N . ASP A 1 295 ? 2.250 12.593 -2.959 1.00 95.06 295 ASP A N 1
ATOM 2382 C CA . ASP A 1 295 ? 1.707 12.632 -4.318 1.00 95.06 295 ASP A CA 1
ATOM 2383 C C . ASP A 1 295 ? 0.172 12.612 -4.388 1.00 95.06 295 ASP A C 1
ATOM 2385 O O . ASP A 1 295 ? -0.364 12.771 -5.486 1.00 95.06 295 ASP A O 1
ATOM 2389 N N . ASP A 1 296 ? -0.539 12.528 -3.257 1.00 94.19 296 ASP A N 1
ATOM 2390 C CA . ASP A 1 296 ? -2.011 12.480 -3.221 1.00 94.19 296 ASP A CA 1
ATOM 2391 C C . ASP A 1 296 ? -2.661 13.712 -3.886 1.00 94.19 296 ASP A C 1
ATOM 2393 O O . ASP A 1 296 ? -3.661 13.593 -4.595 1.00 94.19 296 ASP A O 1
ATOM 2397 N N . ASP A 1 297 ? -2.043 14.894 -3.763 1.00 95.12 297 ASP A N 1
ATOM 2398 C CA . ASP A 1 297 ? -2.499 16.140 -4.408 1.00 95.12 297 ASP A CA 1
ATOM 2399 C C . ASP A 1 297 ? -2.508 16.070 -5.953 1.00 95.12 297 ASP A C 1
ATOM 2401 O O . ASP A 1 297 ? -3.089 16.935 -6.619 1.00 95.12 297 ASP A O 1
ATOM 2405 N N . PHE A 1 298 ? -1.849 15.067 -6.542 1.00 95.31 298 PHE A N 1
ATOM 2406 C CA . PHE A 1 298 ? -1.732 14.867 -7.988 1.00 95.31 298 PHE A CA 1
ATOM 2407 C C . PHE A 1 298 ? -2.555 13.680 -8.502 1.00 95.31 298 PHE A C 1
ATOM 2409 O O . PHE A 1 298 ? -2.410 13.306 -9.670 1.00 95.31 298 PHE A O 1
ATOM 2416 N N . GLU A 1 299 ? -3.431 13.095 -7.679 1.00 91.19 299 GLU A N 1
ATOM 2417 C CA . GLU A 1 299 ? -4.277 11.984 -8.107 1.00 91.19 299 GLU A CA 1
ATOM 2418 C C . GLU A 1 299 ? -5.134 12.361 -9.332 1.00 91.19 299 GLU A C 1
ATOM 2420 O O . GLU A 1 299 ? -5.749 13.430 -9.428 1.00 91.19 299 GLU A O 1
ATOM 2425 N N . PHE A 1 300 ? -5.189 11.455 -10.310 1.00 95.69 300 PHE A N 1
ATOM 2426 C CA . PHE A 1 300 ? -6.039 11.639 -11.478 1.00 95.69 300 PHE A CA 1
ATOM 2427 C C . PHE A 1 300 ? -7.504 11.373 -11.161 1.00 95.69 300 PHE A C 1
ATOM 2429 O O . PHE A 1 300 ? -7.869 10.438 -10.457 1.00 95.69 300 PHE A O 1
ATOM 2436 N N . THR A 1 301 ? -8.378 12.142 -11.802 1.00 95.69 301 THR A N 1
ATOM 2437 C CA . THR A 1 301 ? -9.819 12.009 -11.581 1.00 95.69 301 THR A CA 1
ATOM 2438 C C . THR A 1 301 ? -10.427 10.827 -12.349 1.00 95.69 301 THR A C 1
ATOM 2440 O O . THR A 1 301 ? -10.004 10.460 -13.456 1.00 95.69 301 THR A O 1
ATOM 2443 N N . GLY A 1 302 ? -11.499 10.270 -11.783 1.00 93.88 302 GLY A N 1
ATOM 2444 C CA . GLY A 1 302 ? -12.285 9.183 -12.370 1.00 93.88 302 GLY A CA 1
ATOM 2445 C C . GLY A 1 302 ? -11.947 7.806 -11.798 1.00 93.88 302 GLY A C 1
ATOM 2446 O O . GLY A 1 302 ? -10.984 7.633 -11.066 1.00 93.88 302 GLY A O 1
ATOM 2447 N N . SER A 1 303 ? -12.769 6.807 -12.124 1.00 93.81 303 SER A N 1
ATOM 2448 C CA . SER A 1 303 ? -12.597 5.441 -11.612 1.00 93.81 303 SER A CA 1
ATOM 2449 C C . SER A 1 303 ? -11.282 4.806 -12.075 1.00 93.81 303 SER A C 1
ATOM 2451 O O . SER A 1 303 ? -10.883 4.995 -13.224 1.00 93.81 303 SER A O 1
ATOM 2453 N N . HIS A 1 304 ? -10.676 3.970 -11.230 1.00 93.56 304 HIS A N 1
ATOM 2454 C CA . HIS A 1 304 ? -9.595 3.071 -11.641 1.00 93.56 304 HIS A CA 1
ATOM 2455 C C . HIS A 1 304 ? -10.094 2.017 -12.641 1.00 93.56 304 HIS A C 1
ATOM 2457 O O . HIS A 1 304 ? -11.241 1.554 -12.570 1.00 93.56 304 HIS A O 1
ATOM 2463 N N . LEU A 1 305 ? -9.220 1.626 -13.572 1.00 94.56 305 LEU A N 1
ATOM 2464 C CA . LEU A 1 305 ? -9.521 0.655 -14.624 1.00 94.56 305 LEU A CA 1
ATOM 2465 C C . LEU A 1 305 ? -8.462 -0.446 -14.686 1.00 94.56 305 LEU A C 1
ATOM 2467 O O . LEU A 1 305 ? -7.308 -0.211 -14.342 1.00 94.56 305 LEU A O 1
ATOM 2471 N N . THR A 1 306 ? -8.835 -1.626 -15.170 1.00 92.38 306 THR A N 1
ATOM 2472 C CA . THR A 1 306 ? -7.897 -2.682 -15.574 1.00 92.38 306 THR A CA 1
ATOM 2473 C C . THR A 1 306 ? -7.780 -2.783 -17.084 1.00 92.38 306 THR A C 1
ATOM 2475 O O . THR A 1 306 ? -8.653 -2.320 -17.822 1.00 92.38 306 THR A O 1
ATOM 2478 N N . VAL A 1 307 ? -6.701 -3.418 -17.539 1.00 90.12 307 VAL A N 1
ATOM 2479 C CA . VAL A 1 307 ? -6.420 -3.643 -18.959 1.00 90.12 307 VAL A CA 1
ATOM 2480 C C . VAL A 1 307 ? -6.885 -5.039 -19.365 1.00 90.12 307 VAL A C 1
ATOM 2482 O O . VAL A 1 307 ? -6.233 -6.036 -19.075 1.00 90.12 307 VAL A O 1
ATOM 2485 N N . GLY A 1 308 ? -8.039 -5.129 -20.024 1.00 84.88 308 GLY A N 1
ATOM 2486 C CA . GLY A 1 308 ? -8.680 -6.405 -20.359 1.00 84.88 308 GLY A CA 1
ATOM 2487 C C . GLY A 1 308 ? -7.878 -7.279 -21.325 1.00 84.88 308 GLY A C 1
ATOM 2488 O O . GLY A 1 308 ? -7.983 -8.501 -21.261 1.00 84.88 308 GLY A O 1
ATOM 2489 N N . ASN A 1 309 ? -7.073 -6.662 -22.190 1.00 84.25 309 ASN A N 1
ATOM 2490 C CA . ASN A 1 309 ? -6.227 -7.330 -23.180 1.00 84.25 309 ASN A CA 1
ATOM 2491 C C . ASN A 1 309 ? -4.738 -7.367 -22.794 1.00 84.25 309 ASN A C 1
ATOM 2493 O O . ASN A 1 309 ? -3.911 -7.704 -23.635 1.00 84.25 309 ASN A O 1
ATOM 2497 N N . GLY A 1 310 ? -4.393 -7.007 -21.555 1.00 86.31 310 GLY A N 1
ATOM 2498 C CA . GLY A 1 310 ? -3.006 -6.932 -21.105 1.00 86.31 310 GLY A CA 1
ATOM 2499 C C . GLY A 1 310 ? -2.364 -5.575 -21.247 1.00 86.31 310 GLY A C 1
ATOM 2500 O O . GLY A 1 310 ? -2.309 -5.006 -22.331 1.00 86.31 310 GLY A O 1
ATOM 2501 N N . TYR A 1 311 ? -1.787 -5.081 -20.166 1.00 90.50 311 TYR A N 1
ATOM 2502 C CA . TYR A 1 311 ? -0.957 -3.885 -20.132 1.00 90.50 311 TYR A CA 1
ATOM 2503 C C . TYR A 1 311 ? 0.311 -4.026 -20.989 1.00 90.50 311 TYR A C 1
ATOM 2505 O O . TYR A 1 311 ? 0.867 -3.020 -21.431 1.00 90.50 311 TYR A O 1
ATOM 2513 N N . SER A 1 312 ? 0.752 -5.249 -21.302 1.00 88.81 312 SER A N 1
ATOM 2514 C CA . SER A 1 312 ? 1.845 -5.501 -22.254 1.00 88.81 312 SER A CA 1
ATOM 2515 C C . SER A 1 312 ? 1.598 -4.916 -23.653 1.00 88.81 312 SER A C 1
ATOM 2517 O O . SER A 1 312 ? 2.570 -4.568 -24.328 1.00 88.81 312 SER A O 1
ATOM 2519 N N . CYS A 1 313 ? 0.338 -4.702 -24.062 1.00 89.06 313 CYS A N 1
ATOM 2520 C CA . CYS A 1 313 ? 0.018 -4.080 -25.350 1.00 89.06 313 CYS A CA 1
ATOM 2521 C C . CYS A 1 313 ? 0.628 -2.674 -25.504 1.00 89.06 313 CYS A C 1
ATOM 2523 O O . CYS A 1 313 ? 0.982 -2.276 -26.610 1.00 89.06 313 CYS A O 1
ATOM 2525 N N . VAL A 1 314 ? 0.828 -1.942 -24.400 1.00 92.62 314 VAL A N 1
ATOM 2526 C CA . VAL A 1 314 ? 1.411 -0.593 -24.410 1.00 92.62 314 VAL A CA 1
ATOM 2527 C C . VAL A 1 314 ? 2.883 -0.602 -24.846 1.00 92.62 314 VAL A C 1
ATOM 2529 O O . VAL A 1 314 ? 3.198 0.016 -25.864 1.00 92.62 314 VAL A O 1
ATOM 2532 N N . PRO A 1 315 ? 3.815 -1.267 -24.128 1.00 91.88 315 PRO A N 1
ATOM 2533 C CA . PRO A 1 315 ? 5.213 -1.292 -24.543 1.00 91.88 315 PRO A CA 1
ATOM 2534 C C . PRO A 1 315 ? 5.431 -2.020 -25.876 1.00 91.88 315 PRO A C 1
ATOM 2536 O O . PRO A 1 315 ? 6.383 -1.677 -26.572 1.00 91.88 315 PRO A O 1
ATOM 2539 N N . ILE A 1 316 ? 4.580 -2.988 -26.244 1.00 89.38 316 ILE A N 1
ATOM 2540 C CA . ILE A 1 316 ? 4.647 -3.659 -27.553 1.00 89.38 316 ILE A CA 1
ATOM 2541 C C . ILE A 1 316 ? 4.346 -2.659 -28.670 1.00 89.38 316 ILE A C 1
ATOM 2543 O O . ILE A 1 316 ? 5.198 -2.445 -29.529 1.00 89.38 316 ILE A O 1
ATOM 2547 N N . ALA A 1 317 ? 3.212 -1.958 -28.595 1.00 92.06 317 ALA A N 1
ATOM 2548 C CA . ALA A 1 317 ? 2.848 -0.953 -29.589 1.00 92.06 317 ALA A CA 1
ATOM 2549 C C . ALA A 1 317 ? 3.896 0.167 -29.687 1.00 92.06 317 ALA A C 1
ATOM 2551 O O . ALA A 1 317 ? 4.224 0.621 -30.779 1.00 92.06 317 ALA A O 1
ATOM 2552 N N . MET A 1 318 ? 4.485 0.594 -28.562 1.00 91.94 318 MET A N 1
ATOM 2553 C CA . MET A 1 318 ? 5.589 1.561 -28.589 1.00 91.94 318 MET A CA 1
ATOM 2554 C C . MET A 1 318 ? 6.819 1.011 -29.322 1.00 91.94 318 MET A C 1
ATOM 2556 O O . MET A 1 318 ? 7.432 1.736 -30.101 1.00 91.94 318 MET A O 1
ATOM 2560 N N . MET A 1 319 ? 7.175 -0.258 -29.106 1.00 90.50 319 MET A N 1
ATOM 2561 C CA . MET A 1 319 ? 8.323 -0.884 -29.762 1.00 90.50 319 MET A CA 1
ATOM 2562 C C . MET A 1 319 ? 8.127 -1.017 -31.274 1.00 90.50 319 MET A C 1
ATOM 2564 O O . MET A 1 319 ? 9.070 -0.779 -32.021 1.00 90.50 319 MET A O 1
ATOM 2568 N N . GLU A 1 320 ? 6.916 -1.341 -31.728 1.00 89.25 320 GLU A N 1
ATOM 2569 C CA . GLU A 1 320 ? 6.584 -1.475 -33.154 1.00 89.25 320 GLU A CA 1
ATOM 2570 C C . GLU A 1 320 ? 6.752 -0.168 -33.942 1.00 89.25 320 GLU A C 1
ATOM 2572 O O . GLU A 1 320 ? 6.978 -0.195 -35.151 1.00 89.25 320 GLU A O 1
ATOM 2577 N N . THR A 1 321 ? 6.687 0.984 -33.265 1.00 90.56 321 THR A N 1
ATOM 2578 C CA . THR A 1 321 ? 6.943 2.293 -33.891 1.00 90.56 321 THR A CA 1
ATOM 2579 C C . THR A 1 321 ? 8.430 2.611 -34.076 1.00 90.56 321 THR A C 1
ATOM 2581 O O . THR A 1 321 ? 8.765 3.573 -34.770 1.00 90.56 321 THR A O 1
ATOM 2584 N N . LEU A 1 322 ? 9.330 1.829 -33.470 1.00 91.75 322 LEU A N 1
ATOM 2585 C CA . LEU A 1 322 ? 10.776 2.032 -33.552 1.00 91.75 322 LEU A CA 1
ATOM 2586 C C . LEU A 1 322 ? 11.389 1.214 -34.702 1.00 91.75 322 LEU A C 1
ATOM 2588 O O . LEU A 1 322 ? 10.914 0.120 -35.010 1.00 91.75 322 LEU A O 1
ATOM 2592 N N . PRO A 1 323 ? 12.489 1.686 -35.320 1.00 94.00 323 PRO A N 1
ATOM 2593 C CA . PRO A 1 323 ? 13.280 0.867 -36.236 1.00 94.00 323 PRO A CA 1
ATOM 2594 C C . PRO A 1 323 ? 13.697 -0.461 -35.588 1.00 94.00 323 PRO A C 1
ATOM 2596 O O . PRO A 1 323 ? 14.059 -0.495 -34.409 1.00 94.00 323 PRO A O 1
ATOM 2599 N N . SER A 1 324 ? 13.685 -1.551 -36.362 1.00 84.38 324 SER A N 1
ATOM 2600 C CA . SER A 1 324 ? 13.860 -2.929 -35.866 1.00 84.38 324 SER A CA 1
ATOM 2601 C C . SER A 1 324 ? 15.184 -3.202 -35.140 1.00 84.38 324 SER A C 1
ATOM 2603 O O . SER A 1 324 ? 15.300 -4.184 -34.416 1.00 84.38 324 SER A O 1
ATOM 2605 N N . ASP A 1 325 ? 16.194 -2.364 -35.345 1.00 87.00 325 ASP A N 1
ATOM 2606 C CA . ASP A 1 325 ? 17.521 -2.431 -34.730 1.00 87.00 325 ASP A CA 1
ATOM 2607 C C . ASP A 1 325 ? 17.676 -1.531 -33.488 1.00 87.00 325 ASP A C 1
ATOM 2609 O O . ASP A 1 325 ? 18.728 -1.541 -32.850 1.00 87.00 325 ASP A O 1
ATOM 2613 N N . THR A 1 326 ? 16.630 -0.786 -33.109 1.00 91.12 326 THR A N 1
ATOM 2614 C CA . THR A 1 326 ? 16.660 0.147 -31.968 1.00 91.12 326 THR A CA 1
ATOM 2615 C C . THR A 1 326 ? 16.643 -0.582 -30.626 1.00 91.12 326 THR A C 1
ATOM 2617 O O . THR A 1 326 ? 17.356 -0.200 -29.698 1.00 91.12 326 THR A O 1
ATOM 2620 N N . VAL A 1 327 ? 15.828 -1.636 -30.500 1.00 92.25 327 VAL A N 1
ATOM 2621 C CA . VAL A 1 327 ? 15.692 -2.401 -29.254 1.00 92.25 327 VAL A CA 1
ATOM 2622 C C . VAL A 1 327 ? 16.496 -3.691 -29.344 1.00 92.25 327 VAL A C 1
ATOM 2624 O O . VAL A 1 327 ? 16.144 -4.619 -30.067 1.00 92.25 327 VAL A O 1
ATOM 2627 N N . ILE A 1 328 ? 17.569 -3.767 -28.559 1.00 92.38 328 ILE A N 1
ATOM 2628 C CA . ILE A 1 328 ? 18.457 -4.930 -28.517 1.00 92.38 328 ILE A CA 1
ATOM 2629 C C . ILE A 1 328 ? 18.172 -5.725 -27.243 1.00 92.38 328 ILE A C 1
ATOM 2631 O O . ILE A 1 328 ? 18.611 -5.370 -26.150 1.00 92.38 328 ILE A O 1
ATOM 2635 N N . LEU A 1 329 ? 17.431 -6.820 -27.391 1.00 90.88 329 LEU A N 1
ATOM 2636 C CA . LEU A 1 329 ? 17.114 -7.734 -26.294 1.00 90.88 329 LEU A CA 1
ATOM 2637 C C . LEU A 1 329 ? 18.307 -8.621 -25.927 1.00 90.88 329 LEU A C 1
ATOM 2639 O O . LEU A 1 329 ? 19.263 -8.758 -26.693 1.00 90.88 329 LEU A O 1
ATOM 2643 N N . ASN A 1 330 ? 18.227 -9.263 -24.755 1.00 88.62 330 ASN A N 1
ATOM 2644 C CA . ASN A 1 330 ? 19.282 -10.146 -24.237 1.00 88.62 330 ASN A CA 1
ATOM 2645 C C . ASN A 1 330 ? 20.659 -9.460 -24.209 1.00 88.62 330 ASN A C 1
ATOM 2647 O O . ASN A 1 330 ? 21.692 -10.053 -24.526 1.00 88.62 330 ASN A O 1
ATOM 2651 N N . ARG A 1 331 ? 20.649 -8.174 -23.849 1.00 91.62 331 ARG A N 1
ATOM 2652 C CA . ARG A 1 331 ? 21.821 -7.309 -23.787 1.00 91.62 331 ARG A CA 1
ATOM 2653 C C . ARG A 1 331 ? 21.892 -6.655 -22.415 1.00 91.62 331 ARG A C 1
ATOM 2655 O O . ARG A 1 331 ? 21.312 -5.602 -22.180 1.00 91.62 331 ARG A O 1
ATOM 2662 N N . ALA A 1 332 ? 22.586 -7.311 -21.499 1.00 92.12 332 ALA A N 1
ATOM 2663 C CA . ALA A 1 332 ? 22.733 -6.849 -20.130 1.00 92.12 332 ALA A CA 1
ATOM 2664 C C . ALA A 1 332 ? 23.864 -5.822 -20.038 1.00 92.12 332 ALA A C 1
ATOM 2666 O O . ALA A 1 332 ? 24.987 -6.109 -20.451 1.00 92.12 332 ALA A O 1
ATOM 2667 N N . VAL A 1 333 ? 23.581 -4.635 -19.499 1.00 94.12 333 VAL A N 1
ATOM 2668 C CA . VAL A 1 333 ? 24.610 -3.624 -19.216 1.00 94.12 333 VAL A CA 1
ATOM 2669 C C . VAL A 1 333 ? 25.456 -4.095 -18.035 1.00 94.12 333 VAL A C 1
ATOM 2671 O O . VAL A 1 333 ? 24.923 -4.549 -17.026 1.00 94.12 333 VAL A O 1
ATOM 2674 N N . LYS A 1 334 ? 26.776 -3.991 -18.175 1.00 91.94 334 LYS A N 1
ATOM 2675 C CA . LYS A 1 334 ? 27.768 -4.319 -17.146 1.00 91.94 334 LYS A CA 1
ATOM 2676 C C . LYS A 1 334 ? 28.466 -3.075 -16.612 1.00 91.94 334 LYS A C 1
ATOM 2678 O O . LYS A 1 334 ? 28.703 -2.976 -15.417 1.00 91.94 334 LYS A O 1
ATOM 2683 N N . GLU A 1 335 ? 28.814 -2.145 -17.494 1.00 94.81 335 GLU A N 1
ATOM 2684 C CA . GLU A 1 335 ? 29.558 -0.939 -17.127 1.00 94.81 335 GLU A CA 1
ATOM 2685 C C . GLU A 1 335 ? 29.083 0.247 -17.971 1.00 94.81 335 GLU A C 1
ATOM 2687 O O . GLU A 1 335 ? 28.850 0.106 -19.175 1.00 94.81 335 GLU A O 1
ATOM 2692 N N . ILE A 1 336 ? 28.962 1.415 -17.343 1.00 96.94 336 ILE A N 1
ATOM 2693 C CA . ILE A 1 336 ? 28.719 2.699 -18.004 1.00 96.94 336 ILE A CA 1
ATOM 2694 C C . ILE A 1 336 ? 29.929 3.592 -17.741 1.00 96.94 336 ILE A C 1
ATOM 2696 O O . ILE A 1 336 ? 30.132 4.074 -16.624 1.00 96.94 336 ILE A O 1
ATOM 2700 N N . LYS A 1 337 ? 30.715 3.837 -18.790 1.00 96.25 337 LYS A N 1
ATOM 2701 C CA . LYS A 1 337 ? 31.870 4.733 -18.766 1.00 96.25 337 LYS A CA 1
ATOM 2702 C C . LYS A 1 337 ? 31.465 6.115 -19.244 1.00 96.25 337 LYS A C 1
ATOM 2704 O O . LYS A 1 337 ? 31.043 6.279 -20.388 1.00 96.25 337 LYS A O 1
ATOM 2709 N N . VAL A 1 338 ? 31.615 7.116 -18.389 1.00 95.06 338 VAL A N 1
ATOM 2710 C CA . VAL A 1 338 ? 31.323 8.513 -18.703 1.00 95.06 338 VAL A CA 1
ATOM 2711 C C . VAL A 1 338 ? 32.631 9.257 -18.919 1.00 95.06 338 VAL A C 1
ATOM 2713 O O . VAL A 1 338 ? 33.426 9.406 -17.999 1.00 95.06 338 VAL A O 1
ATOM 2716 N N . ASN A 1 339 ? 32.838 9.768 -20.131 1.00 91.94 339 ASN A N 1
ATOM 2717 C CA . ASN A 1 339 ? 34.014 10.544 -20.516 1.00 91.94 339 ASN A CA 1
ATOM 2718 C C . ASN A 1 339 ? 33.628 12.012 -20.792 1.00 91.94 339 ASN A C 1
ATOM 2720 O O . ASN A 1 339 ? 32.456 12.317 -21.031 1.00 91.94 339 ASN A O 1
ATOM 2724 N N . PRO A 1 340 ? 34.590 12.956 -20.846 1.00 89.31 340 PRO A N 1
ATOM 2725 C CA . PRO A 1 340 ? 34.292 14.350 -21.202 1.00 89.31 340 PRO A CA 1
ATOM 2726 C C . PRO A 1 340 ? 33.617 14.497 -22.579 1.00 89.31 340 PRO A C 1
ATOM 2728 O O . PRO A 1 340 ? 32.774 15.375 -22.792 1.00 89.31 340 PRO A O 1
ATOM 2731 N N . ASN A 1 341 ? 33.977 13.615 -23.516 1.00 90.06 341 ASN A N 1
ATOM 2732 C CA . ASN A 1 341 ? 33.601 13.720 -24.925 1.00 90.06 341 ASN A CA 1
ATOM 2733 C C . ASN A 1 341 ? 32.499 12.741 -25.358 1.00 90.06 341 ASN A C 1
ATOM 2735 O O . ASN A 1 341 ? 32.075 12.817 -26.503 1.00 90.06 341 ASN A O 1
ATOM 2739 N N . GLY A 1 342 ? 32.017 11.865 -24.475 1.00 94.44 342 GLY A N 1
ATOM 2740 C CA . GLY A 1 342 ? 31.028 10.844 -24.820 1.00 94.44 342 GLY A CA 1
ATOM 2741 C C . GLY A 1 342 ? 30.896 9.791 -23.726 1.00 94.44 342 GLY A C 1
ATOM 2742 O O . GLY A 1 342 ? 31.403 9.971 -22.618 1.00 94.44 342 GLY A O 1
ATOM 2743 N N . VAL A 1 343 ? 30.223 8.694 -24.040 1.00 97.12 343 VAL A N 1
ATOM 2744 C CA . VAL A 1 343 ? 29.993 7.574 -23.123 1.00 97.12 343 VAL A CA 1
ATOM 2745 C C . VAL A 1 343 ? 30.245 6.240 -23.818 1.00 97.12 343 VAL A C 1
ATOM 2747 O O . VAL A 1 343 ? 29.989 6.101 -25.014 1.00 97.12 343 VAL A O 1
ATOM 2750 N N . GLU A 1 344 ? 30.721 5.257 -23.057 1.00 97.81 344 GLU A N 1
ATOM 2751 C CA . GLU A 1 344 ? 30.855 3.869 -23.505 1.00 97.81 344 GLU A CA 1
ATOM 2752 C C . GLU A 1 344 ? 29.997 2.967 -22.615 1.00 97.81 344 GLU A C 1
ATOM 2754 O O . GLU A 1 344 ? 30.147 2.970 -21.394 1.00 97.81 344 GLU A O 1
ATOM 2759 N N . VAL A 1 345 ? 29.108 2.177 -23.212 1.00 97.62 345 VAL A N 1
ATOM 2760 C CA . VAL A 1 345 ? 28.290 1.192 -22.495 1.00 97.62 345 VAL A CA 1
ATOM 2761 C C . VAL A 1 345 ? 28.804 -0.197 -22.828 1.00 97.62 345 VAL A C 1
ATOM 2763 O O . VAL A 1 345 ? 28.754 -0.626 -23.982 1.00 97.62 345 VAL A O 1
ATOM 2766 N N . VAL A 1 346 ? 29.310 -0.897 -21.817 1.00 95.81 346 VAL A N 1
ATOM 2767 C CA . VAL A 1 346 ? 29.788 -2.274 -21.940 1.00 95.81 346 VAL A CA 1
ATOM 2768 C C . VAL A 1 346 ? 28.646 -3.209 -21.578 1.00 95.81 346 VAL A C 1
ATOM 2770 O O . VAL A 1 346 ? 28.116 -3.154 -20.469 1.00 95.81 346 VAL A O 1
ATOM 2773 N N . CYS A 1 347 ? 28.295 -4.098 -22.498 1.00 93.62 347 CYS A N 1
ATOM 2774 C CA . CYS A 1 347 ? 27.197 -5.040 -22.349 1.00 93.62 347 CYS A CA 1
ATOM 2775 C C . CYS A 1 347 ? 27.644 -6.480 -22.603 1.00 93.62 347 CYS A C 1
ATOM 2777 O O . CYS A 1 347 ? 28.601 -6.726 -23.334 1.00 93.62 347 CYS A O 1
ATOM 2779 N N . TYR A 1 348 ? 26.891 -7.444 -22.088 1.00 89.06 348 TYR A N 1
ATOM 2780 C CA . TYR A 1 348 ? 27.088 -8.874 -22.326 1.00 89.06 348 TYR A CA 1
ATOM 2781 C C . TYR A 1 348 ? 25.755 -9.569 -22.632 1.00 89.06 348 TYR A C 1
ATOM 2783 O O . TYR A 1 348 ? 24.685 -9.001 -22.410 1.00 89.06 348 TYR A O 1
ATOM 2791 N N . ASP A 1 349 ? 25.814 -10.782 -23.183 1.00 89.00 349 ASP A N 1
ATOM 2792 C CA . ASP A 1 349 ? 24.633 -11.634 -23.355 1.00 89.00 349 ASP A CA 1
ATOM 2793 C C . ASP A 1 349 ? 24.505 -12.562 -22.134 1.00 89.00 349 ASP A C 1
ATOM 2795 O O . ASP A 1 349 ? 25.373 -13.424 -21.942 1.00 89.00 349 ASP A O 1
ATOM 2799 N N . PRO A 1 350 ? 23.462 -12.415 -21.295 1.00 83.94 350 PRO A N 1
ATOM 2800 C CA . PRO A 1 350 ? 23.313 -13.221 -20.086 1.00 83.94 350 PRO A CA 1
ATOM 2801 C C . PRO A 1 350 ? 23.139 -14.718 -20.382 1.00 83.94 350 PRO A C 1
ATOM 2803 O O . PRO A 1 350 ? 23.467 -15.543 -19.536 1.00 83.94 350 PRO A O 1
ATOM 2806 N N . ARG A 1 351 ? 22.711 -15.093 -21.595 1.00 83.00 351 ARG A N 1
ATOM 2807 C CA . ARG A 1 351 ? 22.544 -16.499 -22.008 1.00 83.00 351 ARG A CA 1
ATOM 2808 C C . ARG A 1 351 ? 23.880 -17.201 -22.257 1.00 83.00 351 ARG A C 1
ATOM 2810 O O . ARG A 1 351 ? 23.944 -18.424 -22.260 1.00 83.00 351 ARG A O 1
ATOM 2817 N N . GLN A 1 352 ? 24.949 -16.437 -22.489 1.00 74.88 352 GLN A N 1
ATOM 2818 C CA . GLN A 1 352 ? 26.277 -16.978 -22.794 1.00 74.88 352 GLN A CA 1
ATOM 2819 C C . GLN A 1 352 ? 27.125 -17.231 -21.538 1.00 74.88 352 GLN A C 1
ATOM 2821 O O . GLN A 1 352 ? 28.119 -17.945 -21.622 1.00 74.88 352 GLN A O 1
ATOM 2826 N N . GLN A 1 353 ? 26.736 -16.705 -20.369 1.00 61.38 353 GLN A N 1
ATOM 2827 C CA . GLN A 1 353 ? 27.487 -16.900 -19.119 1.00 61.38 353 GLN A CA 1
ATOM 2828 C C . GLN A 1 353 ? 27.300 -18.291 -18.488 1.00 61.38 353 GLN A C 1
ATOM 2830 O O . GLN A 1 353 ? 28.137 -18.718 -17.700 1.00 61.38 353 GLN A O 1
ATOM 2835 N N . SER A 1 354 ? 26.249 -19.033 -18.848 1.00 51.06 354 SER A N 1
ATOM 2836 C CA . SER A 1 354 ? 25.915 -20.324 -18.224 1.00 51.06 354 SER A CA 1
ATOM 2837 C C . SER A 1 354 ? 26.790 -21.510 -18.668 1.00 51.06 354 SER A C 1
ATOM 2839 O O . SER A 1 354 ? 26.661 -22.590 -18.098 1.00 51.06 354 SER A O 1
ATOM 2841 N N . SER A 1 355 ? 27.673 -21.341 -19.662 1.00 46.50 355 SER A N 1
ATOM 2842 C CA . SER A 1 355 ? 28.455 -22.448 -20.250 1.00 46.50 355 SER A CA 1
ATOM 2843 C C . SER A 1 355 ? 29.899 -22.585 -19.753 1.00 46.50 355 SER A C 1
ATOM 2845 O O . SER A 1 355 ? 30.556 -23.567 -20.099 1.00 46.50 355 SER A O 1
ATOM 2847 N N . GLU A 1 356 ? 30.424 -21.667 -18.936 1.00 45.12 356 GLU A N 1
ATOM 2848 C CA . GLU A 1 356 ? 31.805 -21.772 -18.440 1.00 45.12 356 GLU A CA 1
ATOM 2849 C C . GLU A 1 356 ? 31.861 -22.361 -17.025 1.00 45.12 356 GLU A C 1
ATOM 2851 O O . GLU A 1 356 ? 32.006 -21.667 -16.019 1.00 45.12 356 GLU A O 1
ATOM 2856 N N . ASN A 1 357 ? 31.802 -23.693 -16.954 1.00 39.75 357 ASN A N 1
ATOM 2857 C CA . ASN A 1 357 ? 32.287 -24.427 -15.790 1.00 39.75 357 ASN A CA 1
ATOM 2858 C C . ASN A 1 357 ? 33.807 -24.222 -15.657 1.00 39.75 357 ASN A C 1
ATOM 2860 O O . ASN A 1 357 ? 34.596 -24.892 -16.319 1.00 39.75 357 ASN A O 1
ATOM 2864 N N . GLY A 1 358 ? 34.201 -23.309 -14.770 1.00 45.81 358 GLY A N 1
ATOM 2865 C CA . GLY A 1 358 ? 35.456 -23.367 -14.024 1.00 45.81 358 GLY A CA 1
ATOM 2866 C C . GLY A 1 358 ? 36.753 -23.307 -14.833 1.00 45.81 358 GLY A C 1
ATOM 2867 O O . GLY A 1 358 ? 37.497 -24.281 -14.859 1.00 45.81 358 GLY A O 1
ATOM 2868 N N . ASN A 1 359 ? 37.098 -22.138 -15.381 1.00 39.91 359 ASN A N 1
ATOM 2869 C CA . ASN A 1 359 ? 38.488 -21.671 -15.321 1.00 39.91 359 ASN A CA 1
ATOM 2870 C C . ASN A 1 359 ? 38.572 -20.152 -15.530 1.00 39.91 359 ASN A C 1
ATOM 2872 O O . ASN A 1 359 ? 38.739 -19.648 -16.640 1.00 39.91 359 ASN A O 1
ATOM 2876 N N . SER A 1 360 ? 38.466 -19.410 -14.431 1.00 50.22 360 SER A N 1
ATOM 2877 C CA . SER A 1 360 ? 38.789 -17.988 -14.388 1.00 50.22 360 SER A CA 1
ATOM 2878 C C . SER A 1 360 ? 40.273 -17.807 -14.693 1.00 50.22 360 SER A C 1
ATOM 2880 O O . SER A 1 360 ? 41.105 -18.117 -13.846 1.00 50.22 360 SER A O 1
ATOM 2882 N N . ASN A 1 361 ? 40.609 -17.344 -15.899 1.00 44.91 361 ASN A N 1
ATOM 2883 C CA . ASN A 1 361 ? 41.583 -16.270 -16.123 1.00 44.91 361 ASN A CA 1
ATOM 2884 C C . ASN A 1 361 ? 41.796 -16.010 -17.628 1.00 44.91 361 ASN A C 1
ATOM 2886 O O . ASN A 1 361 ? 42.250 -16.873 -18.374 1.00 44.91 361 ASN A O 1
ATOM 2890 N N . SER A 1 362 ? 41.552 -14.753 -18.025 1.00 43.12 362 SER A N 1
ATOM 2891 C CA . SER A 1 362 ? 42.035 -14.063 -19.240 1.00 43.12 362 SER A CA 1
ATOM 2892 C C . SER A 1 362 ? 41.111 -13.913 -20.471 1.00 43.12 362 SER A C 1
ATOM 2894 O O . SER A 1 362 ? 41.409 -13.066 -21.308 1.00 43.12 362 SER A O 1
ATOM 2896 N N . ASN A 1 363 ? 39.957 -14.592 -20.597 1.00 45.50 363 ASN A N 1
ATOM 2897 C CA . ASN A 1 363 ? 39.115 -14.475 -21.817 1.00 45.50 363 ASN A CA 1
ATOM 2898 C C . ASN A 1 363 ? 37.709 -13.848 -21.663 1.00 45.50 363 ASN A C 1
ATOM 2900 O O . ASN A 1 363 ? 37.028 -13.685 -22.676 1.00 45.50 363 ASN A O 1
ATOM 2904 N N . ASN A 1 364 ? 37.301 -13.375 -20.476 1.00 49.50 364 ASN A N 1
ATOM 2905 C CA . ASN A 1 364 ? 35.966 -12.768 -20.260 1.00 49.50 364 ASN A CA 1
ATOM 2906 C C . ASN A 1 364 ? 35.683 -11.493 -21.086 1.00 49.50 364 ASN A C 1
ATOM 2908 O O . ASN A 1 364 ? 34.545 -11.035 -21.143 1.00 49.50 364 ASN A O 1
ATOM 2912 N N . ASN A 1 365 ? 36.691 -10.909 -21.741 1.00 51.72 365 ASN A N 1
ATOM 2913 C CA . ASN A 1 365 ? 36.519 -9.738 -22.605 1.00 51.72 365 ASN A CA 1
ATOM 2914 C C . ASN A 1 365 ? 36.109 -10.075 -24.050 1.00 51.72 365 ASN A C 1
ATOM 2916 O O . ASN A 1 365 ? 35.751 -9.158 -24.783 1.00 51.72 365 ASN A O 1
ATOM 2920 N N . LYS A 1 366 ? 36.132 -11.347 -24.484 1.00 54.62 366 LYS A N 1
ATOM 2921 C CA . LYS A 1 366 ? 35.814 -11.710 -25.882 1.00 54.62 366 LYS A CA 1
ATOM 2922 C C . LYS A 1 366 ? 34.325 -11.647 -26.245 1.00 54.62 366 LYS A C 1
ATOM 2924 O O . LYS A 1 366 ? 34.016 -11.594 -27.430 1.00 54.62 366 LYS A O 1
ATOM 2929 N N . HIS A 1 367 ? 33.425 -11.619 -25.262 1.00 71.19 367 HIS A N 1
ATOM 2930 C CA . HIS A 1 367 ? 31.969 -11.633 -25.487 1.00 71.19 367 HIS A CA 1
ATOM 2931 C C . HIS A 1 367 ? 31.267 -10.310 -25.146 1.00 71.19 367 HIS A C 1
ATOM 2933 O O . HIS A 1 367 ? 30.061 -10.177 -25.364 1.00 71.19 367 HIS A O 1
ATOM 2939 N N . ASN A 1 368 ? 32.006 -9.320 -24.638 1.00 84.56 368 ASN A N 1
ATOM 2940 C CA . ASN A 1 368 ? 31.431 -8.020 -24.317 1.00 84.56 368 ASN A CA 1
ATOM 2941 C C . ASN A 1 368 ? 31.238 -7.201 -25.597 1.00 84.56 368 ASN A C 1
ATOM 2943 O O . ASN A 1 368 ? 32.123 -7.133 -26.449 1.00 84.56 368 ASN A O 1
ATOM 2947 N N . GLN A 1 369 ? 30.085 -6.554 -25.713 1.00 91.31 369 GLN A N 1
ATOM 2948 C CA . GLN A 1 369 ? 29.803 -5.574 -26.754 1.00 91.31 369 GLN A CA 1
ATOM 2949 C C . GLN A 1 369 ? 29.897 -4.173 -26.168 1.00 91.31 369 GLN A C 1
ATOM 2951 O O . GLN A 1 369 ? 29.445 -3.941 -25.050 1.00 91.31 369 GLN A O 1
ATOM 2956 N N . ILE A 1 370 ? 30.499 -3.254 -26.918 1.00 95.62 370 ILE A N 1
ATOM 2957 C CA . ILE A 1 370 ? 30.703 -1.870 -26.494 1.00 95.62 370 ILE A CA 1
ATOM 2958 C C . ILE A 1 370 ? 29.902 -0.968 -27.421 1.00 95.62 370 ILE A C 1
ATOM 2960 O O . ILE A 1 370 ? 30.094 -1.004 -28.637 1.00 95.62 370 ILE A O 1
ATOM 2964 N N . TYR A 1 371 ? 29.041 -0.144 -26.835 1.00 96.38 371 TYR A N 1
ATOM 2965 C CA . TYR A 1 371 ? 28.290 0.889 -27.537 1.00 96.38 371 TYR A CA 1
ATOM 2966 C C . TYR A 1 371 ? 28.869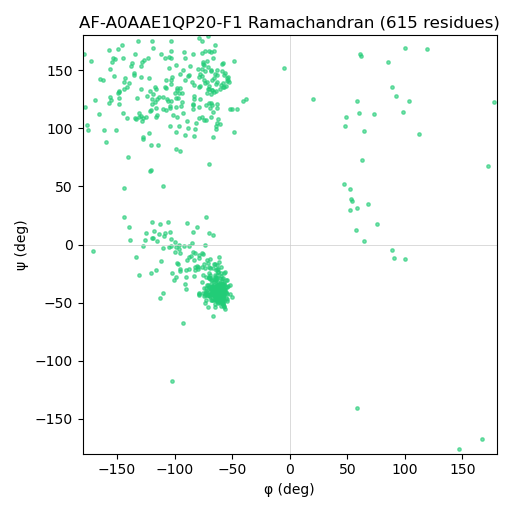 2.254 -27.183 1.00 96.38 371 TYR A C 1
ATOM 2968 O O . TYR A 1 371 ? 28.980 2.597 -26.008 1.00 96.38 371 TYR A O 1
ATOM 2976 N N . GLN A 1 372 ? 29.250 3.020 -28.200 1.00 97.69 372 GLN A N 1
ATOM 2977 C CA . GLN A 1 372 ? 29.725 4.397 -28.061 1.00 97.69 372 GLN A CA 1
ATOM 2978 C C . GLN A 1 372 ? 28.564 5.344 -28.357 1.00 97.69 372 GLN A C 1
ATOM 2980 O O . GLN A 1 372 ? 27.854 5.141 -29.342 1.00 97.69 372 GLN A O 1
ATOM 2985 N N . ALA A 1 373 ? 28.379 6.368 -27.530 1.00 97.12 373 ALA A N 1
ATOM 2986 C CA . ALA A 1 373 ? 27.332 7.364 -27.731 1.00 97.12 373 ALA A CA 1
ATOM 2987 C C . ALA A 1 373 ? 27.737 8.744 -27.196 1.00 97.12 373 ALA A C 1
ATOM 2989 O O . ALA A 1 373 ? 28.703 8.894 -26.445 1.00 97.12 373 ALA A O 1
ATOM 2990 N N . ASP A 1 374 ? 26.961 9.766 -27.554 1.00 96.50 374 ASP A N 1
ATOM 2991 C CA . ASP A 1 374 ? 27.107 11.112 -26.998 1.00 96.50 374 ASP A CA 1
ATOM 2992 C C . ASP A 1 374 ? 26.531 11.234 -25.584 1.00 96.50 374 ASP A C 1
ATOM 2994 O O . ASP A 1 374 ? 27.039 12.014 -24.776 1.00 96.50 374 ASP A O 1
ATOM 2998 N N . ALA A 1 375 ? 25.480 10.479 -25.273 1.00 97.00 375 ALA A N 1
ATOM 2999 C CA . ALA A 1 375 ? 24.848 10.432 -23.963 1.00 97.00 375 ALA A CA 1
ATOM 3000 C C . ALA A 1 375 ? 24.197 9.067 -23.722 1.00 97.00 375 ALA A C 1
ATOM 3002 O O . ALA A 1 375 ? 23.890 8.335 -24.661 1.00 97.00 375 ALA A O 1
ATOM 3003 N N . VAL A 1 376 ? 23.965 8.751 -22.450 1.00 98.19 376 VAL A N 1
ATOM 3004 C CA . VAL A 1 376 ? 23.216 7.578 -21.993 1.00 98.19 376 VAL A CA 1
ATOM 3005 C C . VAL A 1 376 ? 22.031 8.043 -21.162 1.00 98.19 376 VAL A C 1
ATOM 3007 O O . VAL A 1 376 ? 22.185 8.851 -20.246 1.00 98.19 376 VAL A O 1
ATOM 3010 N N . LEU A 1 377 ? 20.855 7.497 -21.463 1.00 98.62 377 LEU A N 1
ATOM 3011 C CA . LEU A 1 377 ? 19.674 7.584 -20.614 1.00 98.62 377 LEU A CA 1
ATOM 3012 C C . LEU A 1 377 ? 19.563 6.294 -19.798 1.00 98.62 377 LEU A C 1
ATOM 3014 O O . LEU A 1 377 ? 19.280 5.228 -20.340 1.00 98.62 377 LEU A O 1
ATOM 3018 N N . CYS A 1 378 ? 19.806 6.389 -18.496 1.00 98.44 378 CYS A N 1
ATOM 3019 C CA . CYS A 1 378 ? 19.664 5.282 -17.566 1.00 98.44 378 CYS A CA 1
ATOM 3020 C C . CYS A 1 378 ? 18.206 5.163 -17.109 1.00 98.44 378 CYS A C 1
ATOM 3022 O O . CYS A 1 378 ? 17.661 6.091 -16.511 1.00 98.44 378 CYS A O 1
ATOM 3024 N N . THR A 1 379 ? 17.593 4.010 -17.373 1.00 98.44 379 THR A N 1
ATOM 3025 C CA . THR A 1 379 ? 16.239 3.646 -16.917 1.00 98.44 379 THR A CA 1
ATOM 3026 C C . THR A 1 379 ? 16.239 2.394 -16.038 1.00 98.44 379 THR A C 1
ATOM 3028 O O . THR A 1 379 ? 15.213 1.734 -15.878 1.00 98.44 379 THR A O 1
ATOM 3031 N N . LEU A 1 380 ? 17.403 2.043 -15.477 1.00 97.88 380 LEU A N 1
ATOM 3032 C CA . LEU A 1 380 ? 17.545 0.901 -14.575 1.00 97.88 380 LEU A CA 1
ATOM 3033 C C . LEU A 1 380 ? 16.616 1.068 -13.365 1.00 97.88 380 LEU A C 1
ATOM 3035 O O . LEU A 1 380 ? 16.599 2.153 -12.780 1.00 97.88 380 LEU A O 1
ATOM 3039 N N . PRO A 1 381 ? 15.885 0.022 -12.939 1.00 98.00 381 PRO A N 1
ATOM 3040 C CA . PRO A 1 381 ? 15.068 0.096 -11.735 1.00 98.00 381 PRO A CA 1
ATOM 3041 C C . PRO A 1 381 ? 15.888 0.503 -10.508 1.00 98.00 381 PRO A C 1
ATOM 3043 O O . PRO A 1 381 ? 17.056 0.126 -10.368 1.00 98.00 381 PRO A O 1
ATOM 3046 N N . LEU A 1 382 ? 15.265 1.230 -9.577 1.00 98.38 382 LEU A N 1
ATOM 3047 C CA . LEU A 1 382 ? 15.940 1.688 -8.361 1.00 98.38 382 LEU A CA 1
ATOM 3048 C C . LEU A 1 382 ? 16.519 0.515 -7.554 1.00 98.38 382 LEU A C 1
ATOM 3050 O O . LEU A 1 382 ? 17.599 0.647 -6.985 1.00 98.38 382 LEU A O 1
ATOM 3054 N N . GLY A 1 383 ? 15.866 -0.651 -7.550 1.00 96.69 383 GLY A N 1
ATOM 3055 C CA . GLY A 1 383 ? 16.400 -1.867 -6.933 1.00 96.69 383 GLY A CA 1
ATOM 3056 C C . GLY A 1 383 ? 17.754 -2.301 -7.508 1.00 96.69 383 GLY A C 1
ATOM 3057 O O . GLY A 1 383 ? 18.649 -2.679 -6.752 1.00 96.69 383 GLY A O 1
ATOM 3058 N N . VAL A 1 384 ? 17.943 -2.194 -8.826 1.00 96.19 384 VAL A N 1
ATOM 3059 C CA . VAL A 1 384 ? 19.217 -2.496 -9.503 1.00 96.19 384 VAL A CA 1
ATOM 3060 C C . VAL A 1 384 ? 20.270 -1.437 -9.173 1.00 96.19 384 VAL A C 1
ATOM 3062 O O . VAL A 1 384 ? 21.407 -1.777 -8.833 1.00 96.19 384 VAL A O 1
ATOM 3065 N N . LEU A 1 385 ? 19.892 -0.154 -9.187 1.00 97.06 385 LEU A N 1
ATOM 3066 C CA . LEU A 1 385 ? 20.781 0.943 -8.791 1.00 97.06 385 LEU A CA 1
ATOM 3067 C C . LEU A 1 385 ? 21.243 0.796 -7.335 1.00 97.06 385 LEU A C 1
ATOM 3069 O O . LEU A 1 385 ? 22.427 0.954 -7.049 1.00 97.06 385 LEU A O 1
ATOM 3073 N N . LYS A 1 386 ? 20.345 0.404 -6.424 1.00 95.69 386 LYS A N 1
ATOM 3074 C CA . LYS A 1 386 ? 20.661 0.115 -5.018 1.00 95.69 386 LYS A CA 1
ATOM 3075 C C . LYS A 1 386 ? 21.696 -0.988 -4.856 1.00 95.69 386 LYS A C 1
ATOM 3077 O O . LYS A 1 386 ? 22.522 -0.882 -3.959 1.00 95.69 386 LYS A O 1
ATOM 3082 N N . GLN A 1 387 ? 21.656 -2.044 -5.669 1.00 92.81 387 GLN A N 1
ATOM 3083 C CA . GLN A 1 387 ? 22.707 -3.069 -5.637 1.00 92.81 387 GLN A CA 1
ATOM 3084 C C . GLN A 1 387 ? 24.013 -2.548 -6.238 1.00 92.81 387 GLN A C 1
ATOM 3086 O O . GLN A 1 387 ? 25.082 -2.856 -5.729 1.00 92.81 387 GLN A O 1
ATOM 3091 N N . SER A 1 388 ? 23.920 -1.704 -7.265 1.00 91.88 388 SER A N 1
ATOM 3092 C CA . SER A 1 388 ? 25.077 -1.160 -7.980 1.00 91.88 388 SER A CA 1
ATOM 3093 C C . SER A 1 388 ? 25.896 -0.147 -7.173 1.00 91.88 388 SER A C 1
ATOM 3095 O O . SER A 1 388 ? 27.082 0.022 -7.432 1.00 91.88 388 SER A O 1
ATOM 3097 N N . VAL A 1 389 ? 25.293 0.517 -6.179 1.00 91.75 389 VAL A N 1
ATOM 3098 C CA . VAL A 1 389 ? 25.988 1.478 -5.296 1.00 91.75 389 VAL A CA 1
ATOM 3099 C C . VAL A 1 389 ? 26.396 0.893 -3.940 1.00 91.75 389 VAL A C 1
ATOM 3101 O O . VAL A 1 389 ? 26.904 1.622 -3.088 1.00 91.75 389 VAL A O 1
ATOM 3104 N N . LYS A 1 390 ? 26.141 -0.397 -3.691 1.00 85.50 390 LYS A N 1
ATOM 3105 C CA . LYS A 1 390 ? 26.588 -1.068 -2.465 1.00 85.50 390 LYS A CA 1
ATOM 3106 C C . LYS A 1 390 ? 28.032 -1.527 -2.613 1.00 85.50 390 LYS A C 1
ATOM 3108 O O . LYS A 1 390 ? 28.405 -2.128 -3.612 1.00 85.50 390 LYS A O 1
ATOM 3113 N N . THR A 1 391 ? 28.816 -1.326 -1.562 1.00 66.12 391 THR A N 1
ATOM 3114 C CA . THR A 1 391 ? 30.141 -1.932 -1.426 1.00 66.12 391 THR A CA 1
ATOM 3115 C C . THR A 1 391 ? 29.968 -3.351 -0.880 1.00 66.12 391 THR A C 1
ATOM 3117 O O . THR A 1 391 ? 29.853 -3.528 0.331 1.00 66.12 391 THR A O 1
ATOM 3120 N N . THR A 1 392 ? 29.884 -4.363 -1.746 1.00 62.00 392 THR A N 1
ATOM 3121 C CA . THR A 1 392 ? 29.828 -5.780 -1.334 1.00 62.00 392 THR A CA 1
ATOM 3122 C C . THR A 1 392 ? 30.966 -6.591 -1.948 1.00 62.00 392 THR A C 1
ATOM 3124 O O . THR A 1 392 ? 31.352 -6.361 -3.090 1.00 62.00 392 THR A O 1
ATOM 3127 N N . GLU A 1 393 ? 31.503 -7.549 -1.182 1.00 55.16 393 GLU A N 1
ATOM 3128 C CA . GLU A 1 393 ? 32.564 -8.469 -1.633 1.00 55.16 393 GLU A CA 1
ATOM 3129 C C . GLU A 1 393 ? 32.050 -9.483 -2.672 1.00 55.16 393 GLU A C 1
ATOM 3131 O O . GLU A 1 393 ? 32.796 -9.912 -3.550 1.00 55.16 393 GLU A O 1
ATOM 3136 N N . GLU A 1 394 ? 30.757 -9.818 -2.617 1.00 55.72 394 GLU A N 1
ATOM 3137 C CA . GLU A 1 394 ? 30.064 -10.602 -3.638 1.00 55.72 394 GLU A CA 1
ATOM 3138 C C . GLU A 1 394 ? 29.329 -9.667 -4.607 1.00 55.72 394 GLU A C 1
ATOM 3140 O O . GLU A 1 394 ? 28.530 -8.821 -4.193 1.00 55.72 394 GLU A O 1
ATOM 3145 N N . ILE A 1 395 ? 29.596 -9.827 -5.906 1.00 60.50 395 ILE A N 1
ATOM 3146 C CA . ILE A 1 395 ? 28.948 -9.077 -6.988 1.00 60.50 395 ILE A CA 1
ATOM 3147 C C . ILE A 1 395 ? 27.844 -9.972 -7.573 1.00 60.50 395 ILE A C 1
ATOM 3149 O O . ILE A 1 395 ? 28.148 -10.843 -8.393 1.00 60.50 395 ILE A O 1
ATOM 3153 N N . PRO A 1 396 ? 26.568 -9.832 -7.161 1.00 65.94 396 PRO A N 1
ATOM 3154 C CA . PRO A 1 396 ? 25.475 -10.553 -7.803 1.00 65.94 396 PRO A CA 1
ATOM 3155 C C . PRO A 1 396 ? 25.380 -10.225 -9.300 1.00 65.94 396 PRO A C 1
ATOM 3157 O O . PRO A 1 396 ? 25.789 -9.154 -9.753 1.00 65.94 396 PRO A O 1
ATOM 3160 N N . MET A 1 397 ? 24.799 -11.148 -10.077 1.00 64.62 397 MET A N 1
ATOM 3161 C CA . MET A 1 397 ? 24.506 -10.901 -11.492 1.00 64.62 397 MET A CA 1
ATOM 3162 C C . MET A 1 397 ? 23.683 -9.615 -11.665 1.00 64.62 397 MET A C 1
ATOM 3164 O O . MET A 1 397 ? 22.794 -9.329 -10.856 1.00 64.62 397 MET A O 1
ATOM 3168 N N . ASN A 1 398 ? 23.952 -8.892 -12.757 1.00 72.94 398 ASN A N 1
ATOM 3169 C CA . ASN A 1 398 ? 23.264 -7.655 -13.160 1.00 72.94 398 ASN A CA 1
ATOM 3170 C C . ASN A 1 398 ? 23.496 -6.445 -12.251 1.00 72.94 398 ASN A C 1
ATOM 3172 O O . ASN A 1 398 ? 22.615 -5.605 -12.085 1.00 72.94 398 ASN A O 1
ATOM 3176 N N . ILE A 1 399 ? 24.702 -6.342 -11.695 1.00 83.81 399 ILE A N 1
ATOM 3177 C CA . ILE A 1 399 ? 25.235 -5.089 -11.156 1.00 83.81 399 ILE A CA 1
ATOM 3178 C C . ILE A 1 399 ? 25.881 -4.276 -12.279 1.00 83.81 399 ILE A C 1
ATOM 3180 O O . ILE A 1 399 ? 26.573 -4.833 -13.133 1.00 83.81 399 ILE A O 1
ATOM 3184 N N . ILE A 1 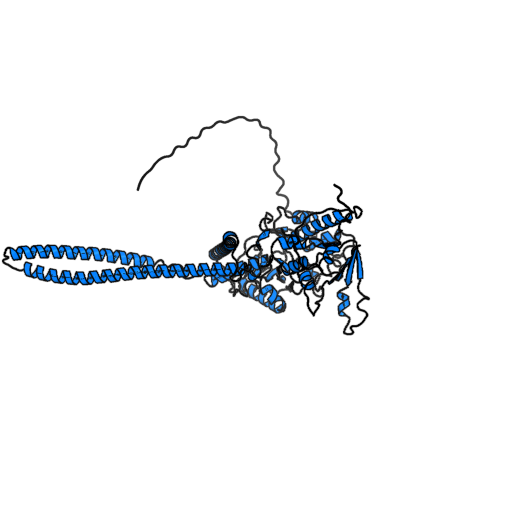400 ? 25.665 -2.960 -12.244 1.00 91.56 400 ILE A N 1
ATOM 3185 C CA . ILE A 1 400 ? 26.251 -2.016 -13.189 1.00 91.56 400 ILE A CA 1
ATOM 3186 C C . ILE A 1 400 ? 27.359 -1.239 -12.492 1.00 91.56 400 ILE A C 1
ATOM 3188 O O . ILE A 1 400 ? 27.131 -0.567 -11.489 1.00 91.56 400 ILE A O 1
ATOM 3192 N N . GLU A 1 401 ? 28.557 -1.288 -13.056 1.00 93.06 401 GLU A N 1
ATOM 3193 C CA . GLU A 1 401 ? 29.657 -0.429 -12.642 1.00 93.06 401 GLU A CA 1
ATOM 3194 C C . GLU A 1 401 ? 29.544 0.937 -13.335 1.00 93.06 401 GLU A C 1
ATOM 3196 O O . GLU A 1 401 ? 29.418 1.030 -14.557 1.00 93.06 401 GLU A O 1
ATOM 3201 N N . PHE A 1 402 ? 29.578 2.015 -12.554 1.00 94.88 402 PHE A N 1
ATOM 3202 C CA . PHE A 1 402 ? 29.670 3.376 -13.081 1.00 94.88 402 PHE A CA 1
ATOM 3203 C C . PHE A 1 402 ? 31.120 3.831 -13.006 1.00 94.88 402 PHE A C 1
ATOM 3205 O O . PHE A 1 402 ? 31.726 3.792 -11.934 1.00 94.88 402 PHE A O 1
ATOM 3212 N N . ASN A 1 403 ? 31.665 4.273 -14.135 1.00 93.38 403 ASN A N 1
ATOM 3213 C CA . ASN A 1 403 ? 33.051 4.700 -14.236 1.00 93.38 403 ASN A CA 1
ATOM 3214 C C . ASN A 1 403 ? 33.137 6.106 -14.861 1.00 93.38 403 ASN A C 1
ATOM 3216 O O . ASN A 1 403 ? 32.885 6.252 -16.058 1.00 93.38 403 ASN A O 1
ATOM 3220 N N . PRO A 1 404 ? 33.480 7.151 -14.090 1.00 94.31 404 PRO A N 1
ATOM 3221 C CA . PRO A 1 404 ? 33.784 7.113 -12.657 1.00 94.31 404 PRO A CA 1
ATOM 3222 C C . PRO A 1 404 ? 32.548 6.790 -11.781 1.00 94.31 404 PRO A C 1
ATOM 3224 O O . PRO A 1 404 ? 31.418 6.893 -12.269 1.00 94.31 404 PRO A O 1
ATOM 3227 N N . PRO A 1 405 ? 32.734 6.436 -10.492 1.00 94.31 405 PRO A N 1
ATOM 3228 C CA . PRO A 1 405 ? 31.629 6.136 -9.580 1.00 94.31 405 PRO A CA 1
ATOM 3229 C C . PRO A 1 405 ? 30.631 7.289 -9.459 1.00 94.31 405 PRO A C 1
ATOM 3231 O O . PRO A 1 405 ? 31.021 8.457 -9.478 1.00 94.31 405 PRO A O 1
ATOM 3234 N N . LEU A 1 406 ? 29.344 6.966 -9.289 1.00 95.56 406 LEU A N 1
ATOM 3235 C CA . LEU A 1 406 ? 28.311 7.983 -9.085 1.00 95.56 406 LEU A CA 1
ATOM 3236 C C . LEU A 1 406 ? 28.669 8.900 -7.896 1.00 95.56 406 LEU A C 1
ATOM 3238 O O . LEU A 1 406 ? 29.142 8.402 -6.872 1.00 95.56 406 LEU A O 1
ATOM 3242 N N . PRO A 1 407 ? 28.409 10.219 -7.992 1.00 95.06 407 PRO A N 1
ATOM 3243 C CA . PRO A 1 407 ? 28.678 11.147 -6.898 1.00 95.06 407 PRO A CA 1
ATOM 3244 C C . PRO A 1 407 ? 27.930 10.772 -5.616 1.00 95.06 407 PRO A C 1
ATOM 3246 O O . PRO A 1 407 ? 26.803 10.277 -5.674 1.00 95.06 407 PRO A O 1
ATOM 3249 N N . GLU A 1 408 ? 28.513 11.093 -4.460 1.00 94.75 408 GLU A N 1
ATOM 3250 C CA . GLU A 1 408 ? 27.966 10.713 -3.150 1.00 94.75 408 GLU A CA 1
ATOM 3251 C C . GLU A 1 408 ? 26.515 11.178 -2.947 1.00 94.75 408 GLU A C 1
ATOM 3253 O O . GLU A 1 408 ? 25.664 10.417 -2.498 1.00 94.75 408 GLU A O 1
ATOM 3258 N N . TRP A 1 409 ? 26.180 12.402 -3.356 1.00 95.44 409 TRP A N 1
ATOM 3259 C CA . TRP A 1 409 ? 24.812 12.912 -3.236 1.00 95.44 409 TRP A CA 1
ATOM 3260 C C . TRP A 1 409 ? 23.790 12.078 -4.028 1.00 95.44 409 TRP A C 1
ATOM 3262 O O . TRP A 1 409 ? 22.631 11.992 -3.627 1.00 95.44 409 TRP A O 1
ATOM 3272 N N . LYS A 1 410 ? 24.199 11.433 -5.133 1.00 96.94 410 LYS A N 1
ATOM 3273 C CA . LYS A 1 410 ? 23.339 10.535 -5.918 1.00 96.94 410 LYS A CA 1
ATOM 3274 C C . LYS A 1 410 ? 23.241 9.167 -5.245 1.00 96.94 410 LYS A C 1
ATOM 3276 O O . LYS A 1 410 ? 22.146 8.620 -5.150 1.00 96.94 410 LYS A O 1
ATOM 3281 N N . THR A 1 411 ? 24.354 8.620 -4.753 1.00 96.62 411 THR A N 1
ATOM 3282 C CA . THR A 1 411 ? 24.357 7.311 -4.079 1.00 96.62 411 THR A CA 1
ATOM 3283 C C . THR A 1 411 ? 23.577 7.346 -2.765 1.00 96.62 411 THR A C 1
ATOM 3285 O O . THR A 1 411 ? 22.808 6.425 -2.500 1.00 96.62 411 THR A O 1
ATOM 3288 N N . GLN A 1 412 ? 23.679 8.429 -1.990 1.00 96.31 412 GLN A N 1
ATOM 3289 C CA . GLN A 1 412 ? 22.899 8.623 -0.767 1.00 96.31 412 GLN A CA 1
ATOM 3290 C C . GLN A 1 412 ? 21.389 8.645 -1.048 1.00 96.31 412 GLN A C 1
ATOM 3292 O O . GLN A 1 412 ? 20.622 8.015 -0.328 1.00 96.31 412 GLN A O 1
ATOM 3297 N N . VAL A 1 413 ? 20.946 9.312 -2.118 1.00 97.56 413 VAL A N 1
ATOM 3298 C CA . VAL A 1 413 ? 19.530 9.319 -2.526 1.00 97.56 413 VAL A CA 1
ATOM 3299 C C . VAL A 1 413 ? 19.064 7.929 -2.956 1.00 97.56 413 VAL A C 1
ATOM 3301 O O . VAL A 1 413 ? 18.016 7.466 -2.503 1.00 97.56 413 VAL A O 1
ATOM 3304 N N . ILE A 1 414 ? 19.871 7.227 -3.762 1.00 98.12 414 ILE A N 1
ATOM 3305 C CA . ILE A 1 414 ? 19.609 5.831 -4.143 1.00 98.12 414 ILE A CA 1
ATOM 3306 C C . ILE A 1 414 ? 19.452 4.959 -2.892 1.00 98.12 414 ILE A C 1
ATOM 3308 O O . ILE A 1 414 ? 18.628 4.048 -2.878 1.00 98.12 414 ILE A O 1
ATOM 3312 N N . GLN A 1 415 ? 20.213 5.219 -1.827 1.00 96.56 415 GLN A N 1
ATOM 3313 C CA . GLN A 1 415 ? 20.111 4.490 -0.564 1.00 96.56 415 GLN A CA 1
ATOM 3314 C C . GLN A 1 415 ? 18.859 4.865 0.244 1.00 96.56 415 GLN A C 1
ATOM 3316 O O . GLN A 1 415 ? 18.187 3.947 0.716 1.00 96.56 415 GLN A O 1
ATOM 3321 N N . ARG A 1 416 ? 18.516 6.156 0.355 1.00 96.50 416 ARG A N 1
ATOM 3322 C CA . ARG A 1 416 ? 17.377 6.650 1.155 1.00 96.50 416 ARG A CA 1
ATOM 3323 C C . ARG A 1 416 ? 16.009 6.283 0.587 1.00 96.50 416 ARG A C 1
ATOM 3325 O O . ARG A 1 416 ? 15.156 5.843 1.355 1.00 96.50 416 ARG A O 1
ATOM 3332 N N . LEU A 1 417 ? 15.791 6.444 -0.724 1.00 98.31 417 LEU A N 1
ATOM 3333 C CA . LEU A 1 417 ? 14.506 6.096 -1.350 1.00 98.31 417 LEU A CA 1
ATOM 3334 C C . LEU A 1 417 ? 14.178 4.623 -1.115 1.00 98.31 417 LEU A C 1
ATOM 3336 O O . LEU A 1 417 ? 15.050 3.765 -1.214 1.00 98.31 417 LEU A O 1
ATOM 3340 N N . GLY A 1 418 ? 12.926 4.305 -0.821 1.00 98.19 418 GLY A N 1
ATOM 3341 C CA . GLY A 1 418 ? 12.474 2.931 -0.681 1.00 98.19 418 GLY A CA 1
ATOM 3342 C C . GLY A 1 418 ? 12.365 2.228 -2.030 1.00 98.19 418 GLY A C 1
ATOM 3343 O O . GLY A 1 418 ? 12.079 2.863 -3.041 1.00 98.19 418 GLY A O 1
ATOM 3344 N N . PHE A 1 419 ? 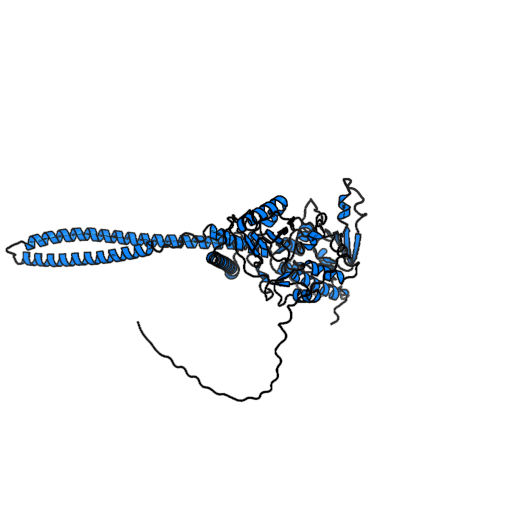12.578 0.911 -2.057 1.00 98.31 419 PHE A N 1
ATOM 3345 C CA . PHE A 1 419 ? 12.204 0.085 -3.206 1.00 98.31 419 PHE A CA 1
ATOM 3346 C C . PHE A 1 419 ? 11.491 -1.170 -2.713 1.00 98.31 419 PHE A C 1
ATOM 3348 O O . PHE A 1 419 ? 12.083 -2.012 -2.032 1.00 98.31 419 PHE A O 1
ATOM 3355 N N . GLY A 1 420 ? 10.190 -1.200 -2.972 1.00 97.50 420 GLY A N 1
ATOM 3356 C CA . GLY A 1 420 ? 9.228 -2.122 -2.404 1.00 97.50 420 GLY A CA 1
ATOM 3357 C C . GLY A 1 420 ? 9.237 -3.508 -3.036 1.00 97.50 420 GLY A C 1
ATOM 3358 O O . GLY A 1 420 ? 9.975 -3.796 -3.982 1.00 97.50 420 GLY A O 1
ATOM 3359 N N . ASN A 1 421 ? 8.390 -4.378 -2.499 1.00 98.00 421 ASN A N 1
ATOM 3360 C CA . ASN A 1 421 ? 8.099 -5.685 -3.050 1.00 98.00 421 ASN A CA 1
ATOM 3361 C C . ASN A 1 421 ? 6.615 -6.029 -2.910 1.00 98.00 421 ASN A C 1
ATOM 3363 O O . ASN A 1 421 ? 6.022 -5.894 -1.842 1.00 98.00 421 ASN A O 1
ATOM 3367 N N . LEU A 1 422 ? 6.058 -6.566 -3.987 1.00 94.69 422 LEU A N 1
ATOM 3368 C CA . LEU A 1 422 ? 4.676 -7.003 -4.091 1.00 94.69 422 LEU A CA 1
ATOM 3369 C C . LEU A 1 422 ? 4.655 -8.173 -5.062 1.00 94.69 422 LEU A C 1
ATOM 3371 O O . LEU A 1 422 ? 5.186 -8.042 -6.160 1.00 94.69 422 LEU A O 1
ATOM 3375 N N . ASN A 1 423 ? 4.022 -9.283 -4.692 1.00 97.44 423 ASN A N 1
ATOM 3376 C CA . ASN A 1 423 ? 3.945 -10.460 -5.550 1.00 97.44 423 ASN A CA 1
ATOM 3377 C C . ASN A 1 423 ? 2.507 -10.886 -5.832 1.00 97.44 423 ASN A C 1
ATOM 3379 O O . ASN A 1 423 ? 1.568 -10.521 -5.122 1.00 97.44 423 ASN A O 1
ATOM 3383 N N . LYS A 1 424 ? 2.352 -11.665 -6.901 1.00 96.06 424 LYS A N 1
ATOM 3384 C CA . LYS A 1 424 ? 1.077 -12.157 -7.404 1.00 96.06 424 LYS A CA 1
ATOM 3385 C C . LYS A 1 424 ? 1.131 -13.658 -7.610 1.00 96.06 424 LYS A C 1
ATOM 3387 O O . LYS A 1 424 ? 2.151 -14.190 -8.052 1.00 96.06 424 LYS A O 1
ATOM 3392 N N . VAL A 1 425 ? 0.007 -14.308 -7.346 1.00 96.12 425 VAL A N 1
ATOM 3393 C CA . VAL A 1 425 ? -0.238 -15.711 -7.675 1.00 96.12 425 VAL A CA 1
ATOM 3394 C C . VAL A 1 425 ? -1.374 -15.757 -8.680 1.00 96.12 425 VAL A C 1
ATOM 3396 O O . VAL A 1 425 ? -2.486 -15.337 -8.366 1.00 96.12 425 VAL A O 1
ATOM 3399 N N . ILE A 1 426 ? -1.104 -16.249 -9.881 1.00 93.62 426 ILE A N 1
ATOM 3400 C CA . ILE A 1 426 ? -2.114 -16.418 -10.920 1.00 93.62 426 ILE A CA 1
ATOM 3401 C C . ILE A 1 426 ? -2.587 -17.866 -10.922 1.00 93.62 426 ILE A C 1
ATOM 3403 O O . ILE A 1 426 ? -1.772 -18.785 -10.866 1.00 93.62 426 ILE A O 1
ATOM 3407 N N . LEU A 1 427 ? -3.904 -18.057 -10.959 1.00 94.31 427 LEU A N 1
ATOM 3408 C CA . LEU A 1 427 ? -4.566 -19.354 -10.889 1.00 94.31 427 LEU A CA 1
ATOM 3409 C C . LEU A 1 427 ? -5.562 -19.469 -12.046 1.00 94.31 427 LEU A C 1
ATOM 3411 O O . LEU A 1 427 ? -6.589 -18.788 -12.043 1.00 94.31 427 LEU A O 1
ATOM 3415 N N . CYS A 1 428 ? -5.274 -20.335 -13.015 1.00 92.31 428 CYS A N 1
ATOM 3416 C CA . CYS A 1 428 ? -6.180 -20.645 -14.121 1.00 92.31 428 CYS A CA 1
ATOM 3417 C C . CYS A 1 428 ? -7.028 -21.868 -13.794 1.00 92.31 428 CYS A C 1
ATOM 3419 O O . CYS A 1 428 ? -6.494 -22.920 -13.448 1.00 92.31 428 CYS A O 1
ATOM 3421 N N . PHE A 1 429 ? -8.340 -21.773 -13.975 1.00 93.19 429 PHE A N 1
ATOM 3422 C CA . PHE A 1 429 ? -9.274 -22.870 -13.728 1.00 93.19 429 PHE A CA 1
ATOM 3423 C C . PHE A 1 429 ? -10.021 -23.279 -14.998 1.00 93.19 429 PHE A C 1
ATOM 3425 O O . PHE A 1 429 ? -9.992 -22.595 -16.011 1.00 93.19 429 PHE A O 1
ATOM 3432 N N . ASP A 1 430 ? -10.732 -24.402 -14.934 1.00 91.00 430 ASP A N 1
ATOM 3433 C CA . ASP A 1 430 ? -11.617 -24.850 -16.017 1.00 91.00 430 ASP A CA 1
ATOM 3434 C C . ASP A 1 430 ? -12.934 -24.081 -16.104 1.00 91.00 430 ASP A C 1
ATOM 3436 O O . ASP A 1 430 ? -13.574 -24.027 -17.152 1.00 91.00 430 ASP A O 1
ATOM 3440 N N . ARG A 1 431 ? -13.376 -23.524 -14.978 1.00 93.31 431 ARG A N 1
ATOM 3441 C CA . ARG A 1 431 ? -14.636 -22.797 -14.864 1.00 93.31 431 ARG A CA 1
ATOM 3442 C C . ARG A 1 431 ? -14.566 -21.798 -13.724 1.00 93.31 431 ARG A C 1
ATOM 3444 O O . ARG A 1 431 ? -13.825 -21.994 -12.760 1.00 93.31 431 ARG A O 1
ATOM 3451 N N . VAL A 1 432 ? -15.412 -20.785 -13.814 1.00 95.06 432 VAL A N 1
ATOM 3452 C CA . VAL A 1 432 ? -15.653 -19.828 -12.735 1.00 95.06 432 VAL A CA 1
ATOM 3453 C C . VAL A 1 432 ? -16.456 -20.513 -11.622 1.00 95.06 432 VAL A C 1
ATOM 3455 O O . VAL A 1 432 ? -17.464 -21.165 -11.891 1.00 95.06 432 VAL A O 1
ATOM 3458 N N . PHE A 1 433 ? -16.000 -20.380 -10.375 1.00 95.75 433 PHE A N 1
ATOM 3459 C CA . PHE A 1 433 ? -16.721 -20.822 -9.166 1.00 95.75 433 PHE A CA 1
ATOM 3460 C C . PHE A 1 433 ? -16.901 -19.699 -8.130 1.00 95.75 433 PHE A C 1
ATOM 3462 O O . PHE A 1 433 ? -17.396 -19.943 -7.032 1.00 95.75 433 PHE A O 1
ATOM 3469 N N . TRP A 1 434 ? -16.481 -18.482 -8.473 1.00 94.88 434 TRP A N 1
ATOM 3470 C CA . TRP A 1 434 ? -16.645 -17.261 -7.688 1.00 94.88 434 TRP A CA 1
ATOM 3471 C C . TRP A 1 434 ? -17.774 -16.394 -8.263 1.00 94.88 434 TRP A C 1
ATOM 3473 O O . TRP A 1 434 ? -18.336 -16.702 -9.313 1.00 94.88 434 TRP A O 1
ATOM 3483 N N . ASP A 1 435 ? -18.102 -15.298 -7.576 1.00 92.38 435 ASP A N 1
ATOM 3484 C CA . ASP A 1 435 ? -19.050 -14.295 -8.069 1.00 92.38 435 ASP A CA 1
ATOM 3485 C C . ASP A 1 435 ? -18.452 -13.540 -9.269 1.00 92.38 435 ASP A C 1
ATOM 3487 O O . ASP A 1 435 ? -17.521 -12.745 -9.114 1.00 92.38 435 ASP A O 1
ATOM 3491 N N . SER A 1 436 ? -18.987 -13.786 -10.469 1.00 89.06 436 SER A N 1
ATOM 3492 C CA . SER A 1 436 ? -18.549 -13.127 -11.704 1.00 89.06 436 SER A CA 1
ATOM 3493 C C . SER A 1 436 ? -18.855 -11.629 -11.729 1.00 89.06 436 SER A C 1
ATOM 3495 O O . SER A 1 436 ? -18.221 -10.896 -12.488 1.00 89.06 436 SER A O 1
ATOM 3497 N N . ASP A 1 437 ? -19.794 -11.157 -10.903 1.00 87.75 437 ASP A N 1
ATOM 3498 C CA . ASP A 1 437 ? -20.139 -9.741 -10.818 1.00 87.75 437 ASP A CA 1
ATOM 3499 C C . ASP A 1 437 ? -19.198 -8.945 -9.906 1.00 87.75 437 ASP A C 1
ATOM 3501 O O . ASP A 1 437 ? -19.206 -7.708 -9.977 1.00 87.75 437 ASP A O 1
ATOM 3505 N N . SER A 1 438 ? -18.373 -9.617 -9.096 1.00 90.81 438 SER A N 1
ATOM 3506 C CA . SER A 1 438 ? -17.365 -8.991 -8.237 1.00 90.81 438 SER A CA 1
ATOM 3507 C C . SER A 1 438 ? -15.996 -8.980 -8.913 1.00 90.81 438 SER A C 1
ATOM 3509 O O . SER A 1 438 ? -15.516 -10.013 -9.381 1.00 90.81 438 SER A O 1
ATOM 3511 N N . ASN A 1 439 ? -15.336 -7.816 -8.937 1.00 93.44 439 ASN A N 1
ATOM 3512 C CA . ASN A 1 439 ? -13.974 -7.710 -9.471 1.00 93.44 439 ASN A CA 1
ATOM 3513 C C . ASN A 1 439 ? -12.901 -8.111 -8.465 1.00 93.44 439 ASN A C 1
ATOM 3515 O O . ASN A 1 439 ? -11.784 -8.431 -8.866 1.00 93.44 439 ASN A O 1
ATOM 3519 N N . LEU A 1 440 ? -13.221 -8.075 -7.175 1.00 95.31 440 LEU A N 1
ATOM 3520 C CA . LEU A 1 440 ? -12.288 -8.414 -6.117 1.00 95.31 440 LEU A CA 1
ATOM 3521 C C . LEU A 1 440 ? -13.005 -8.920 -4.863 1.00 95.31 440 LEU A C 1
ATOM 3523 O O . LEU A 1 440 ? -14.209 -8.709 -4.703 1.00 95.31 440 LEU A O 1
ATOM 3527 N N . PHE A 1 441 ? -12.268 -9.622 -4.006 1.00 97.50 441 PHE A N 1
ATOM 3528 C CA . PHE A 1 441 ? -12.693 -10.016 -2.662 1.00 97.50 441 PHE A CA 1
ATOM 3529 C C . PHE A 1 441 ? -11.488 -10.195 -1.734 1.00 97.50 441 PHE A C 1
ATOM 3531 O O . PHE A 1 441 ? -10.418 -10.636 -2.162 1.00 97.50 441 PHE A O 1
ATOM 3538 N N . GLY A 1 442 ? -11.668 -9.851 -0.460 1.00 97.62 442 GLY A N 1
ATOM 3539 C CA . GLY A 1 442 ? -10.621 -9.899 0.554 1.00 97.62 442 GLY A CA 1
ATOM 3540 C C . GLY A 1 442 ? -10.637 -11.190 1.368 1.00 97.62 442 GLY A C 1
ATOM 3541 O O . GLY A 1 442 ? -11.693 -11.746 1.658 1.00 97.62 442 GLY A O 1
ATOM 3542 N N . HIS A 1 443 ? -9.458 -11.643 1.777 1.00 98.12 443 HIS A N 1
ATOM 3543 C CA . HIS A 1 443 ? -9.243 -12.705 2.753 1.00 98.12 443 HIS A CA 1
ATOM 3544 C C . HIS A 1 443 ? -8.521 -12.119 3.970 1.00 98.12 443 HIS A C 1
ATOM 3546 O O . HIS A 1 443 ? -7.431 -11.559 3.854 1.00 98.12 443 HIS A O 1
ATOM 3552 N N . ILE A 1 444 ? -9.130 -12.253 5.144 1.00 97.94 444 ILE A N 1
ATOM 3553 C CA . ILE A 1 444 ? -8.593 -11.730 6.398 1.00 97.94 444 ILE A CA 1
ATOM 3554 C C . ILE A 1 444 ? -7.596 -12.728 6.984 1.00 97.94 444 ILE A C 1
ATOM 3556 O O . ILE A 1 444 ? -7.955 -13.844 7.373 1.00 97.94 444 ILE A O 1
ATOM 3560 N N . GLY A 1 445 ? -6.339 -12.292 7.082 1.00 94.00 445 GLY A N 1
ATOM 3561 C CA . GLY A 1 445 ? -5.264 -13.054 7.705 1.00 94.00 445 GLY A CA 1
ATOM 3562 C C . GLY A 1 445 ? -5.508 -13.312 9.196 1.00 94.00 445 GLY A C 1
ATOM 3563 O O . GLY A 1 445 ? -6.127 -12.521 9.906 1.00 94.00 445 GLY A O 1
ATOM 3564 N N . ALA A 1 446 ? -4.989 -14.434 9.697 1.00 91.81 446 ALA A N 1
ATOM 3565 C CA . ALA A 1 446 ? -5.173 -14.818 11.097 1.00 91.81 446 ALA A CA 1
ATOM 3566 C C . ALA A 1 446 ? -4.345 -13.961 12.073 1.00 91.81 446 ALA A C 1
ATOM 3568 O O . ALA A 1 446 ? -4.726 -13.816 13.237 1.00 91.81 446 ALA A O 1
ATOM 3569 N N . THR A 1 447 ? -3.208 -13.419 11.620 1.00 96.06 447 THR A N 1
ATOM 3570 C CA . THR A 1 447 ? -2.260 -12.663 12.449 1.00 96.06 447 THR A CA 1
ATOM 3571 C C . THR A 1 447 ? -1.745 -11.424 11.724 1.00 96.06 447 THR A C 1
ATOM 3573 O O . THR A 1 447 ? -1.609 -11.427 10.503 1.00 96.06 447 THR A O 1
ATOM 3576 N N . THR A 1 448 ? -1.350 -10.401 12.484 1.00 96.50 448 THR A N 1
ATOM 3577 C CA . THR A 1 448 ? -0.728 -9.181 11.946 1.00 96.50 448 THR A CA 1
ATOM 3578 C C . THR A 1 448 ? 0.506 -9.484 11.089 1.00 96.50 448 THR A C 1
ATOM 3580 O O . THR A 1 448 ? 0.642 -8.930 10.006 1.00 96.50 448 THR A O 1
ATOM 3583 N N . GLY A 1 449 ? 1.362 -10.427 11.504 1.00 94.69 449 GLY A N 1
ATOM 3584 C CA . GLY A 1 449 ? 2.565 -10.809 10.744 1.00 94.69 449 GLY A CA 1
ATOM 3585 C C . GLY A 1 449 ? 2.292 -11.546 9.423 1.00 94.69 449 GLY A C 1
ATOM 3586 O O . GLY A 1 449 ? 3.197 -11.701 8.613 1.00 94.69 449 GLY A O 1
ATOM 3587 N N . SER A 1 450 ? 1.057 -12.003 9.188 1.00 95.56 450 SER A N 1
ATOM 3588 C CA . SER A 1 450 ? 0.636 -12.654 7.935 1.00 95.56 450 SER A CA 1
ATOM 3589 C C . SER A 1 450 ? -0.467 -11.885 7.203 1.00 95.56 450 SER A C 1
ATOM 3591 O O . SER A 1 450 ? -1.040 -12.399 6.247 1.00 95.56 450 SER A O 1
ATOM 3593 N N . ARG A 1 451 ? -0.763 -10.640 7.608 1.00 97.94 451 ARG A N 1
ATOM 3594 C CA . ARG A 1 451 ? -1.901 -9.865 7.084 1.00 97.94 451 ARG A CA 1
ATOM 3595 C C . ARG A 1 451 ? -1.870 -9.642 5.572 1.00 97.94 451 ARG A C 1
ATOM 3597 O O . ARG A 1 451 ? -2.923 -9.578 4.956 1.00 97.94 451 ARG A O 1
ATOM 3604 N N . GLY A 1 452 ? -0.675 -9.555 4.986 1.00 98.06 452 GLY A N 1
ATOM 3605 C CA . GLY A 1 452 ? -0.469 -9.401 3.545 1.00 98.06 452 GLY A CA 1
ATOM 3606 C C . GLY A 1 452 ? -0.400 -10.714 2.762 1.00 98.06 452 GLY A C 1
ATOM 3607 O O . GLY A 1 452 ? -0.231 -10.675 1.546 1.00 98.06 452 GLY A O 1
ATOM 3608 N N . GLU A 1 453 ? -0.497 -11.878 3.411 1.00 98.19 453 GLU A N 1
ATOM 3609 C CA . GLU A 1 453 ? -0.438 -13.179 2.739 1.00 98.19 453 GLU A CA 1
ATOM 3610 C C . GLU A 1 453 ? -1.784 -13.514 2.084 1.00 98.19 453 GLU A C 1
ATOM 3612 O O . GLU A 1 453 ? -2.752 -13.846 2.769 1.00 98.19 453 GLU A O 1
ATOM 3617 N N . LEU A 1 454 ? -1.834 -13.475 0.745 1.00 98.06 454 LEU A N 1
ATOM 3618 C CA . LEU A 1 454 ? -3.015 -13.864 -0.041 1.00 98.06 454 LEU A CA 1
ATOM 3619 C C . LEU A 1 454 ? -4.277 -13.102 0.397 1.00 98.06 454 LEU A C 1
ATOM 3621 O O . LEU A 1 454 ? -5.363 -13.671 0.482 1.00 98.06 454 LEU A O 1
ATOM 3625 N N . PHE A 1 455 ? -4.114 -11.823 0.735 1.00 98.38 455 PHE A N 1
ATOM 3626 C CA . PHE A 1 455 ? -5.139 -11.026 1.413 1.00 98.38 455 PHE A CA 1
ATOM 3627 C C . PHE A 1 455 ? -6.223 -10.495 0.462 1.00 98.38 455 PHE A C 1
ATOM 3629 O O . PHE A 1 455 ? -7.299 -10.099 0.904 1.00 98.38 455 PHE A O 1
ATOM 3636 N N . LEU A 1 456 ? -5.954 -10.469 -0.845 1.00 98.00 456 LEU A N 1
ATOM 3637 C CA . LEU A 1 456 ? -6.848 -9.908 -1.855 1.00 98.00 456 LEU A CA 1
ATOM 3638 C C . LEU A 1 456 ? -6.775 -10.725 -3.144 1.00 98.00 456 LEU A C 1
ATOM 3640 O O . LEU A 1 456 ? -5.686 -11.050 -3.620 1.00 98.00 456 LEU A O 1
ATOM 3644 N N . PHE A 1 457 ? -7.939 -11.041 -3.705 1.00 97.62 457 PHE A N 1
ATOM 3645 C CA . PHE A 1 457 ? -8.088 -11.767 -4.960 1.00 97.62 457 PHE A CA 1
ATOM 3646 C C . PHE A 1 457 ? -8.790 -10.891 -5.994 1.00 97.62 457 PHE A C 1
ATOM 3648 O O . PHE A 1 457 ? -9.799 -10.264 -5.685 1.00 97.62 457 PHE A O 1
ATOM 3655 N N . PHE A 1 458 ? -8.278 -10.888 -7.223 1.00 94.19 458 PHE A N 1
ATOM 3656 C CA . PHE A 1 458 ? -8.829 -10.175 -8.372 1.00 94.19 458 PHE A CA 1
ATOM 3657 C C . PHE A 1 458 ? -9.455 -11.145 -9.382 1.00 94.19 458 PHE A C 1
ATOM 3659 O O . PHE A 1 458 ? -8.848 -12.150 -9.755 1.00 94.19 458 PHE A O 1
ATOM 3666 N N . ASN A 1 459 ? -10.641 -10.773 -9.864 1.00 92.38 459 ASN A N 1
ATOM 3667 C CA . ASN A 1 459 ? -11.388 -11.3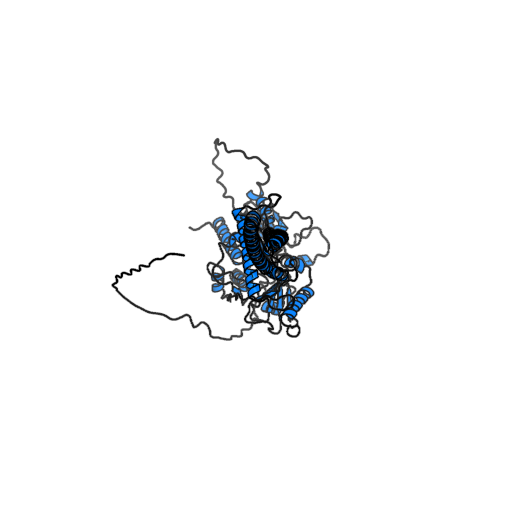51 -10.977 1.00 92.38 459 ASN A CA 1
ATOM 3668 C C . ASN A 1 459 ? -11.614 -10.253 -12.034 1.00 92.38 459 ASN A C 1
ATOM 3670 O O . ASN A 1 459 ? -12.607 -9.520 -12.016 1.00 92.38 459 ASN A O 1
ATOM 3674 N N . ILE A 1 460 ? -10.631 -10.077 -12.911 1.00 86.62 460 ILE A N 1
ATOM 3675 C CA . ILE A 1 460 ? -10.574 -8.948 -13.859 1.00 86.62 460 ILE A CA 1
ATOM 3676 C C . ILE A 1 460 ? -10.372 -9.380 -15.310 1.00 86.62 460 ILE A C 1
ATOM 3678 O O . ILE A 1 460 ? -10.345 -8.536 -16.205 1.00 86.62 460 ILE A O 1
ATOM 3682 N N . TYR A 1 461 ? -10.254 -10.685 -15.540 1.00 83.12 461 TYR A N 1
ATOM 3683 C CA . TYR A 1 461 ? -10.117 -11.281 -16.860 1.00 83.12 461 TYR A CA 1
ATOM 3684 C C . TYR A 1 461 ? -11.434 -11.940 -17.269 1.00 83.12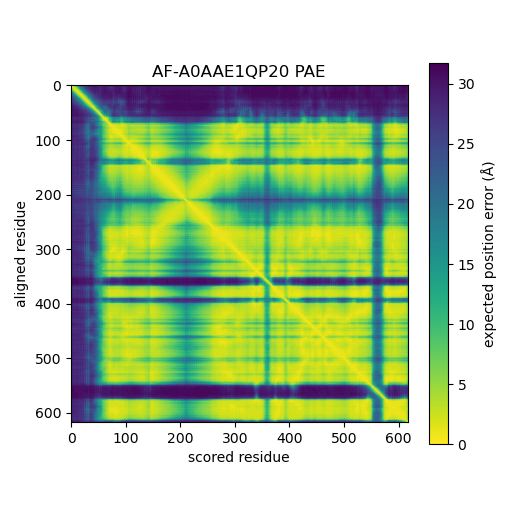 461 TYR A C 1
ATOM 3686 O O . TYR A 1 461 ? -12.206 -12.386 -16.425 1.00 83.12 461 TYR A O 1
ATOM 3694 N N . LYS A 1 462 ? -11.690 -12.019 -18.579 1.00 80.31 462 LYS A N 1
ATOM 3695 C CA . LYS A 1 462 ? -12.848 -12.760 -19.111 1.00 80.31 462 LYS A CA 1
ATOM 3696 C C . LYS A 1 462 ? -12.686 -14.277 -18.945 1.00 80.31 462 LYS A C 1
ATOM 3698 O O . LYS A 1 462 ? -13.673 -14.998 -18.836 1.00 80.31 462 LYS A O 1
ATOM 3703 N N . SER A 1 463 ? -11.442 -14.748 -18.941 1.00 85.56 463 SER A N 1
ATOM 3704 C CA . SER A 1 463 ? -11.081 -16.145 -18.695 1.00 85.56 463 SER A CA 1
ATOM 3705 C C . SER A 1 463 ? -11.215 -16.496 -17.204 1.00 85.56 463 SER A C 1
ATOM 3707 O O . SER A 1 463 ? -11.083 -15.604 -16.367 1.00 85.56 463 SER A O 1
ATOM 3709 N N . PRO A 1 464 ? -11.430 -17.779 -16.846 1.00 92.00 464 PRO A N 1
ATOM 3710 C CA . PRO A 1 464 ? -11.544 -18.256 -15.461 1.00 92.00 464 PRO A CA 1
ATOM 3711 C C . PRO A 1 464 ? -10.194 -18.196 -14.722 1.00 92.00 464 PRO A C 1
ATOM 3713 O O . PRO A 1 464 ? -9.585 -19.219 -14.406 1.00 92.00 464 PRO A O 1
ATOM 3716 N N . VAL A 1 465 ? -9.727 -16.979 -14.449 1.00 91.31 465 VAL A N 1
ATOM 3717 C CA . VAL A 1 465 ? -8.432 -16.676 -13.842 1.00 91.31 465 VAL A CA 1
ATOM 3718 C C . VAL A 1 465 ? -8.640 -15.834 -12.591 1.00 91.31 465 VAL A C 1
ATOM 3720 O O . VAL A 1 465 ? -9.279 -14.784 -12.644 1.00 91.31 465 VAL A O 1
ATOM 3723 N N . LEU A 1 466 ? -8.052 -16.275 -11.480 1.00 95.00 466 LEU A N 1
ATOM 3724 C CA . LEU A 1 466 ? -7.916 -15.472 -10.266 1.00 95.00 466 LEU A CA 1
ATOM 3725 C C . LEU A 1 466 ? -6.467 -15.034 -10.079 1.00 95.00 466 LEU A C 1
ATOM 3727 O O . LEU A 1 466 ? -5.537 -15.808 -10.301 1.00 95.00 466 LEU A O 1
ATOM 3731 N N . MET A 1 467 ? -6.289 -13.802 -9.614 1.00 94.81 467 MET A N 1
ATOM 3732 C CA . MET A 1 467 ? -4.995 -13.253 -9.214 1.00 94.81 467 MET A CA 1
ATOM 3733 C C . MET A 1 467 ? -5.021 -12.955 -7.715 1.00 94.81 467 MET A C 1
ATOM 3735 O O . MET A 1 467 ? -5.730 -12.049 -7.289 1.00 94.81 467 MET A O 1
ATOM 3739 N N . ALA A 1 468 ? -4.256 -13.699 -6.919 1.00 97.56 468 ALA A N 1
ATOM 3740 C CA . ALA A 1 468 ? -4.076 -13.433 -5.494 1.00 97.56 468 ALA A CA 1
ATOM 3741 C C . ALA A 1 468 ? -2.871 -12.513 -5.265 1.00 97.56 468 ALA A C 1
ATOM 3743 O O . ALA A 1 468 ? -1.840 -12.664 -5.924 1.00 97.56 468 ALA A O 1
ATOM 3744 N N . LEU A 1 469 ? -2.982 -11.585 -4.318 1.00 97.69 469 LEU A N 1
ATOM 3745 C CA . LEU A 1 469 ? -1.927 -10.634 -3.977 1.00 97.69 469 LEU A CA 1
ATOM 3746 C C . LEU A 1 469 ? -1.202 -11.013 -2.686 1.00 97.69 469 LEU A C 1
ATOM 3748 O O . LEU A 1 469 ? -1.816 -11.443 -1.710 1.00 97.69 469 LEU A O 1
ATOM 3752 N N . VAL A 1 470 ? 0.114 -10.798 -2.679 1.00 98.38 470 VAL A N 1
ATOM 3753 C CA . VAL A 1 470 ? 0.985 -10.978 -1.516 1.00 98.38 470 VAL A CA 1
ATOM 3754 C C . VAL A 1 470 ? 1.739 -9.676 -1.252 1.00 98.38 470 VAL A C 1
ATOM 3756 O O . VAL A 1 470 ? 2.631 -9.321 -2.024 1.00 98.38 470 VAL A O 1
ATOM 3759 N N . ALA A 1 471 ? 1.393 -8.984 -0.167 1.00 97.69 471 ALA A N 1
ATOM 3760 C CA . ALA A 1 471 ? 1.871 -7.642 0.177 1.00 97.69 471 ALA A CA 1
ATOM 3761 C C . ALA A 1 471 ? 2.620 -7.596 1.524 1.00 97.69 471 ALA A C 1
ATOM 3763 O O . ALA A 1 471 ? 2.713 -8.599 2.237 1.00 97.69 471 ALA A O 1
ATOM 3764 N N . GLY A 1 472 ? 3.175 -6.427 1.862 1.00 97.94 472 GLY A N 1
ATOM 3765 C CA . GLY A 1 472 ? 3.844 -6.184 3.143 1.00 97.94 472 GLY A CA 1
ATOM 3766 C C . GLY A 1 472 ? 5.014 -7.138 3.403 1.00 97.94 472 GLY A C 1
ATOM 3767 O O . GLY A 1 472 ? 5.775 -7.494 2.499 1.00 97.94 472 GLY A O 1
ATOM 3768 N N . GLU A 1 473 ? 5.168 -7.581 4.651 1.00 97.38 473 GLU A N 1
ATOM 3769 C CA . GLU A 1 473 ? 6.240 -8.512 5.039 1.00 97.38 473 GLU A CA 1
ATOM 3770 C C . GLU A 1 473 ? 6.127 -9.866 4.318 1.00 97.38 473 GLU A C 1
ATOM 3772 O O . GLU A 1 473 ? 7.140 -10.454 3.911 1.00 97.38 473 GLU A O 1
ATOM 3777 N N . ALA A 1 474 ? 4.892 -10.322 4.075 1.00 97.94 474 ALA A N 1
ATOM 3778 C CA . ALA A 1 474 ? 4.614 -11.592 3.415 1.00 97.94 474 ALA A CA 1
ATOM 3779 C C . ALA A 1 474 ? 5.203 -11.647 1.996 1.00 97.94 474 ALA A C 1
ATOM 3781 O O . ALA A 1 474 ? 5.681 -12.704 1.584 1.00 97.94 474 ALA A O 1
ATOM 3782 N N . ALA A 1 475 ? 5.256 -10.519 1.274 1.00 97.12 475 ALA A N 1
ATOM 3783 C CA . ALA A 1 475 ? 5.794 -10.461 -0.087 1.00 97.12 475 ALA A CA 1
ATOM 3784 C C . ALA A 1 475 ? 7.251 -10.935 -0.165 1.00 97.12 475 ALA A C 1
ATOM 3786 O O . ALA A 1 475 ? 7.619 -11.628 -1.107 1.00 97.12 475 ALA A O 1
ATOM 3787 N N . THR A 1 476 ? 8.080 -10.588 0.828 1.00 95.00 476 THR A N 1
ATOM 3788 C CA . THR A 1 476 ? 9.486 -11.026 0.887 1.00 95.00 476 THR A CA 1
ATOM 3789 C C . THR A 1 476 ? 9.607 -12.463 1.389 1.00 95.00 476 THR A C 1
ATOM 3791 O O . THR A 1 476 ? 10.409 -13.229 0.858 1.00 95.00 476 THR A O 1
ATOM 3794 N N . ILE A 1 477 ? 8.831 -12.838 2.408 1.00 96.44 477 ILE A N 1
ATOM 3795 C CA . ILE A 1 477 ? 8.902 -14.176 3.011 1.00 96.44 477 ILE A CA 1
ATOM 3796 C C . ILE A 1 477 ? 8.503 -15.244 1.986 1.00 96.44 477 ILE A C 1
ATOM 3798 O O . ILE A 1 477 ? 9.192 -16.256 1.847 1.00 96.44 477 ILE A O 1
ATOM 3802 N N . MET A 1 478 ? 7.436 -14.988 1.227 1.00 95.69 478 MET A N 1
ATOM 3803 C CA . MET A 1 478 ? 6.862 -15.937 0.274 1.00 95.69 478 MET A CA 1
ATOM 3804 C C . MET A 1 478 ? 7.755 -16.203 -0.944 1.00 95.69 478 MET A C 1
ATOM 3806 O O . MET A 1 478 ? 7.628 -17.264 -1.544 1.00 95.69 478 MET A O 1
ATOM 3810 N N . GLU A 1 479 ? 8.714 -15.333 -1.289 1.00 95.12 479 GLU A N 1
ATOM 3811 C CA . GLU A 1 479 ? 9.652 -15.637 -2.386 1.00 95.12 479 GLU A CA 1
ATOM 3812 C C . GLU A 1 479 ? 10.552 -16.844 -2.083 1.00 95.12 479 GLU A C 1
ATOM 3814 O O . GLU A 1 479 ? 10.961 -17.540 -3.012 1.00 95.12 479 GLU A O 1
ATOM 3819 N N . ASN A 1 480 ? 10.800 -17.134 -0.799 1.00 95.69 480 ASN A N 1
ATOM 3820 C CA . ASN A 1 480 ? 11.587 -18.288 -0.347 1.00 95.69 480 ASN A CA 1
ATOM 3821 C C . ASN A 1 480 ? 10.759 -19.579 -0.221 1.00 95.69 480 ASN A C 1
ATOM 3823 O O . ASN A 1 480 ? 11.276 -20.613 0.203 1.00 95.69 480 ASN A O 1
ATOM 3827 N N . VAL A 1 481 ? 9.468 -19.521 -0.548 1.00 97.00 481 VAL A N 1
ATOM 3828 C CA . VAL A 1 481 ? 8.542 -20.655 -0.507 1.00 97.00 481 VAL A CA 1
ATOM 3829 C C . VAL A 1 481 ? 8.335 -21.174 -1.933 1.00 97.00 481 VAL A C 1
ATOM 3831 O O . VAL A 1 481 ? 8.337 -20.397 -2.889 1.00 97.00 481 VAL A O 1
ATOM 3834 N N . SER A 1 482 ? 8.191 -22.492 -2.105 1.00 97.00 482 SER A N 1
ATOM 3835 C CA . SER A 1 482 ? 7.961 -23.098 -3.424 1.00 97.00 482 SER A CA 1
ATOM 3836 C C . SER A 1 482 ? 6.562 -22.793 -3.967 1.00 97.00 482 SER A C 1
ATOM 3838 O O . SER A 1 482 ? 5.613 -22.621 -3.200 1.00 97.00 482 SER A O 1
ATOM 3840 N N . ASP A 1 483 ? 6.426 -22.788 -5.296 1.00 94.94 483 ASP A N 1
ATOM 3841 C CA . ASP A 1 483 ? 5.156 -22.506 -5.983 1.00 94.94 483 ASP A CA 1
ATOM 3842 C C . ASP A 1 483 ? 4.030 -23.431 -5.500 1.00 94.94 483 ASP A C 1
ATOM 3844 O O . ASP A 1 483 ? 2.973 -22.942 -5.112 1.00 94.94 483 ASP A O 1
ATOM 3848 N N . ASP A 1 484 ? 4.286 -24.740 -5.400 1.00 96.06 484 ASP A N 1
ATOM 3849 C CA . ASP A 1 484 ? 3.299 -25.735 -4.950 1.00 96.06 484 ASP A CA 1
ATOM 3850 C C . ASP A 1 484 ? 2.717 -25.422 -3.566 1.00 96.06 484 ASP A C 1
ATOM 3852 O O . ASP A 1 484 ? 1.520 -25.594 -3.324 1.00 96.06 484 ASP A O 1
ATOM 3856 N N . VAL A 1 485 ? 3.554 -24.944 -2.639 1.00 98.00 485 VAL A N 1
ATOM 3857 C CA . VAL A 1 485 ? 3.111 -24.598 -1.283 1.00 98.00 485 VAL A CA 1
ATOM 3858 C C . VAL A 1 485 ? 2.265 -23.328 -1.315 1.00 98.00 485 VAL A C 1
ATOM 3860 O O . VAL A 1 485 ? 1.215 -23.284 -0.675 1.00 98.00 485 VAL A O 1
ATOM 3863 N N . ILE A 1 486 ? 2.678 -22.313 -2.077 1.00 97.69 486 ILE A N 1
ATOM 3864 C CA . ILE A 1 486 ? 1.942 -21.048 -2.222 1.00 97.69 486 ILE A CA 1
ATOM 3865 C C . ILE A 1 486 ? 0.575 -21.293 -2.870 1.00 97.69 486 ILE A C 1
ATOM 3867 O O . ILE A 1 486 ? -0.454 -20.843 -2.358 1.00 97.69 486 ILE A O 1
ATOM 3871 N N . VAL A 1 487 ? 0.546 -22.063 -3.957 1.00 97.81 487 VAL A N 1
ATOM 3872 C CA . VAL A 1 487 ? -0.681 -22.474 -4.646 1.00 97.81 487 VAL A CA 1
ATOM 3873 C C . VAL A 1 487 ? -1.562 -23.300 -3.710 1.00 97.81 487 VAL A C 1
ATOM 3875 O O . VAL A 1 487 ? -2.756 -23.029 -3.599 1.00 97.81 487 VAL A O 1
ATOM 3878 N N . GLY A 1 488 ? -0.994 -24.252 -2.964 1.00 97.88 488 GLY A N 1
ATOM 3879 C CA . GLY A 1 488 ? -1.730 -25.041 -1.973 1.00 97.88 488 GLY A CA 1
ATOM 3880 C C . GLY A 1 488 ? -2.418 -24.177 -0.907 1.00 97.88 488 GLY A C 1
ATOM 3881 O O . GLY A 1 488 ? -3.574 -24.432 -0.552 1.00 97.88 488 GLY A O 1
ATOM 3882 N N . ARG A 1 489 ? -1.755 -23.109 -0.443 1.00 97.69 489 ARG A N 1
ATOM 3883 C CA . ARG A 1 489 ? -2.353 -22.122 0.472 1.00 97.69 489 ARG A CA 1
ATOM 3884 C C . ARG A 1 489 ? -3.479 -21.331 -0.194 1.00 97.69 489 ARG A C 1
ATOM 3886 O O . ARG A 1 489 ? -4.547 -21.219 0.403 1.00 97.69 489 ARG A O 1
ATOM 3893 N N . CYS A 1 490 ? -3.306 -20.887 -1.441 1.00 97.62 490 CYS A N 1
ATOM 3894 C CA . CYS A 1 490 ? -4.375 -20.225 -2.202 1.00 97.62 490 CYS A CA 1
ATOM 3895 C C . CYS A 1 490 ? -5.614 -21.113 -2.325 1.00 97.62 490 CYS A C 1
ATOM 3897 O O . CYS A 1 490 ? -6.726 -20.684 -2.033 1.00 97.62 490 CYS A O 1
ATOM 3899 N N . ILE A 1 491 ? -5.425 -22.375 -2.714 1.00 97.88 491 ILE A N 1
ATOM 3900 C CA . ILE A 1 491 ? -6.521 -23.335 -2.855 1.00 97.88 491 ILE A CA 1
ATOM 3901 C C . ILE A 1 491 ? -7.196 -23.600 -1.509 1.00 97.88 491 ILE A C 1
ATOM 3903 O O . ILE A 1 491 ? -8.412 -23.752 -1.469 1.00 97.88 491 ILE A O 1
ATOM 3907 N N . THR A 1 492 ? -6.452 -23.609 -0.402 1.00 96.94 492 THR A N 1
ATOM 3908 C CA . THR A 1 492 ? -7.035 -23.741 0.943 1.00 96.94 492 THR A CA 1
ATOM 3909 C C . THR A 1 492 ? -7.939 -22.553 1.280 1.00 96.94 492 THR A C 1
ATOM 3911 O O . THR A 1 492 ? -9.083 -22.762 1.677 1.00 96.94 492 THR A O 1
ATOM 3914 N N . VAL A 1 493 ? -7.473 -21.321 1.045 1.00 97.12 493 VAL A N 1
ATOM 3915 C CA . VAL A 1 493 ? -8.281 -20.101 1.234 1.00 97.12 493 VAL A CA 1
ATOM 3916 C C . VAL A 1 493 ? -9.550 -20.154 0.381 1.00 97.12 493 VAL A C 1
ATOM 3918 O O . VAL A 1 493 ? -10.657 -20.007 0.898 1.00 97.12 493 VAL A O 1
ATOM 3921 N N . LEU A 1 494 ? -9.415 -20.455 -0.913 1.00 97.75 494 LEU A N 1
ATOM 3922 C CA . LEU A 1 494 ? -10.550 -20.542 -1.833 1.00 97.75 494 LEU A CA 1
ATOM 3923 C C . LEU A 1 494 ? -11.541 -21.639 -1.422 1.00 97.75 494 LEU A C 1
ATOM 3925 O O . LEU A 1 494 ? -12.748 -21.433 -1.521 1.00 97.75 494 LEU A O 1
ATOM 3929 N N . LYS A 1 495 ? -11.066 -22.796 -0.941 1.00 97.31 495 LYS A N 1
ATOM 3930 C CA . LYS A 1 495 ? -11.927 -23.893 -0.465 1.00 97.31 495 LYS A CA 1
ATOM 3931 C C . LYS A 1 495 ? -12.716 -23.519 0.783 1.00 97.31 495 LYS A C 1
ATOM 3933 O O . LYS A 1 495 ? -13.854 -23.965 0.906 1.00 97.31 495 LYS A O 1
ATOM 3938 N N . ASN A 1 496 ? -12.140 -22.718 1.676 1.00 96.12 496 ASN A N 1
ATOM 3939 C CA . ASN A 1 496 ? -12.859 -22.221 2.846 1.00 96.12 496 ASN A CA 1
ATOM 3940 C C . ASN A 1 496 ? -13.975 -21.254 2.429 1.00 96.12 496 ASN A C 1
ATOM 3942 O O . ASN A 1 496 ? -15.080 -21.357 2.948 1.00 96.12 496 ASN A O 1
ATOM 3946 N N . ILE A 1 497 ? -13.714 -20.376 1.456 1.00 96.62 497 ILE A N 1
ATOM 3947 C CA . ILE A 1 497 ? -14.678 -19.370 0.980 1.00 96.62 497 ILE A CA 1
ATOM 3948 C C . ILE A 1 497 ? -15.794 -19.991 0.123 1.00 96.62 497 ILE A C 1
ATOM 3950 O O . ILE A 1 497 ? -16.975 -19.755 0.360 1.00 96.62 497 ILE A O 1
ATOM 3954 N N . PHE A 1 498 ? -15.433 -20.792 -0.883 1.00 96.12 498 PHE A N 1
ATOM 3955 C CA . PHE A 1 498 ? -16.368 -21.279 -1.909 1.00 96.12 498 PHE A CA 1
ATOM 3956 C C . PHE A 1 498 ? -16.809 -22.736 -1.712 1.00 96.12 498 PHE A C 1
ATOM 3958 O O . PHE A 1 498 ? -17.626 -23.248 -2.481 1.00 96.12 498 PHE A O 1
ATOM 3965 N N . GLY A 1 499 ? -16.293 -23.411 -0.684 1.00 95.69 499 GLY A N 1
ATOM 3966 C CA . GLY A 1 499 ? -16.580 -24.808 -0.372 1.00 95.69 499 GLY A CA 1
ATOM 3967 C C . GLY A 1 499 ? -15.639 -25.792 -1.074 1.00 95.69 499 GLY A C 1
ATOM 3968 O O . GLY A 1 499 ? -15.377 -25.712 -2.277 1.00 95.69 499 GLY A O 1
ATOM 3969 N N . ALA A 1 500 ? -15.160 -26.784 -0.318 1.00 94.06 500 ALA A N 1
ATOM 3970 C CA . ALA A 1 500 ? -14.122 -27.718 -0.761 1.00 94.06 500 ALA A CA 1
ATOM 3971 C C . ALA A 1 500 ? -14.468 -28.523 -2.028 1.00 94.06 500 ALA A C 1
ATOM 3973 O O . ALA A 1 500 ? -13.565 -28.882 -2.780 1.00 94.06 500 ALA A O 1
ATOM 3974 N N . SER A 1 501 ? -15.754 -28.803 -2.263 1.00 93.31 501 SER A N 1
ATOM 3975 C CA . SER A 1 501 ? -16.244 -29.535 -3.438 1.00 93.31 501 SER A CA 1
ATOM 3976 C C . SER A 1 501 ? -16.341 -28.682 -4.706 1.00 93.31 501 SER A C 1
ATOM 3978 O O . SER A 1 501 ? -16.424 -29.237 -5.800 1.00 93.31 501 SER A O 1
ATOM 3980 N N . ASN A 1 502 ? -16.367 -27.352 -4.575 1.00 93.94 502 ASN A N 1
ATOM 3981 C CA . ASN A 1 502 ? -16.565 -26.439 -5.702 1.00 93.94 502 ASN A CA 1
ATOM 3982 C C . ASN A 1 502 ? -15.241 -26.004 -6.336 1.00 93.94 502 ASN A C 1
ATOM 3984 O O . ASN A 1 502 ? -15.179 -25.829 -7.555 1.00 93.94 502 ASN A O 1
ATOM 3988 N N . VAL A 1 503 ? -14.195 -25.856 -5.517 1.00 95.06 503 VAL A N 1
ATOM 3989 C CA . VAL A 1 503 ? -12.873 -25.389 -5.950 1.00 95.06 503 VAL A CA 1
ATOM 3990 C C . VAL A 1 503 ? -12.095 -26.516 -6.616 1.00 95.06 503 VAL A C 1
ATOM 3992 O O . VAL A 1 503 ? -11.775 -27.533 -5.996 1.00 95.06 503 VAL A O 1
ATOM 3995 N N . LEU A 1 504 ? -11.774 -26.305 -7.888 1.00 90.38 504 LEU A N 1
ATOM 3996 C CA . LEU A 1 504 ? -11.010 -27.237 -8.709 1.00 90.38 504 LEU A CA 1
ATOM 3997 C C . LEU A 1 504 ? -9.502 -27.060 -8.503 1.00 90.38 504 LEU A C 1
ATOM 3999 O O . LEU A 1 504 ? -9.039 -26.036 -8.002 1.00 90.38 504 LEU A O 1
ATOM 4003 N N . THR A 1 505 ? -8.730 -28.056 -8.930 1.00 92.75 505 THR A N 1
ATOM 4004 C CA . THR A 1 505 ? -7.284 -27.892 -9.108 1.00 92.75 505 THR A CA 1
ATOM 4005 C C . THR A 1 505 ? -7.042 -26.921 -10.269 1.00 92.75 505 THR A C 1
ATOM 4007 O O . THR A 1 505 ? -7.694 -27.069 -11.307 1.00 92.75 505 THR A O 1
ATOM 4010 N N . PRO A 1 506 ? -6.154 -25.927 -10.118 1.00 93.38 506 PRO A N 1
ATOM 4011 C CA . PRO A 1 506 ? -5.819 -25.032 -11.212 1.00 93.38 506 PRO A CA 1
ATOM 4012 C C . PRO A 1 506 ? -5.102 -25.809 -12.323 1.00 93.38 506 PRO A C 1
ATOM 4014 O O . PRO A 1 506 ? -4.329 -26.727 -12.047 1.00 93.38 506 PRO A O 1
ATOM 4017 N N . LYS A 1 507 ? -5.384 -25.449 -13.574 1.00 90.88 507 LYS A N 1
ATOM 4018 C CA . LYS A 1 507 ? -4.728 -26.004 -14.763 1.00 90.88 507 LYS A CA 1
ATOM 4019 C C . LYS A 1 507 ? -3.319 -25.469 -14.931 1.00 90.88 507 LYS A C 1
ATOM 4021 O O . LYS A 1 507 ? -2.414 -26.236 -15.212 1.00 90.88 507 LYS A O 1
ATOM 4026 N N . GLU A 1 508 ? -3.183 -24.165 -14.738 1.00 89.56 508 GLU A N 1
ATOM 4027 C CA . GLU A 1 508 ? -1.926 -23.442 -14.842 1.00 89.56 508 GLU A CA 1
ATOM 4028 C C . GLU A 1 508 ? -1.807 -22.497 -13.655 1.00 89.56 508 GLU A C 1
ATOM 4030 O O . GLU A 1 508 ? -2.808 -21.952 -13.162 1.00 89.56 508 GLU A O 1
ATOM 4035 N N . THR A 1 509 ? -0.578 -22.315 -13.186 1.00 91.25 509 THR A N 1
ATOM 4036 C CA . THR A 1 509 ? -0.282 -21.451 -12.048 1.00 91.25 509 THR A CA 1
ATOM 4037 C C . THR A 1 509 ? 1.020 -20.716 -12.249 1.00 91.25 509 THR A C 1
ATOM 4039 O O . THR A 1 509 ? 1.993 -21.302 -12.714 1.00 91.25 509 THR A O 1
ATOM 4042 N N . LEU A 1 510 ? 1.069 -19.470 -11.792 1.00 91.06 510 LEU A N 1
ATOM 4043 C CA . LEU A 1 510 ? 2.294 -18.689 -11.807 1.00 91.06 510 LEU A CA 1
ATOM 4044 C C . LEU A 1 510 ? 2.446 -17.876 -10.531 1.00 91.06 510 LEU A C 1
ATOM 4046 O O . LEU A 1 510 ? 1.491 -17.260 -10.067 1.00 91.06 510 LEU A O 1
ATOM 4050 N N . VAL A 1 511 ? 3.667 -17.823 -9.998 1.00 94.19 511 VAL A N 1
ATOM 4051 C CA . VAL A 1 511 ? 4.022 -16.989 -8.846 1.00 94.19 511 VAL A CA 1
ATOM 4052 C C . VAL A 1 511 ? 5.116 -16.003 -9.242 1.00 94.19 511 VAL A C 1
ATOM 4054 O O . VAL A 1 511 ? 6.207 -16.408 -9.650 1.00 94.19 511 VAL A O 1
ATOM 4057 N N . THR A 1 512 ? 4.851 -14.703 -9.109 1.00 94.25 512 THR A N 1
ATOM 4058 C CA . THR A 1 512 ? 5.881 -13.680 -9.341 1.00 94.25 512 THR A CA 1
ATOM 4059 C C . THR A 1 512 ? 6.852 -13.611 -8.166 1.00 94.25 512 THR A C 1
ATOM 4061 O O . THR A 1 512 ? 6.473 -13.868 -7.022 1.00 94.25 512 THR A O 1
ATOM 4064 N N . ARG A 1 513 ? 8.103 -13.227 -8.444 1.00 96.12 513 ARG A N 1
ATOM 4065 C CA . ARG A 1 513 ? 9.135 -12.981 -7.428 1.00 96.12 513 ARG A CA 1
ATOM 4066 C C . ARG A 1 513 ? 9.982 -11.766 -7.804 1.00 96.12 513 ARG A C 1
ATOM 4068 O O . ARG A 1 513 ? 11.095 -11.889 -8.313 1.00 96.12 513 ARG A O 1
ATOM 4075 N N . TRP A 1 514 ? 9.410 -10.580 -7.628 1.00 95.00 514 TRP A N 1
ATOM 4076 C CA . TRP A 1 514 ? 10.001 -9.336 -8.127 1.00 95.00 514 TRP A CA 1
ATOM 4077 C C . TRP A 1 514 ? 11.291 -8.934 -7.403 1.00 95.00 514 TRP A C 1
ATOM 4079 O O . TRP A 1 514 ? 12.160 -8.311 -8.014 1.00 95.00 514 TRP A O 1
ATOM 4089 N N . LYS A 1 515 ? 11.473 -9.307 -6.129 1.00 93.94 515 LYS A N 1
ATOM 4090 C CA . LYS A 1 515 ? 12.694 -8.981 -5.372 1.00 93.94 515 LYS A CA 1
ATOM 4091 C C . LYS A 1 515 ? 13.892 -9.822 -5.791 1.00 93.94 515 LYS A C 1
ATOM 4093 O O . LYS A 1 515 ? 15.015 -9.313 -5.831 1.00 93.94 515 LYS A O 1
ATOM 4098 N N . THR A 1 516 ? 13.667 -11.096 -6.094 1.00 92.25 516 THR A N 1
ATOM 4099 C CA . THR A 1 516 ? 14.702 -12.007 -6.600 1.00 92.25 516 THR A CA 1
ATOM 4100 C C . THR A 1 516 ? 14.933 -11.877 -8.105 1.00 92.25 516 THR A C 1
ATOM 4102 O O . THR A 1 516 ? 16.032 -12.217 -8.551 1.00 92.25 516 THR A O 1
ATOM 4105 N N . ASP A 1 517 ? 13.989 -11.300 -8.866 1.00 91.00 517 ASP A N 1
ATOM 4106 C CA . ASP A 1 517 ? 14.205 -10.893 -10.262 1.00 91.00 517 ASP A CA 1
ATOM 4107 C C . ASP A 1 517 ? 15.487 -10.053 -10.376 1.00 91.00 517 ASP A C 1
ATOM 4109 O O . ASP A 1 517 ? 15.576 -8.964 -9.793 1.00 91.00 517 ASP A O 1
ATOM 4113 N N . PRO A 1 518 ? 16.507 -10.521 -11.113 1.00 90.56 518 PRO A N 1
ATOM 4114 C CA . PRO A 1 518 ? 17.772 -9.823 -11.174 1.00 90.56 518 PRO A CA 1
ATOM 4115 C C . PRO A 1 518 ? 17.720 -8.520 -11.985 1.00 90.56 518 PRO A C 1
ATOM 4117 O O . PRO A 1 518 ? 18.651 -7.729 -11.865 1.00 90.56 518 PRO A O 1
ATOM 4120 N N . TRP A 1 519 ? 16.664 -8.281 -12.766 1.00 92.06 519 TRP A N 1
ATOM 4121 C CA . TRP A 1 519 ? 16.493 -7.090 -13.603 1.00 92.06 519 TRP A CA 1
ATOM 4122 C C . TRP A 1 519 ? 15.630 -6.006 -12.957 1.00 92.06 519 TRP A C 1
ATOM 4124 O O . TRP A 1 519 ? 15.704 -4.857 -13.386 1.00 92.06 519 TRP A O 1
ATOM 4134 N N . SER A 1 520 ? 14.863 -6.355 -11.920 1.00 92.69 520 SER A N 1
ATOM 4135 C CA . SER A 1 520 ? 14.032 -5.408 -11.165 1.00 92.69 520 SER A CA 1
ATOM 4136 C C . SER A 1 520 ? 14.517 -5.214 -9.728 1.00 92.69 520 SER A C 1
ATOM 4138 O O . SER A 1 520 ? 14.664 -4.073 -9.290 1.00 92.69 520 SER A O 1
ATOM 4140 N N . LYS A 1 521 ? 14.839 -6.298 -9.003 1.00 94.38 521 LYS A N 1
ATOM 4141 C CA . LYS A 1 521 ? 15.239 -6.287 -7.578 1.00 94.38 521 LYS A CA 1
ATOM 4142 C C . LYS A 1 521 ? 14.193 -5.668 -6.636 1.00 94.38 521 LYS A C 1
ATOM 4144 O O . LYS A 1 521 ? 14.543 -5.090 -5.606 1.00 94.38 521 LYS A O 1
ATOM 4149 N N . GLY A 1 522 ? 12.920 -5.802 -6.987 1.00 95.50 522 GLY A N 1
ATOM 4150 C CA . GLY A 1 522 ? 11.752 -5.275 -6.285 1.00 95.50 522 GLY A CA 1
ATOM 4151 C C . GLY A 1 522 ? 10.646 -4.900 -7.270 1.00 95.50 522 GLY A C 1
ATOM 4152 O O . GLY A 1 522 ? 10.777 -5.132 -8.471 1.00 95.50 522 GLY A O 1
ATOM 4153 N N . ALA A 1 523 ? 9.560 -4.331 -6.758 1.00 95.31 523 ALA A N 1
ATOM 4154 C CA . ALA A 1 523 ? 8.411 -3.922 -7.560 1.00 95.31 523 ALA A CA 1
ATOM 4155 C C . ALA A 1 523 ? 8.510 -2.449 -8.000 1.00 95.31 523 ALA A C 1
ATOM 4157 O O . ALA A 1 523 ? 8.677 -2.181 -9.188 1.00 95.31 523 ALA A O 1
ATOM 4158 N N . PHE A 1 524 ? 8.418 -1.500 -7.064 1.00 97.88 524 PHE A N 1
ATOM 4159 C CA . PHE A 1 524 ? 8.447 -0.060 -7.351 1.00 97.88 524 PHE A CA 1
ATOM 4160 C C . PHE A 1 524 ? 8.890 0.764 -6.133 1.00 97.88 524 PHE A C 1
ATOM 4162 O O . PHE A 1 524 ? 9.009 0.224 -5.030 1.00 97.88 524 PHE A O 1
ATOM 4169 N N . SER A 1 525 ? 9.206 2.047 -6.328 1.00 98.50 525 SER A N 1
ATOM 4170 C CA . SER A 1 525 ? 9.701 2.917 -5.258 1.00 98.50 525 SER A CA 1
ATOM 4171 C C . SER A 1 525 ? 8.634 3.319 -4.231 1.00 98.50 525 SER A C 1
ATOM 4173 O O . SER A 1 525 ? 7.440 3.264 -4.496 1.00 98.50 525 SER A O 1
ATOM 4175 N N . TYR A 1 526 ? 9.085 3.701 -3.035 1.00 98.56 526 TYR A N 1
ATOM 4176 C CA . TYR A 1 526 ? 8.255 4.294 -1.982 1.00 98.56 526 TYR A CA 1
ATOM 4177 C C . TYR A 1 526 ? 9.064 5.337 -1.206 1.00 98.56 526 TYR A C 1
ATOM 4179 O O . TYR A 1 526 ? 10.302 5.308 -1.202 1.00 98.56 526 TYR A O 1
ATOM 4187 N N . VAL A 1 527 ? 8.390 6.241 -0.494 1.00 98.25 527 VAL A N 1
ATOM 4188 C CA . VAL A 1 527 ? 9.075 7.235 0.343 1.00 98.25 527 VAL A CA 1
ATOM 4189 C C . VAL A 1 527 ? 9.445 6.619 1.692 1.00 98.25 527 VAL A C 1
ATOM 4191 O O . VAL A 1 527 ? 8.614 6.471 2.589 1.00 98.25 527 VAL A O 1
ATOM 4194 N N . GLY A 1 528 ? 10.710 6.211 1.819 1.00 96.62 528 GLY A N 1
ATOM 4195 C CA . GLY A 1 528 ? 11.258 5.645 3.052 1.00 96.62 528 GLY A CA 1
ATOM 4196 C C . GLY A 1 528 ? 11.332 6.661 4.192 1.00 96.62 528 GLY A C 1
ATOM 4197 O O . GLY A 1 528 ? 11.352 7.859 3.940 1.00 96.62 528 GLY A O 1
ATOM 4198 N N . THR A 1 529 ? 11.429 6.200 5.441 1.00 95.00 529 THR A N 1
ATOM 4199 C CA . THR A 1 529 ? 11.468 7.065 6.644 1.00 95.00 529 THR A CA 1
ATOM 4200 C C . THR A 1 529 ? 12.507 8.184 6.598 1.00 95.00 529 THR A C 1
ATOM 4202 O O . THR A 1 529 ? 12.245 9.271 7.099 1.00 95.00 529 THR A O 1
ATOM 4205 N N . ALA A 1 530 ? 13.663 7.942 5.977 1.00 92.56 530 ALA A N 1
ATOM 4206 C CA . ALA A 1 530 ? 14.725 8.935 5.806 1.00 92.56 530 ALA A CA 1
ATOM 4207 C C . ALA A 1 530 ? 14.632 9.729 4.487 1.00 92.56 530 ALA A C 1
ATOM 4209 O O . ALA A 1 530 ? 15.488 10.572 4.226 1.00 92.56 530 ALA A O 1
ATOM 4210 N N . ALA A 1 531 ? 13.652 9.436 3.633 1.00 96.00 531 ALA A N 1
ATOM 4211 C CA . ALA A 1 531 ? 13.486 10.036 2.316 1.00 96.00 531 ALA A CA 1
ATOM 4212 C C . ALA A 1 531 ? 12.370 11.090 2.293 1.00 96.00 531 ALA A C 1
ATOM 4214 O O . ALA A 1 531 ? 11.541 11.193 3.198 1.00 96.00 531 ALA A O 1
ATOM 4215 N N . SER A 1 532 ? 12.337 11.869 1.214 1.00 96.75 532 SER A N 1
ATOM 4216 C CA . SER A 1 532 ? 11.273 12.839 0.928 1.00 96.75 532 SER A CA 1
ATOM 4217 C C . SER A 1 532 ? 11.009 12.929 -0.575 1.00 96.75 532 SER A C 1
ATOM 4219 O O . SER A 1 532 ? 11.799 12.427 -1.373 1.00 96.75 532 SER A O 1
ATOM 4221 N N . GLY A 1 533 ? 9.956 13.643 -0.983 1.00 96.50 533 GLY A N 1
ATOM 4222 C CA . GLY A 1 533 ? 9.676 13.885 -2.404 1.00 96.50 533 GLY A CA 1
ATOM 4223 C C . GLY A 1 533 ? 10.852 14.511 -3.178 1.00 96.50 533 GLY A C 1
ATOM 4224 O O . GLY A 1 533 ? 11.050 14.210 -4.352 1.00 96.50 533 GLY A O 1
ATOM 4225 N N . ASN A 1 534 ? 11.696 15.313 -2.514 1.00 98.19 534 ASN A N 1
ATOM 4226 C CA . ASN A 1 534 ? 12.882 15.922 -3.130 1.00 98.19 534 ASN A CA 1
ATOM 4227 C C . ASN A 1 534 ? 13.909 14.880 -3.609 1.00 98.19 534 ASN A C 1
ATOM 4229 O O . ASN A 1 534 ? 14.663 15.136 -4.543 1.00 98.19 534 ASN A O 1
ATOM 4233 N N . ASP A 1 535 ? 13.942 13.693 -3.005 1.00 98.56 535 ASP A N 1
ATOM 4234 C CA . ASP A 1 535 ? 14.857 12.635 -3.427 1.00 98.56 535 ASP A CA 1
ATOM 4235 C C . ASP A 1 535 ? 14.537 12.138 -4.854 1.00 98.56 535 ASP A C 1
ATOM 4237 O O . ASP A 1 535 ? 15.462 11.841 -5.611 1.00 98.56 535 ASP A O 1
ATOM 4241 N N . TYR A 1 536 ? 13.268 12.151 -5.287 1.00 98.75 536 TYR A N 1
ATOM 4242 C CA . TYR A 1 536 ? 12.900 11.874 -6.686 1.00 98.75 536 TYR A CA 1
ATOM 4243 C C . TYR A 1 536 ? 13.426 12.943 -7.653 1.00 98.75 536 TYR A C 1
ATOM 4245 O O . TYR A 1 536 ? 13.907 12.616 -8.742 1.00 98.75 536 TYR A O 1
ATOM 4253 N N . ASP A 1 537 ? 13.387 14.215 -7.246 1.00 98.62 537 ASP A N 1
ATOM 4254 C CA . ASP A 1 537 ? 13.928 15.325 -8.037 1.00 98.62 537 ASP A CA 1
ATOM 4255 C C . ASP A 1 537 ? 15.448 15.179 -8.186 1.00 98.62 537 ASP A C 1
ATOM 4257 O O . ASP A 1 537 ? 15.992 15.296 -9.288 1.00 98.62 537 ASP A O 1
ATOM 4261 N N . VAL A 1 538 ? 16.142 14.832 -7.095 1.00 98.25 538 VAL A N 1
ATOM 4262 C CA . VAL A 1 538 ? 17.588 14.581 -7.111 1.00 98.25 538 VAL A CA 1
ATOM 4263 C C . VAL A 1 538 ? 17.932 13.353 -7.957 1.00 98.25 538 VAL A C 1
ATOM 4265 O O . VAL A 1 538 ? 18.927 13.382 -8.692 1.00 98.25 538 VAL A O 1
ATOM 4268 N N . MET A 1 539 ? 17.111 12.295 -7.946 1.00 98.38 539 MET A N 1
ATOM 4269 C CA . MET A 1 539 ? 17.272 11.152 -8.853 1.00 98.38 539 MET A CA 1
ATOM 4270 C C . MET A 1 539 ? 17.241 11.571 -10.328 1.00 98.38 539 MET A C 1
ATOM 4272 O O . MET A 1 539 ? 18.072 11.088 -11.097 1.00 98.38 539 MET A O 1
ATOM 4276 N N . ALA A 1 540 ? 16.394 12.532 -10.702 1.00 98.50 540 ALA A N 1
ATOM 4277 C CA . ALA A 1 540 ? 16.264 13.042 -12.070 1.00 98.50 540 ALA A CA 1
ATOM 4278 C C . ALA A 1 540 ? 17.395 13.983 -12.535 1.00 98.50 540 ALA A C 1
ATOM 4280 O O . ALA A 1 540 ? 17.435 14.358 -13.710 1.00 98.50 540 ALA A O 1
ATOM 4281 N N . ILE A 1 541 ? 18.303 14.409 -11.645 1.00 97.94 541 ILE A N 1
ATOM 4282 C CA . ILE A 1 541 ? 19.406 15.311 -12.014 1.00 97.94 541 ILE A CA 1
ATOM 4283 C C . ILE A 1 541 ? 20.396 14.575 -12.935 1.00 97.94 541 ILE A C 1
ATOM 4285 O O . ILE A 1 541 ? 20.963 13.558 -12.508 1.00 97.94 541 ILE A O 1
ATOM 4289 N N . PRO A 1 542 ? 20.656 15.078 -14.158 1.00 97.00 542 PRO A N 1
ATOM 4290 C CA . PRO A 1 542 ? 21.636 14.488 -15.057 1.00 97.00 542 PRO A CA 1
ATOM 4291 C C . PRO A 1 542 ? 23.070 14.814 -14.615 1.00 97.00 542 PRO A C 1
ATOM 4293 O O . PRO A 1 542 ? 23.329 15.812 -13.942 1.00 97.00 542 PRO A O 1
ATOM 4296 N N . LEU A 1 543 ? 24.020 13.967 -15.004 1.00 95.06 543 LEU A N 1
ATOM 4297 C CA . LEU A 1 543 ? 25.426 14.075 -14.628 1.00 95.06 543 LEU A CA 1
ATOM 4298 C C . LEU A 1 543 ? 26.283 14.478 -15.830 1.00 95.06 543 LEU A C 1
ATOM 4300 O O . LEU A 1 543 ? 26.279 13.831 -16.882 1.00 95.06 543 LEU A O 1
ATOM 4304 N N . ASN A 1 544 ? 27.058 15.543 -15.647 1.00 92.38 544 ASN A N 1
ATOM 4305 C CA . ASN A 1 544 ? 28.182 15.896 -16.510 1.00 92.38 544 ASN A CA 1
ATOM 4306 C C . ASN A 1 544 ? 29.481 15.284 -15.962 1.00 92.38 544 ASN A C 1
ATOM 4308 O O . ASN A 1 544 ? 29.533 14.866 -14.808 1.00 92.38 544 ASN A O 1
ATOM 4312 N N . TYR A 1 545 ? 30.545 15.264 -16.769 1.00 85.81 545 TYR A N 1
ATOM 4313 C CA . TYR A 1 545 ? 31.821 14.664 -16.355 1.00 85.81 545 TYR A CA 1
ATOM 4314 C C . TYR A 1 545 ? 32.430 15.322 -15.098 1.00 85.81 545 TYR A C 1
ATOM 4316 O O . TYR A 1 545 ? 33.019 14.636 -14.270 1.00 85.81 545 TYR A O 1
ATOM 4324 N N . ALA A 1 546 ? 32.251 16.633 -14.898 1.00 84.12 546 ALA A N 1
ATOM 4325 C CA . ALA A 1 546 ? 32.811 17.329 -13.735 1.00 84.12 546 ALA A CA 1
ATOM 4326 C C . ALA A 1 546 ? 32.137 16.941 -12.408 1.00 84.12 546 ALA A C 1
ATOM 4328 O O . ALA A 1 546 ? 32.772 17.000 -11.355 1.00 84.12 546 ALA A O 1
ATOM 4329 N N . ALA A 1 547 ? 30.873 16.504 -12.449 1.00 81.44 547 ALA A N 1
ATOM 4330 C CA . ALA A 1 547 ? 30.172 15.989 -11.275 1.00 81.44 547 ALA A CA 1
ATOM 4331 C C . ALA A 1 547 ? 30.885 14.768 -10.667 1.00 81.44 547 ALA A C 1
ATOM 4333 O O . ALA A 1 547 ? 30.793 14.558 -9.463 1.00 81.44 547 ALA A O 1
ATOM 4334 N N . PHE A 1 548 ? 31.630 14.012 -11.481 1.00 78.00 548 PHE A N 1
ATOM 4335 C CA . PHE A 1 548 ? 32.418 12.859 -11.049 1.00 78.00 548 PHE A CA 1
ATOM 4336 C C . PHE A 1 548 ? 33.801 13.236 -10.491 1.00 78.00 548 PHE A C 1
ATOM 4338 O O . PHE A 1 548 ? 34.356 12.506 -9.676 1.00 78.00 548 PHE A O 1
ATOM 4345 N N . THR A 1 549 ? 34.385 14.363 -10.919 1.00 70.88 549 THR A N 1
ATOM 4346 C CA . THR A 1 549 ? 35.771 14.738 -10.575 1.00 70.88 549 THR A CA 1
ATOM 4347 C C . THR A 1 549 ? 35.889 15.670 -9.372 1.00 70.88 549 THR A C 1
ATOM 4349 O O . THR A 1 549 ? 36.955 15.744 -8.770 1.00 70.88 549 THR A O 1
ATOM 4352 N N . ASN A 1 550 ? 34.823 16.387 -9.005 1.00 60.62 550 ASN A N 1
ATOM 4353 C CA . ASN A 1 550 ? 34.864 17.414 -7.954 1.00 60.62 550 ASN A CA 1
ATOM 4354 C C . ASN A 1 550 ? 34.703 16.870 -6.515 1.00 60.62 550 ASN A C 1
ATOM 4356 O O . ASN A 1 550 ? 34.557 17.654 -5.582 1.00 60.62 550 ASN A O 1
ATOM 4360 N N . CYS A 1 551 ? 34.765 15.552 -6.305 1.00 47.59 551 CYS A N 1
ATOM 4361 C CA . CYS A 1 551 ? 34.614 14.915 -4.988 1.00 47.59 551 CYS A CA 1
ATOM 4362 C C . CYS A 1 551 ? 35.926 14.747 -4.181 1.00 47.59 551 CYS A C 1
ATOM 4364 O O . CYS A 1 551 ? 35.954 13.960 -3.242 1.00 47.59 551 CYS A O 1
ATOM 4366 N N . THR A 1 552 ? 37.013 15.468 -4.491 1.00 36.28 552 THR A N 1
ATOM 4367 C CA . THR A 1 552 ? 38.317 15.318 -3.795 1.00 36.28 552 THR A CA 1
ATOM 4368 C C . THR A 1 552 ? 38.788 16.499 -2.939 1.00 36.28 552 THR A C 1
ATOM 4370 O O 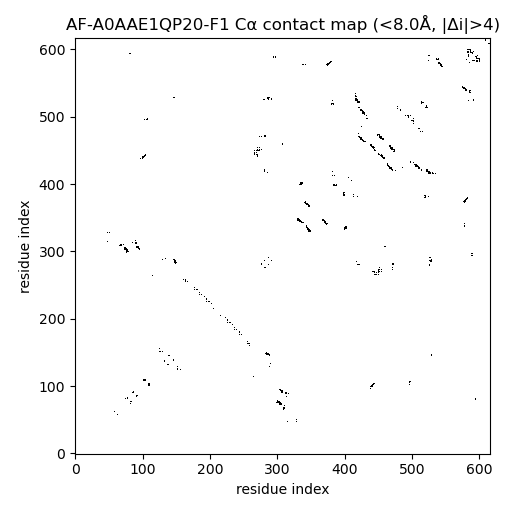. THR A 1 552 ? 39.954 16.523 -2.549 1.00 36.28 552 THR A O 1
ATOM 4373 N N . THR A 1 553 ? 37.932 17.446 -2.542 1.00 33.59 553 THR A N 1
ATOM 4374 C CA . THR A 1 553 ? 38.351 18.486 -1.576 1.00 33.59 553 THR A CA 1
ATOM 4375 C C . THR A 1 553 ? 37.401 18.618 -0.393 1.00 33.59 553 THR A C 1
ATOM 4377 O O . THR A 1 553 ? 36.315 19.181 -0.502 1.00 33.59 553 THR A O 1
ATOM 4380 N N . ASN A 1 554 ? 37.867 18.113 0.751 1.00 34.78 554 ASN A N 1
ATOM 4381 C CA . ASN A 1 554 ? 37.306 18.332 2.078 1.00 34.78 554 ASN A CA 1
ATOM 4382 C C . ASN A 1 554 ? 37.194 19.829 2.413 1.00 34.78 554 ASN A C 1
ATOM 4384 O O . ASN A 1 554 ? 38.153 20.574 2.231 1.00 34.78 554 ASN A O 1
ATOM 4388 N N . GLY A 1 555 ? 36.049 20.204 2.988 1.00 33.72 555 GLY A N 1
ATOM 4389 C CA . GLY A 1 555 ? 35.890 21.195 4.056 1.00 33.72 555 GLY A CA 1
ATOM 4390 C C . GLY A 1 555 ? 36.581 22.552 3.913 1.00 33.72 555 GLY A C 1
ATOM 4391 O O . GLY A 1 555 ? 37.739 22.714 4.282 1.00 33.72 555 GLY A O 1
ATOM 4392 N N . SER A 1 556 ? 35.814 23.573 3.540 1.00 31.48 556 SER A N 1
ATOM 4393 C CA . SER A 1 556 ? 35.745 24.838 4.290 1.00 31.48 556 SER A CA 1
ATOM 4394 C C . SER A 1 556 ? 34.736 25.772 3.632 1.00 31.48 556 SER A C 1
ATOM 4396 O O . SER A 1 556 ? 34.902 26.208 2.495 1.00 31.48 556 SER A O 1
ATOM 4398 N N . GLU A 1 557 ? 33.694 26.112 4.386 1.00 42.31 557 GLU A N 1
ATOM 4399 C CA . GLU A 1 557 ? 32.968 27.357 4.181 1.00 42.31 557 GLU A CA 1
ATOM 4400 C C . GLU A 1 557 ? 33.986 28.501 4.176 1.00 42.31 557 GLU A C 1
ATOM 4402 O O . GLU A 1 557 ? 34.667 28.752 5.170 1.00 42.31 557 GLU A O 1
ATOM 4407 N N . THR A 1 558 ? 34.110 29.200 3.054 1.00 28.02 558 THR A N 1
ATOM 4408 C CA . THR A 1 558 ? 34.706 30.532 3.045 1.00 28.02 558 THR A CA 1
ATOM 4409 C C . THR A 1 558 ? 33.791 31.469 2.282 1.00 28.02 558 THR A C 1
ATOM 4411 O O . THR A 1 558 ? 33.603 31.395 1.071 1.00 28.02 558 THR A O 1
ATOM 4414 N N . THR A 1 559 ? 33.194 32.350 3.075 1.00 30.38 559 THR A N 1
ATOM 4415 C CA . THR A 1 559 ? 32.526 33.586 2.699 1.00 30.38 559 THR A CA 1
ATOM 4416 C C . THR A 1 559 ? 33.247 34.305 1.562 1.00 30.38 559 THR A C 1
ATOM 4418 O O . THR A 1 559 ? 34.428 34.645 1.664 1.00 30.38 559 THR A O 1
ATOM 4421 N N . SER A 1 560 ? 32.501 34.582 0.501 1.00 31.62 560 SER A N 1
ATOM 4422 C CA . SER A 1 560 ? 32.899 35.409 -0.630 1.00 31.62 560 SER A CA 1
ATOM 4423 C C . SER A 1 560 ? 33.185 36.849 -0.192 1.00 31.62 560 SER A C 1
ATOM 4425 O O . SER A 1 560 ? 32.256 37.611 0.067 1.00 31.62 560 SER A O 1
ATOM 4427 N N . ASN A 1 561 ? 34.460 37.238 -0.182 1.00 30.92 561 ASN A N 1
ATOM 4428 C CA . ASN A 1 561 ? 34.869 38.632 -0.332 1.00 30.92 561 ASN A CA 1
ATOM 4429 C C . ASN A 1 561 ? 35.544 38.783 -1.694 1.00 30.92 561 ASN A C 1
ATOM 4431 O O . ASN A 1 561 ? 36.567 38.160 -1.975 1.00 30.92 561 ASN A O 1
ATOM 4435 N N . GLY A 1 562 ? 34.922 39.588 -2.553 1.00 34.44 562 GLY A N 1
ATOM 4436 C CA . GLY A 1 562 ? 35.403 39.865 -3.894 1.00 34.44 562 GLY A CA 1
ATOM 4437 C C . GLY A 1 562 ? 36.666 40.718 -3.881 1.00 34.44 562 GLY A C 1
ATOM 4438 O O . GLY A 1 562 ? 36.740 41.723 -3.182 1.00 34.44 562 GLY A O 1
ATOM 4439 N N . ASN A 1 563 ? 37.622 40.341 -4.725 1.00 30.81 563 ASN A N 1
ATOM 4440 C CA . ASN A 1 563 ? 38.475 41.295 -5.414 1.00 30.81 563 ASN A CA 1
ATOM 4441 C C . ASN A 1 563 ? 38.865 40.735 -6.785 1.00 30.81 563 ASN A C 1
ATOM 4443 O O . ASN A 1 563 ? 39.357 39.617 -6.917 1.00 30.81 563 ASN A O 1
ATOM 4447 N N . ASN A 1 564 ? 38.584 41.547 -7.801 1.00 41.47 564 ASN A N 1
ATOM 4448 C CA . ASN A 1 564 ? 38.869 41.323 -9.211 1.00 41.47 564 ASN A CA 1
ATOM 4449 C C . ASN A 1 564 ? 40.374 41.342 -9.495 1.00 41.47 564 ASN A C 1
ATOM 4451 O O . ASN A 1 564 ? 41.035 42.272 -9.045 1.00 41.47 564 ASN A O 1
ATOM 4455 N N . THR A 1 565 ? 40.844 40.460 -10.385 1.00 32.25 565 THR A N 1
ATOM 4456 C CA . THR A 1 565 ? 41.715 40.828 -11.524 1.00 32.25 565 THR A CA 1
ATOM 4457 C C . THR A 1 565 ? 41.810 39.706 -12.578 1.00 32.25 565 THR A C 1
ATOM 4459 O O . THR A 1 565 ? 42.398 38.654 -12.367 1.00 32.25 565 THR A O 1
ATOM 4462 N N . SER A 1 566 ? 41.237 39.999 -13.753 1.00 36.41 566 SER A N 1
ATOM 4463 C CA . SER A 1 566 ? 41.700 39.668 -15.117 1.00 36.41 566 SER A CA 1
ATOM 4464 C C . SER A 1 566 ? 42.137 38.238 -15.492 1.00 36.41 566 SER A C 1
ATOM 4466 O O . SER A 1 566 ? 43.275 37.841 -15.261 1.00 36.41 566 SER A O 1
ATOM 4468 N N . SER A 1 567 ? 41.321 37.567 -16.313 1.00 33.81 567 SER A N 1
ATOM 4469 C CA . SER A 1 567 ? 41.712 37.156 -17.682 1.00 33.81 567 SER A CA 1
ATOM 4470 C C . SER A 1 567 ? 40.533 36.513 -18.425 1.00 33.81 567 SER A C 1
ATOM 4472 O O . SER A 1 567 ? 40.193 35.343 -18.271 1.00 33.81 567 SER A O 1
ATOM 4474 N N . SER A 1 568 ? 39.891 37.325 -19.257 1.00 40.75 568 SER A N 1
ATOM 4475 C CA . SER A 1 568 ? 38.858 36.929 -20.208 1.00 40.75 568 SER A CA 1
ATOM 4476 C C . SER A 1 568 ? 39.500 36.158 -21.366 1.00 40.75 568 SER A C 1
ATOM 4478 O O . SER A 1 568 ? 40.199 36.769 -22.169 1.00 40.75 568 SER A O 1
ATOM 4480 N N . THR A 1 569 ? 39.308 34.835 -21.448 1.00 34.06 569 THR A N 1
ATOM 4481 C CA . THR A 1 569 ? 39.438 34.046 -22.707 1.00 34.06 569 THR A CA 1
ATOM 4482 C C . THR A 1 569 ? 38.972 32.586 -22.632 1.00 34.06 569 THR A C 1
ATOM 4484 O O . THR A 1 569 ? 38.880 31.949 -23.676 1.00 34.06 569 THR A O 1
ATOM 4487 N N . ASN A 1 570 ? 38.580 32.043 -21.476 1.00 35.72 570 ASN A N 1
ATOM 4488 C CA . ASN A 1 570 ? 37.872 30.759 -21.450 1.00 35.72 570 ASN A CA 1
ATOM 4489 C C . ASN A 1 570 ? 36.365 31.005 -21.528 1.00 35.72 570 ASN A C 1
ATOM 4491 O O . ASN A 1 570 ? 35.708 31.233 -20.514 1.00 35.72 570 ASN A O 1
ATOM 4495 N N . GLN A 1 571 ? 35.820 30.961 -22.748 1.00 39.91 571 GLN A N 1
ATOM 4496 C CA . GLN A 1 571 ? 34.405 30.657 -22.962 1.00 39.91 571 GLN A CA 1
ATOM 4497 C C . GLN A 1 571 ? 34.010 29.531 -22.002 1.00 39.91 571 GLN A C 1
ATOM 4499 O O . GLN A 1 571 ? 34.636 28.469 -22.011 1.00 39.91 571 GLN A O 1
ATOM 4504 N N . GLN A 1 572 ? 32.997 29.775 -21.169 1.00 40.88 572 GLN A N 1
ATOM 4505 C CA . GLN A 1 572 ? 32.290 28.743 -20.421 1.00 40.88 572 GLN A CA 1
ATOM 4506 C C . GLN A 1 572 ? 31.926 27.625 -21.405 1.00 40.88 572 GLN A C 1
ATOM 4508 O O . GLN A 1 572 ? 30.940 27.734 -22.132 1.00 40.88 572 GLN A O 1
ATOM 4513 N N . ARG A 1 573 ? 32.728 26.553 -21.475 1.00 48.69 573 ARG A N 1
ATOM 4514 C CA . ARG A 1 573 ? 32.276 25.307 -22.094 1.00 48.69 573 ARG A CA 1
ATOM 4515 C C . ARG A 1 573 ? 31.079 24.887 -21.261 1.00 48.69 573 ARG A C 1
ATOM 4517 O O . ARG A 1 573 ? 31.250 24.460 -20.122 1.00 48.69 573 ARG A O 1
ATOM 4524 N N . LYS A 1 574 ? 29.879 25.102 -21.801 1.00 55.94 574 LYS A N 1
ATOM 4525 C CA . LYS A 1 574 ? 28.620 24.636 -21.225 1.00 55.94 574 LYS A CA 1
ATOM 4526 C C . LYS A 1 574 ? 28.846 23.175 -20.830 1.00 55.94 574 LYS A C 1
ATOM 4528 O O . LYS A 1 574 ? 29.216 22.373 -21.684 1.00 55.94 574 LYS A O 1
ATOM 4533 N N . LEU A 1 575 ? 28.761 22.865 -19.537 1.00 78.94 575 LEU A N 1
ATOM 4534 C CA . LEU A 1 575 ? 28.992 21.512 -19.037 1.00 78.94 575 LEU A CA 1
ATOM 4535 C C . LEU A 1 575 ? 27.914 20.600 -19.626 1.00 78.94 575 LEU A C 1
ATOM 4537 O O . LEU A 1 575 ? 26.766 20.633 -19.195 1.00 78.94 575 LEU A O 1
ATOM 4541 N N . VAL A 1 576 ? 28.287 19.834 -20.651 1.00 90.75 576 VAL A N 1
ATOM 4542 C CA . VAL A 1 576 ? 27.396 18.902 -21.346 1.00 90.75 576 VAL A CA 1
ATOM 4543 C C . VAL A 1 576 ? 27.145 17.716 -20.421 1.00 90.75 576 VAL A C 1
ATOM 4545 O O . VAL A 1 576 ? 28.089 17.034 -20.012 1.00 90.75 576 VAL A O 1
ATOM 4548 N N . SER A 1 577 ? 25.882 17.476 -20.073 1.00 95.19 577 SER A N 1
ATOM 4549 C CA . SER A 1 577 ? 25.501 16.280 -19.324 1.00 95.19 577 SER A CA 1
ATOM 4550 C C . SER A 1 577 ? 25.565 15.058 -20.232 1.00 95.19 577 SER A C 1
ATOM 4552 O O . SER A 1 577 ? 25.198 15.126 -21.403 1.00 95.19 577 SER A O 1
ATOM 4554 N N . ARG A 1 578 ? 26.066 13.944 -19.711 1.00 95.81 578 ARG A N 1
ATOM 4555 C CA . ARG A 1 578 ? 26.334 12.723 -20.483 1.00 95.81 578 ARG A CA 1
ATOM 4556 C C . ARG A 1 578 ? 25.550 11.521 -19.959 1.00 95.81 578 ARG A C 1
ATOM 4558 O O . ARG A 1 578 ? 25.273 10.613 -20.732 1.00 95.81 578 ARG A O 1
ATOM 4565 N N . LEU A 1 579 ? 25.163 11.527 -18.683 1.00 97.81 579 LEU A N 1
ATOM 4566 C CA . LEU A 1 579 ? 24.362 10.475 -18.060 1.00 97.81 579 LEU A CA 1
ATOM 4567 C C . LEU A 1 579 ? 23.062 11.068 -17.504 1.00 97.81 579 LEU A C 1
ATOM 4569 O O . LEU A 1 579 ? 23.091 11.889 -16.591 1.00 97.81 579 LEU A O 1
ATOM 4573 N N . PHE A 1 580 ? 21.933 10.657 -18.065 1.00 98.62 580 PHE A N 1
ATOM 4574 C CA . PHE A 1 580 ? 20.584 11.091 -17.700 1.00 98.62 580 PHE A CA 1
ATOM 4575 C C . PHE A 1 580 ? 19.842 9.959 -16.985 1.00 98.62 580 PHE A C 1
ATOM 4577 O O . PHE A 1 580 ? 20.225 8.796 -17.119 1.00 98.62 580 PHE A O 1
ATOM 4584 N N . PHE A 1 581 ? 18.783 10.287 -16.243 1.00 98.75 581 PHE A N 1
ATOM 4585 C CA . PHE A 1 581 ? 18.009 9.314 -15.469 1.00 98.75 581 PHE A CA 1
ATOM 4586 C C . PHE A 1 581 ? 16.508 9.506 -15.693 1.00 98.75 581 PHE A C 1
ATOM 4588 O O . PHE A 1 581 ? 15.972 10.595 -15.476 1.00 98.75 581 PHE A O 1
ATOM 4595 N N . ALA A 1 582 ? 15.838 8.428 -16.092 1.00 98.88 582 ALA A N 1
ATOM 4596 C CA . ALA A 1 582 ? 14.385 8.329 -16.182 1.00 98.88 582 ALA A CA 1
ATOM 4597 C C . ALA A 1 582 ? 13.902 7.034 -15.511 1.00 98.88 582 ALA A C 1
ATOM 4599 O O . ALA A 1 582 ? 14.690 6.193 -15.087 1.00 98.88 582 ALA A O 1
ATOM 4600 N N . GLY A 1 583 ? 12.588 6.872 -15.429 1.00 98.50 583 GLY A N 1
ATOM 4601 C CA . GLY A 1 583 ? 11.924 5.779 -14.733 1.00 98.50 583 GLY A CA 1
ATOM 4602 C C . GLY A 1 583 ? 11.037 6.296 -13.609 1.00 98.50 583 GLY A C 1
ATOM 4603 O O . GLY A 1 583 ? 11.108 7.464 -13.222 1.00 98.50 583 GLY A O 1
ATOM 4604 N N . GLU A 1 584 ? 10.209 5.399 -13.075 1.00 98.50 584 GLU A N 1
ATOM 4605 C CA . GLU A 1 584 ? 9.224 5.712 -12.028 1.00 98.50 584 GLU A CA 1
ATOM 4606 C C . GLU A 1 584 ? 9.856 6.396 -10.801 1.00 98.50 584 GLU A C 1
ATOM 4608 O O . GLU A 1 584 ? 9.327 7.374 -10.291 1.00 98.50 584 GLU A O 1
ATOM 4613 N N . HIS A 1 585 ? 11.078 6.007 -10.437 1.00 98.69 585 HIS A N 1
ATOM 4614 C CA . HIS A 1 585 ? 11.824 6.541 -9.295 1.00 98.69 585 HIS A CA 1
ATOM 4615 C C . HIS A 1 585 ? 12.522 7.891 -9.568 1.00 98.69 585 HIS A C 1
ATOM 4617 O O . HIS A 1 585 ? 13.423 8.294 -8.832 1.00 98.69 585 HIS A O 1
ATOM 4623 N N . THR A 1 586 ? 12.159 8.584 -10.647 1.00 98.81 586 THR A N 1
ATOM 4624 C CA . THR A 1 586 ? 12.742 9.880 -11.035 1.00 98.81 586 THR A CA 1
ATOM 4625 C C . THR A 1 586 ? 11.680 10.961 -11.218 1.00 98.81 586 THR A C 1
ATOM 4627 O O . THR A 1 586 ? 11.976 12.017 -11.770 1.00 98.81 586 THR A O 1
ATOM 4630 N N . ILE A 1 587 ? 10.425 10.718 -10.838 1.00 98.62 587 ILE A N 1
ATOM 4631 C CA . ILE A 1 587 ? 9.332 11.681 -10.992 1.00 98.62 587 ILE A CA 1
ATOM 4632 C C . ILE A 1 587 ? 8.569 11.815 -9.679 1.00 98.62 587 ILE A C 1
ATOM 4634 O O . ILE A 1 587 ? 7.916 10.890 -9.219 1.00 98.62 587 ILE A O 1
ATOM 4638 N N . ARG A 1 588 ? 8.669 12.994 -9.070 1.00 98.62 588 ARG A N 1
ATOM 4639 C CA . ARG A 1 588 ? 8.155 13.242 -7.724 1.00 98.62 588 ARG A CA 1
ATOM 4640 C C . ARG A 1 588 ? 6.639 13.142 -7.600 1.00 98.62 588 ARG A C 1
ATOM 4642 O O . ARG A 1 588 ? 6.157 12.609 -6.615 1.00 98.62 588 ARG A O 1
ATOM 4649 N N . ASN A 1 589 ? 5.907 13.669 -8.576 1.00 98.25 589 ASN A N 1
ATOM 4650 C CA . ASN A 1 589 ? 4.452 13.809 -8.469 1.00 98.25 589 ASN A CA 1
ATOM 4651 C C . ASN A 1 589 ? 3.692 12.558 -8.927 1.00 98.25 589 ASN A C 1
ATOM 4653 O O . ASN A 1 589 ? 2.485 12.499 -8.770 1.00 98.25 589 ASN A O 1
ATOM 4657 N N . TYR A 1 590 ? 4.382 11.603 -9.558 1.00 98.25 590 TYR A N 1
ATOM 4658 C CA . TYR A 1 590 ? 3.781 10.373 -10.077 1.00 98.25 590 TYR A CA 1
ATOM 4659 C C . TYR A 1 590 ? 4.745 9.181 -9.918 1.00 98.25 590 TYR A C 1
ATOM 4661 O O . TYR A 1 590 ? 5.019 8.495 -10.909 1.00 98.25 590 TYR A O 1
ATOM 4669 N N . PRO A 1 591 ? 5.352 8.949 -8.740 1.00 98.06 591 PRO A N 1
ATOM 4670 C CA . PRO A 1 591 ? 6.282 7.839 -8.552 1.00 98.06 591 PRO A CA 1
ATOM 4671 C C . PRO A 1 591 ? 5.547 6.499 -8.699 1.00 98.06 591 PRO A C 1
ATOM 4673 O O . PRO A 1 591 ? 4.326 6.463 -8.824 1.00 98.06 591 PRO A O 1
ATOM 4676 N N . ALA A 1 592 ? 6.272 5.379 -8.726 1.00 97.94 592 ALA A N 1
ATOM 4677 C CA . ALA A 1 592 ? 5.701 4.029 -8.645 1.00 97.94 592 ALA A CA 1
ATOM 4678 C C . ALA A 1 592 ? 4.662 3.629 -9.719 1.00 97.94 592 ALA A C 1
ATOM 4680 O O . ALA A 1 592 ? 4.008 2.592 -9.606 1.00 97.94 592 ALA A O 1
ATOM 4681 N N . THR A 1 593 ? 4.523 4.402 -10.798 1.00 98.31 593 THR A N 1
ATOM 4682 C CA . THR A 1 593 ? 3.446 4.223 -11.781 1.00 98.31 593 THR A CA 1
ATOM 4683 C C . THR A 1 593 ? 3.952 4.125 -13.220 1.00 98.31 593 THR A C 1
ATOM 4685 O O . THR A 1 593 ? 5.013 4.635 -13.589 1.00 98.31 593 THR A O 1
ATOM 4688 N N . VAL A 1 594 ? 3.142 3.500 -14.084 1.00 98.12 594 VAL A N 1
ATOM 4689 C CA . VAL A 1 594 ? 3.410 3.426 -15.533 1.00 98.12 594 VAL A CA 1
ATOM 4690 C C . VAL A 1 594 ? 3.375 4.814 -16.174 1.00 98.12 594 VAL A C 1
ATOM 4692 O O . VAL A 1 594 ? 4.250 5.147 -16.970 1.00 98.12 594 VAL A O 1
ATOM 4695 N N . HIS A 1 595 ? 2.394 5.647 -15.813 1.00 98.19 595 HIS A N 1
ATOM 4696 C CA . HIS A 1 595 ? 2.298 7.013 -16.332 1.00 98.19 595 HIS A CA 1
ATOM 4697 C C . HIS A 1 595 ? 3.448 7.893 -15.835 1.00 98.19 595 HIS A C 1
ATOM 4699 O O . HIS A 1 595 ? 3.967 8.689 -16.612 1.00 98.19 595 HIS A O 1
ATOM 4705 N N . GLY A 1 596 ? 3.915 7.708 -14.599 1.00 98.38 596 GLY A N 1
ATOM 4706 C CA . GLY A 1 596 ? 5.131 8.341 -14.105 1.00 98.38 596 GLY A CA 1
ATOM 4707 C C . GLY A 1 596 ? 6.363 7.971 -14.921 1.00 98.38 596 GLY A C 1
ATOM 4708 O O . GLY A 1 596 ? 7.096 8.847 -15.387 1.00 98.38 596 GLY A O 1
ATOM 4709 N N . ALA A 1 597 ? 6.562 6.674 -15.172 1.00 98.62 597 ALA A N 1
ATOM 4710 C CA . ALA A 1 597 ? 7.647 6.201 -16.026 1.00 98.62 597 ALA A CA 1
ATOM 4711 C C . ALA A 1 597 ? 7.565 6.810 -17.440 1.00 98.62 597 ALA A C 1
ATOM 4713 O O . ALA A 1 597 ? 8.569 7.332 -17.932 1.00 98.62 597 ALA A O 1
ATOM 4714 N N . LEU A 1 598 ? 6.375 6.842 -18.053 1.00 98.44 598 LEU A N 1
ATOM 4715 C CA . LEU A 1 598 ? 6.136 7.479 -19.354 1.00 98.44 598 LEU A CA 1
ATOM 4716 C C . LEU A 1 598 ? 6.514 8.970 -19.344 1.00 98.44 598 LEU A C 1
ATOM 4718 O O . LEU A 1 598 ? 7.295 9.418 -20.184 1.00 98.44 598 LEU A O 1
ATOM 4722 N N . LEU A 1 599 ? 6.006 9.734 -18.373 1.00 98.69 599 LEU A N 1
ATOM 4723 C CA . LEU A 1 599 ? 6.272 11.169 -18.243 1.00 98.69 599 LEU A CA 1
ATOM 4724 C C . LEU A 1 599 ? 7.756 11.461 -17.992 1.00 98.69 599 LEU A C 1
ATOM 4726 O O . LEU A 1 599 ? 8.305 12.401 -18.567 1.00 98.69 599 LEU A O 1
ATOM 4730 N N . SER A 1 600 ? 8.432 10.641 -17.183 1.00 98.81 600 SER A N 1
ATOM 4731 C CA . SER A 1 600 ? 9.875 10.771 -16.954 1.00 98.81 600 SER A CA 1
ATOM 4732 C C . SER A 1 600 ? 10.686 10.547 -18.238 1.00 98.81 600 SER A C 1
ATOM 4734 O O . SER A 1 600 ? 11.651 11.269 -18.484 1.00 98.81 600 SER A O 1
ATOM 4736 N N . GLY A 1 601 ? 10.260 9.610 -19.096 1.00 98.44 601 GLY A N 1
ATOM 4737 C CA . GLY A 1 601 ? 10.872 9.367 -20.400 1.00 98.44 601 GLY A CA 1
ATOM 4738 C C . GLY A 1 601 ? 10.710 10.557 -21.344 1.00 98.44 601 GLY A C 1
ATOM 4739 O O . GLY A 1 601 ? 11.694 11.014 -21.923 1.00 98.44 601 GLY A O 1
ATOM 4740 N N . LEU A 1 602 ? 9.498 11.118 -21.438 1.00 98.38 602 LEU A N 1
ATOM 4741 C CA . LEU A 1 602 ? 9.230 12.326 -22.232 1.00 98.38 602 LEU A CA 1
ATOM 4742 C C . LEU A 1 602 ? 10.066 13.523 -21.752 1.00 98.38 602 LEU A C 1
ATOM 4744 O O . LEU A 1 602 ? 10.650 14.244 -22.564 1.00 98.38 602 LEU A O 1
ATOM 4748 N N . ARG A 1 603 ? 10.173 13.706 -20.430 1.00 98.50 603 ARG A N 1
ATOM 4749 C CA . ARG A 1 603 ? 10.987 14.762 -19.813 1.00 98.50 603 ARG A CA 1
ATOM 4750 C C . ARG A 1 603 ? 12.458 14.647 -20.207 1.00 98.50 603 ARG A C 1
ATOM 4752 O O . ARG A 1 603 ? 13.054 15.642 -20.616 1.00 98.50 603 ARG A O 1
ATOM 4759 N N . GLU A 1 604 ? 13.058 13.465 -20.070 1.00 98.56 604 GLU A N 1
ATOM 4760 C CA . GLU A 1 604 ? 14.476 13.290 -20.405 1.00 98.56 604 GLU A CA 1
ATOM 4761 C C . GLU A 1 604 ? 14.728 13.344 -21.914 1.00 98.56 604 GLU A C 1
ATOM 4763 O O . GLU A 1 604 ? 15.733 13.916 -22.327 1.00 98.56 604 GLU A O 1
ATOM 4768 N N . ALA A 1 605 ? 13.804 12.850 -22.746 1.00 97.12 605 ALA A N 1
ATOM 4769 C CA . ALA A 1 605 ? 13.897 12.994 -24.198 1.00 97.12 605 ALA A CA 1
ATOM 4770 C C . ALA A 1 605 ? 13.974 14.473 -24.616 1.00 97.12 605 ALA A C 1
ATOM 4772 O O . ALA A 1 605 ? 14.856 14.838 -25.395 1.00 97.12 605 ALA A O 1
ATOM 4773 N N . SER A 1 606 ? 13.124 15.336 -24.040 1.00 95.75 606 SER A N 1
ATOM 4774 C CA . SER A 1 606 ? 13.176 16.786 -24.278 1.00 95.75 606 SER A CA 1
ATOM 4775 C C . SER A 1 606 ? 14.504 17.388 -23.820 1.00 95.75 606 SER A C 1
ATOM 4777 O O . SER A 1 606 ? 15.161 18.069 -24.598 1.00 95.75 606 SER A O 1
ATOM 4779 N N . LYS A 1 607 ? 14.956 17.090 -22.591 1.00 95.25 607 LYS A N 1
ATOM 4780 C CA . LYS A 1 607 ? 16.231 17.615 -22.062 1.00 95.25 607 LYS A CA 1
ATOM 4781 C C . LYS A 1 607 ? 17.433 17.217 -22.921 1.00 95.25 607 LYS A C 1
ATOM 4783 O O . LYS A 1 607 ? 18.336 18.027 -23.134 1.00 95.25 607 LYS A O 1
ATOM 4788 N N . ILE A 1 608 ? 17.467 15.969 -23.389 1.00 96.25 608 ILE A N 1
ATOM 4789 C CA . ILE A 1 608 ? 18.529 15.463 -24.263 1.00 96.25 608 ILE A CA 1
ATOM 4790 C C . ILE A 1 608 ? 18.463 16.185 -25.615 1.00 96.25 608 ILE A C 1
ATOM 4792 O O . ILE A 1 608 ? 19.485 16.698 -26.074 1.00 96.25 608 ILE A O 1
ATOM 4796 N N . ALA A 1 609 ? 17.279 16.300 -26.224 1.00 95.12 609 ALA A N 1
ATOM 4797 C CA . ALA A 1 609 ? 17.101 17.027 -27.480 1.00 95.12 609 ALA A CA 1
ATOM 4798 C C . ALA A 1 609 ? 17.529 18.501 -27.359 1.00 95.12 609 ALA A C 1
ATOM 4800 O O . ALA A 1 609 ? 18.348 18.964 -28.152 1.00 95.12 609 ALA A O 1
ATOM 4801 N N . ASP A 1 610 ? 17.092 19.209 -26.316 1.00 93.44 610 ASP A N 1
ATOM 4802 C CA . ASP A 1 610 ? 17.465 20.606 -26.058 1.00 93.44 610 ASP A CA 1
ATOM 4803 C C . ASP A 1 610 ? 18.983 20.789 -25.910 1.00 93.44 610 ASP A C 1
ATOM 4805 O O . ASP A 1 610 ? 19.540 21.820 -26.299 1.00 93.44 610 ASP A O 1
ATOM 4809 N N . GLN A 1 611 ? 19.674 19.795 -25.345 1.00 93.06 611 GLN A N 1
ATOM 4810 C CA . GLN A 1 611 ? 21.118 19.855 -25.145 1.00 93.06 611 GLN A CA 1
ATOM 4811 C C . GLN A 1 611 ? 21.914 19.551 -26.423 1.00 93.06 611 GLN A C 1
ATOM 4813 O O . GLN A 1 611 ? 22.922 20.218 -26.665 1.00 93.06 611 GLN A O 1
ATOM 4818 N N . PHE A 1 612 ? 21.507 18.543 -27.200 1.00 92.25 612 PHE A N 1
ATOM 4819 C CA . PHE A 1 612 ? 22.292 18.019 -28.330 1.00 92.25 612 PHE A CA 1
ATOM 4820 C C . PHE A 1 612 ? 21.831 18.518 -29.702 1.00 92.25 612 PHE A C 1
ATOM 4822 O O . PHE A 1 612 ? 22.651 18.651 -30.606 1.00 92.25 612 PHE A O 1
ATOM 4829 N N . ILE A 1 613 ? 20.541 18.806 -29.856 1.00 91.94 613 ILE A N 1
ATOM 4830 C CA . ILE A 1 613 ? 19.929 19.298 -31.098 1.00 91.94 613 ILE A CA 1
ATOM 4831 C C . ILE A 1 613 ? 19.673 20.813 -30.999 1.00 91.94 613 ILE A C 1
ATOM 4833 O O . ILE A 1 613 ? 19.688 21.515 -32.009 1.00 91.94 613 ILE A O 1
ATOM 4837 N N . GLY A 1 614 ? 19.529 21.334 -29.774 1.00 84.12 614 GLY A N 1
ATOM 4838 C CA . GLY A 1 614 ? 19.118 22.711 -29.508 1.00 84.12 614 GLY A CA 1
ATOM 4839 C C . GLY A 1 614 ? 17.596 22.840 -29.507 1.00 84.12 614 GLY A C 1
ATOM 4840 O O . GLY A 1 614 ? 16.900 22.021 -30.099 1.00 84.12 614 GLY A O 1
ATOM 4841 N N . SER A 1 615 ? 17.078 23.867 -28.834 1.00 76.31 615 SER A N 1
ATOM 4842 C CA . SER A 1 615 ? 15.639 24.144 -28.780 1.00 76.31 615 SER A CA 1
ATOM 4843 C C . SER A 1 615 ? 15.250 25.057 -29.952 1.00 76.31 615 SER A C 1
ATOM 4845 O O . SER A 1 615 ? 15.631 26.235 -29.943 1.00 76.31 615 SER A O 1
ATOM 4847 N N . PRO A 1 616 ? 14.569 24.561 -31.004 1.00 60.38 616 PRO A N 1
ATOM 4848 C CA . PRO A 1 616 ? 13.851 25.446 -31.906 1.00 60.38 616 PRO A CA 1
ATOM 4849 C C . PRO A 1 616 ? 12.664 26.019 -31.120 1.00 60.38 616 PRO A C 1
ATOM 4851 O O . PRO A 1 616 ? 11.832 25.261 -30.635 1.00 60.38 616 PRO A O 1
ATOM 4854 N N . VAL A 1 617 ? 12.678 27.343 -30.950 1.00 45.88 617 VAL A N 1
ATOM 4855 C CA . VAL A 1 617 ? 11.723 28.173 -30.185 1.00 45.88 617 VAL A CA 1
ATOM 4856 C C . VAL A 1 617 ? 10.270 27.717 -30.284 1.00 45.88 617 VAL A C 1
ATOM 4858 O O . VAL A 1 617 ? 9.818 27.474 -31.428 1.00 45.88 617 VAL A O 1
#

pLDDT: mean 83.48, std 22.85, range [25.08, 98.88]

InterPro domains:
  IPR002937 Amine oxidase [PF01593] (69-608)
  IPR036188 FAD/NAD(P)-binding domain superfamily [G3DSA:3.50.50.60] (557-615)
  IPR036188 FAD/NAD(P)-binding domain superfamily [SSF51905] (66-612)
  IPR050281 Flavin monoamine oxidase and related enzymes [PTHR10742] (68-612)

Solvent-accessible surface area (backbone atoms only — not comparable to full-atom values): 35555 Å² total; per-residue (Å²): 137,86,77,90,83,84,91,84,87,82,88,84,87,81,86,87,86,89,83,88,80,88,82,89,89,84,90,91,87,80,88,84,82,83,90,81,94,77,95,76,84,90,85,73,87,82,74,70,89,66,80,64,66,72,85,66,92,72,69,52,76,68,48,51,75,75,52,46,56,88,73,70,56,71,45,68,19,51,48,90,31,67,56,50,57,54,32,64,76,69,69,56,47,73,41,76,63,60,85,62,58,60,42,23,42,79,79,25,50,68,60,54,68,71,57,51,57,51,40,53,52,47,51,51,51,48,51,54,51,41,49,46,41,40,71,77,63,65,57,52,45,99,86,70,42,73,38,20,41,39,54,45,46,54,51,54,51,52,51,48,44,47,50,38,52,52,50,44,53,53,51,53,47,54,49,49,55,46,52,50,52,44,52,53,49,52,51,52,46,56,54,49,51,55,52,46,53,57,44,48,52,57,37,49,61,56,66,71,52,92,77,69,54,75,67,55,49,50,50,38,55,50,38,52,52,53,44,53,53,48,52,50,53,49,52,54,51,51,52,52,46,50,56,44,52,53,54,46,53,57,47,72,76,58,69,67,67,92,61,73,64,53,76,68,52,46,31,56,40,32,33,55,51,20,52,53,10,44,76,46,18,31,41,45,66,48,26,11,47,83,34,59,68,72,37,61,92,59,65,41,44,66,71,42,24,34,45,63,74,21,53,54,55,57,66,49,58,58,52,71,75,46,65,88,81,73,71,69,75,61,58,44,61,42,33,44,37,60,47,90,88,26,29,40,40,35,24,34,46,71,84,68,66,81,75,72,84,81,77,95,77,92,63,84,71,78,67,53,46,76,47,78,40,69,56,46,77,44,60,72,37,63,31,31,50,42,57,38,69,50,95,59,96,70,81,64,76,64,41,44,45,48,39,65,55,75,41,67,77,56,46,51,38,51,64,37,43,31,60,16,31,50,27,40,38,40,38,32,41,95,58,78,74,70,68,84,90,38,36,36,36,34,35,33,28,95,42,76,84,39,14,15,46,59,23,38,36,37,42,73,52,96,57,43,40,42,37,31,33,22,11,19,67,28,24,65,58,52,62,80,48,57,64,70,59,54,51,51,51,51,52,50,56,49,20,40,54,59,34,66,89,61,57,73,79,60,80,48,74,47,70,55,47,34,53,75,34,61,76,32,35,17,62,38,43,36,37,11,37,84,32,46,60,64,44,18,52,57,48,35,55,59,38,30,54,62,64,53,67,70,80,80,73,84,86,75,96,71,84,89,74,90,79,90,82,89,80,93,80,78,74,80,75,74,81,63,60,36,42,37,38,29,27,23,66,24,26,50,64,37,47,58,35,71,60,18,23,51,51,22,44,54,52,46,52,48,55,50,40,43,72,78,74,47,71,82,129

Foldseek 3Di:
DDDDDDDDDDDDDDDDDDDDDDDDDDDDDPPPDDDDDDDDDDDDDPPDQPPFFFPPPDDDPVNCQVDQDFEDWKDFACFVFCVVVLCVVLVFDKAFADPDAFEAELLQDTDDPVLLVVLVVVLVVLLVQLQCCCPVVVDAPPVRAFAFQVRSSVVVQVVLQVVLVVLQVVLVVVLVVLVVVLVVLVVVLVVLVVVLVVLVVLLVVLVPDPDDDPVSVVVNVVSVVVNVVSVVVNVVSVVVNVVSVVVNVVSVVDGGDPGSADLVSVLSNLLVQLVVLQVQQAHRRFAGSNAQCVQVVVRYDDGMIGGQRHPVSSVVVVVVPDDPPPDDHQWAWAEWAADQQWIKTKTARPVVVPPDDDDDDDDPPVGIDIDIGRADEDAFALLLVLLQLDDDPDRDPRHYHYVVHAFPLLNVLSVQWAFHAKKKKKFADPDALDPLVHQKYAYRDSDSQCRQQQGMWGDRYPGNMIMTMRGYNRRQVCLPPDQVVSLVVNQSSVCSNRNVVRRDHGPDMDMDNQCPRSRHNHRWIGRTSRGHLVSLQVQQDFDFPVSSVPPPDDDDDDDDDDDDDDDPDDDPPPRQGHYGYAYLSNASNRHSDPSRRVVRVVVVVVVNCCRPVNDPD

Organism: NCBI:txid243964

Radius of gyration: 38.57 Å; Cα contacts (8 Å, |Δi|>4): 848; chains: 1; bounding box: 95×71×123 Å